Protein AF-A0A2K3PA53-F1 (afdb_monomer_lite)

Structure (mmCIF, N/CA/C/O backbone):
data_AF-A0A2K3PA53-F1
#
_entry.id   AF-A0A2K3PA53-F1
#
loop_
_atom_site.group_PDB
_atom_site.id
_atom_site.type_symbol
_atom_site.label_atom_id
_atom_site.label_alt_id
_atom_site.label_comp_id
_atom_site.label_asym_id
_atom_site.label_entity_id
_atom_site.label_seq_id
_atom_site.pdbx_PDB_ins_code
_atom_site.Cartn_x
_atom_site.Cartn_y
_atom_site.Cartn_z
_atom_site.occupancy
_atom_site.B_iso_or_equiv
_atom_site.auth_seq_id
_atom_site.auth_comp_id
_atom_site.auth_asym_id
_atom_site.auth_atom_id
_atom_site.pdbx_PDB_model_num
ATOM 1 N N . MET A 1 1 ? -5.401 -15.245 34.969 1.00 24.95 1 MET A N 1
ATOM 2 C CA . MET A 1 1 ? -4.476 -15.156 33.813 1.00 24.95 1 MET A CA 1
ATOM 3 C C . MET A 1 1 ? -4.961 -16.130 32.735 1.00 24.95 1 MET A C 1
ATOM 5 O O . MET A 1 1 ? -6.105 -16.554 32.863 1.00 24.95 1 MET A O 1
ATOM 9 N N . SER A 1 2 ? -4.175 -16.410 31.686 1.00 19.95 2 SER A N 1
ATOM 10 C CA . SER A 1 2 ? -4.646 -16.833 30.346 1.00 19.95 2 SER A CA 1
ATOM 11 C C . SER A 1 2 ? -5.456 -15.740 29.620 1.00 19.95 2 SER A C 1
ATOM 13 O O . SER A 1 2 ? -6.386 -15.123 30.161 1.00 19.95 2 SER A O 1
ATOM 15 N N . THR A 1 3 ? -5.035 -15.476 28.383 1.00 26.14 3 THR A N 1
ATOM 16 C CA . THR A 1 3 ? -5.519 -14.422 27.477 1.00 26.14 3 THR A CA 1
ATOM 17 C C . THR A 1 3 ? -5.503 -14.966 26.050 1.00 26.14 3 THR A C 1
ATOM 19 O O . THR A 1 3 ? -4.803 -14.444 25.188 1.00 26.14 3 THR A O 1
ATOM 22 N N . ASP A 1 4 ? -6.248 -16.048 25.832 1.00 21.86 4 ASP A N 1
ATOM 23 C CA . ASP A 1 4 ? -6.250 -16.800 24.576 1.00 21.86 4 ASP A CA 1
ATOM 24 C C . ASP A 1 4 ? -7.536 -16.496 23.778 1.00 21.86 4 ASP A C 1
ATOM 26 O O . ASP A 1 4 ? -8.629 -16.882 24.217 1.00 21.86 4 ASP A O 1
ATOM 30 N N . PRO A 1 5 ? -7.453 -15.778 22.640 1.00 29.81 5 PRO A N 1
ATOM 31 C CA . PRO A 1 5 ? -8.587 -15.514 21.759 1.00 29.81 5 PRO A CA 1
ATOM 32 C C . PRO A 1 5 ? -8.754 -16.662 20.750 1.00 29.81 5 PRO A C 1
ATOM 34 O O . PRO A 1 5 ? -8.406 -16.536 19.580 1.00 29.81 5 PRO A O 1
ATOM 37 N N . LEU A 1 6 ? -9.279 -17.803 21.203 1.00 33.97 6 LEU A N 1
ATOM 38 C CA . LEU A 1 6 ? -9.459 -18.983 20.349 1.00 33.97 6 LEU A CA 1
ATOM 39 C C . LEU A 1 6 ? -10.730 -18.898 19.488 1.00 33.97 6 LEU A C 1
ATOM 41 O O . LEU A 1 6 ? -11.780 -19.438 19.832 1.00 33.97 6 LEU A O 1
ATOM 45 N N . LEU A 1 7 ? -10.589 -18.242 18.337 1.00 32.88 7 LEU A N 1
ATOM 46 C CA . LEU A 1 7 ? -11.322 -18.563 17.112 1.00 32.88 7 LEU A CA 1
ATOM 47 C C . LEU A 1 7 ? -10.303 -19.167 16.134 1.00 32.88 7 LEU A C 1
ATOM 49 O O . LEU A 1 7 ? -9.502 -18.437 15.559 1.00 32.88 7 LEU A O 1
ATOM 53 N N . GLN A 1 8 ? -10.311 -20.492 15.986 1.00 25.23 8 GLN A N 1
ATOM 54 C CA . GLN A 1 8 ? -9.505 -21.225 15.005 1.00 25.23 8 GLN A CA 1
ATOM 55 C C . GLN A 1 8 ? -10.418 -22.203 14.250 1.00 25.23 8 GLN A C 1
ATOM 57 O O . GLN A 1 8 ? -10.942 -23.125 14.880 1.00 25.23 8 GLN A O 1
ATOM 62 N N . PRO A 1 9 ? -10.649 -22.013 12.940 1.00 32.28 9 PRO A N 1
ATOM 63 C CA . PRO A 1 9 ? -11.100 -23.080 12.056 1.00 32.28 9 PRO A CA 1
ATOM 64 C C . PRO A 1 9 ? -9.909 -23.969 11.653 1.00 32.28 9 PRO A C 1
ATOM 66 O O . PRO A 1 9 ? -8.766 -23.522 11.677 1.00 32.28 9 PRO A O 1
ATOM 69 N N . SER A 1 10 ? -10.184 -25.217 11.277 1.00 25.72 10 SER A N 1
ATOM 70 C CA . SER A 1 10 ? -9.215 -26.148 10.680 1.00 25.72 10 SER A CA 1
ATOM 71 C C . SER A 1 10 ? -9.429 -26.263 9.169 1.00 25.72 10 SER A C 1
ATOM 73 O O . SER A 1 10 ? -10.567 -26.175 8.704 1.00 25.72 10 SER A O 1
ATOM 75 N N . ASP A 1 11 ? -8.358 -26.493 8.416 1.00 26.36 11 ASP A N 1
ATOM 76 C CA . ASP A 1 11 ? -8.342 -26.393 6.954 1.00 26.36 11 ASP A CA 1
ATOM 77 C C . ASP A 1 11 ? -9.128 -27.491 6.221 1.00 26.36 11 ASP A C 1
ATOM 79 O O . ASP A 1 11 ? -8.872 -28.680 6.400 1.00 26.36 11 ASP A O 1
ATOM 83 N N . THR A 1 12 ? -10.002 -27.097 5.287 1.00 23.27 12 THR A N 1
ATOM 84 C CA . THR A 1 12 ? -10.135 -27.720 3.951 1.00 23.27 12 THR A CA 1
ATOM 85 C C . THR A 1 12 ? -10.790 -26.710 2.991 1.00 23.27 12 THR A C 1
ATOM 87 O O . THR A 1 12 ? -11.599 -25.884 3.411 1.00 23.27 12 THR A O 1
ATOM 90 N N . VAL A 1 13 ? -10.441 -26.750 1.702 1.00 24.52 13 VAL A N 1
ATOM 91 C CA . VAL A 1 13 ? -10.823 -25.754 0.678 1.00 24.52 13 VAL A CA 1
ATOM 92 C C . VAL A 1 13 ? -11.911 -26.290 -0.264 1.00 24.52 13 VAL A C 1
ATOM 94 O O . VAL A 1 13 ? -11.834 -27.452 -0.658 1.00 24.52 13 VAL A O 1
ATOM 97 N N . SER A 1 14 ? -12.871 -25.450 -0.694 1.00 21.89 14 SER A N 1
ATOM 98 C CA . SER A 1 14 ? -13.223 -25.236 -2.127 1.00 21.89 14 SER A CA 1
ATOM 99 C C . SER A 1 14 ? -14.581 -24.549 -2.389 1.00 21.89 14 SER A C 1
ATOM 101 O O . SER A 1 14 ? -15.483 -24.536 -1.555 1.00 21.89 14 SER A O 1
ATOM 103 N N . SER A 1 15 ? -14.712 -24.085 -3.640 1.00 22.77 15 SER A N 1
ATOM 104 C CA . SER A 1 15 ? -15.937 -23.715 -4.368 1.00 22.77 15 SER A CA 1
ATOM 105 C C . SER A 1 15 ? -16.532 -22.318 -4.137 1.00 22.77 15 SER A C 1
ATOM 107 O O . SER A 1 15 ? -16.415 -21.709 -3.079 1.00 22.77 15 SER A O 1
ATOM 109 N N . SER A 1 16 ? -17.140 -21.796 -5.203 1.00 28.28 16 SER A N 1
ATOM 110 C CA . SER A 1 16 ? -17.508 -20.394 -5.404 1.00 28.28 16 SER A CA 1
ATOM 111 C C . SER A 1 16 ? -19.015 -20.199 -5.581 1.00 28.28 16 SER A C 1
ATOM 113 O O . SER A 1 16 ? -19.745 -21.127 -5.931 1.00 28.28 16 SER A O 1
ATOM 115 N N . ARG A 1 17 ? -19.476 -18.951 -5.427 1.00 25.59 17 ARG A N 1
ATOM 116 C CA . ARG A 1 17 ? -20.614 -18.414 -6.190 1.00 25.59 17 ARG A CA 1
ATOM 117 C C . ARG A 1 17 ? -20.610 -16.887 -6.189 1.00 25.59 17 ARG A C 1
ATOM 119 O O . ARG A 1 17 ? -20.300 -16.267 -5.178 1.00 25.59 17 ARG A O 1
ATOM 126 N N . GLN A 1 18 ? -20.995 -16.298 -7.319 1.00 35.22 18 GLN A N 1
ATOM 127 C CA . GLN A 1 18 ? -21.507 -14.927 -7.351 1.00 35.22 18 GLN A CA 1
ATOM 128 C C . GLN A 1 18 ? -22.885 -14.898 -6.674 1.00 35.22 18 GLN A C 1
ATOM 130 O O . GLN A 1 18 ? -23.621 -15.885 -6.737 1.00 35.22 18 GLN A O 1
ATOM 135 N N . CYS A 1 19 ? -23.264 -13.758 -6.101 1.00 26.52 19 CYS A N 1
ATOM 136 C CA . CYS A 1 19 ? -24.665 -13.431 -5.858 1.00 26.52 19 CYS A CA 1
ATOM 137 C C . CYS A 1 19 ? -24.899 -11.935 -6.106 1.00 26.52 19 CYS A C 1
ATOM 139 O O . CYS A 1 19 ?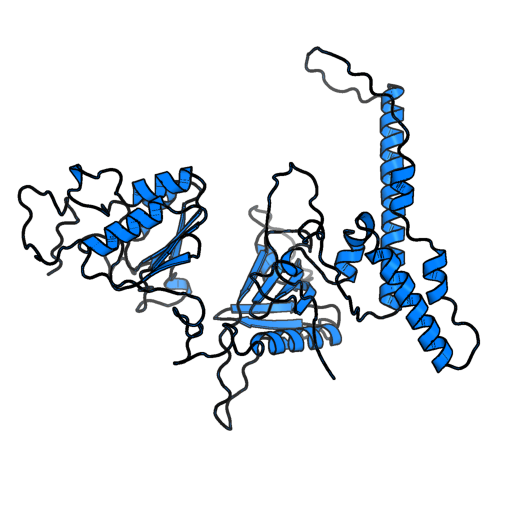 -23.959 -11.142 -6.028 1.00 26.52 19 CYS A O 1
ATOM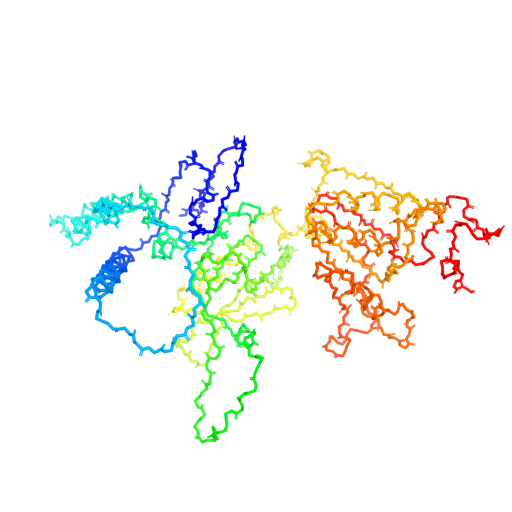 141 N N . GLY A 1 20 ? -26.135 -11.579 -6.458 1.00 25.41 20 GLY A N 1
ATOM 142 C CA . GLY A 1 20 ? -26.543 -10.209 -6.766 1.00 25.41 20 GLY A CA 1
ATOM 143 C C . GLY A 1 20 ? -26.672 -9.308 -5.534 1.00 25.41 20 GLY A C 1
ATOM 144 O O . GLY A 1 20 ? -26.338 -9.690 -4.412 1.00 25.41 20 GLY A O 1
ATOM 145 N N . GLY A 1 21 ? -27.151 -8.084 -5.760 1.00 31.86 21 GLY A N 1
ATOM 146 C CA . GLY A 1 21 ? -27.239 -7.045 -4.737 1.00 31.86 21 GLY A CA 1
ATOM 147 C C . GLY A 1 21 ? -28.329 -7.274 -3.688 1.00 31.86 21 GLY A C 1
ATOM 148 O O . GLY A 1 21 ? -29.416 -6.726 -3.809 1.00 31.86 21 GLY A O 1
ATOM 149 N N . GLU A 1 22 ? -27.986 -7.973 -2.608 1.00 39.06 22 GLU A N 1
ATOM 150 C CA . GLU A 1 22 ? -28.664 -7.875 -1.309 1.00 39.06 22 GLU A CA 1
ATOM 151 C C . GLU A 1 22 ? -27.663 -7.538 -0.187 1.00 39.06 22 GLU A C 1
ATOM 153 O O . GLU A 1 22 ? -26.442 -7.544 -0.374 1.00 39.06 22 GLU A O 1
ATOM 158 N N . LEU A 1 23 ? -28.178 -7.204 1.001 1.00 42.03 23 LEU A N 1
ATOM 159 C CA . LEU A 1 23 ? -27.397 -6.784 2.170 1.00 42.03 23 LEU A CA 1
ATOM 160 C C . LEU A 1 23 ? -26.591 -7.947 2.784 1.00 42.03 23 LEU A C 1
ATOM 162 O O . LEU A 1 23 ? -26.966 -8.485 3.826 1.00 42.03 23 LEU A O 1
ATOM 166 N N . ALA A 1 24 ? -25.461 -8.295 2.157 1.00 52.62 24 ALA A N 1
ATOM 167 C CA . ALA A 1 24 ? -24.546 -9.352 2.601 1.00 52.62 24 ALA A CA 1
ATOM 168 C C . ALA A 1 24 ? -24.244 -9.253 4.108 1.00 52.62 24 ALA A C 1
ATOM 170 O O . ALA A 1 24 ? -23.735 -8.230 4.599 1.00 52.62 24 ALA A O 1
ATOM 171 N N . ARG A 1 25 ? -24.599 -10.303 4.854 1.00 63.34 25 ARG A N 1
ATOM 172 C CA . ARG A 1 25 ? -24.622 -10.276 6.315 1.00 63.34 25 ARG A CA 1
ATOM 173 C C . ARG A 1 25 ? -23.239 -10.660 6.864 1.00 63.34 25 ARG A C 1
ATOM 175 O O . ARG A 1 25 ? -22.494 -11.408 6.240 1.00 63.34 25 ARG A O 1
ATOM 182 N N . ILE A 1 26 ? -22.866 -10.134 8.034 1.00 66.19 26 ILE A N 1
ATOM 183 C CA . ILE A 1 26 ? -21.496 -10.241 8.588 1.00 66.19 26 ILE A CA 1
ATOM 184 C C . ILE A 1 26 ? -21.026 -11.694 8.798 1.00 66.19 26 ILE A C 1
ATOM 186 O O . ILE A 1 26 ? -19.830 -11.958 8.725 1.00 66.19 26 ILE A O 1
ATOM 190 N N . PHE A 1 27 ? -21.942 -12.628 9.055 1.00 66.50 27 PHE A N 1
ATOM 191 C CA . PHE A 1 27 ? -21.635 -14.044 9.271 1.00 66.50 27 PHE A CA 1
ATOM 192 C C . PHE A 1 27 ? -21.793 -14.908 8.001 1.00 66.50 27 PHE A C 1
ATOM 194 O O . PHE A 1 27 ? -21.483 -16.095 8.053 1.00 66.50 27 PHE A O 1
ATOM 201 N N . ASP A 1 28 ? -22.223 -14.344 6.864 1.00 61.56 28 ASP A N 1
ATOM 202 C CA . ASP A 1 28 ? -22.396 -15.093 5.604 1.00 61.56 28 ASP A CA 1
ATOM 203 C C . ASP A 1 28 ? -21.053 -15.371 4.902 1.00 61.56 28 ASP A C 1
ATOM 205 O O . ASP A 1 28 ? -20.926 -16.337 4.152 1.00 61.56 28 ASP A O 1
ATOM 209 N N . GLU A 1 29 ? -20.033 -14.552 5.185 1.00 54.75 29 GLU A N 1
ATOM 210 C CA . GLU A 1 29 ? -18.646 -14.711 4.718 1.00 54.75 29 GLU A CA 1
ATOM 211 C C . GLU A 1 29 ? -17.901 -15.863 5.450 1.00 54.75 29 GLU A C 1
ATOM 213 O O . GLU A 1 29 ? -16.724 -16.114 5.188 1.00 54.75 29 GLU A O 1
ATOM 218 N N . LEU A 1 30 ? -18.558 -16.584 6.374 1.00 55.56 30 LEU A N 1
ATOM 219 C CA . LEU A 1 30 ? -17.951 -17.655 7.175 1.00 55.56 30 LEU A CA 1
ATOM 220 C C . LEU A 1 30 ? -18.137 -19.054 6.550 1.00 55.56 30 LEU A C 1
ATOM 222 O O . LEU A 1 30 ? -19.230 -19.386 6.082 1.00 55.56 30 LEU A O 1
ATOM 226 N N . PRO A 1 31 ? -17.125 -19.946 6.615 1.00 49.12 31 PRO A N 1
ATOM 227 C CA . PRO A 1 31 ? -17.268 -21.324 6.153 1.00 49.12 31 PRO A CA 1
ATOM 228 C C . PRO A 1 31 ? -18.369 -22.070 6.921 1.00 49.12 31 PRO A C 1
ATOM 230 O O . PRO A 1 31 ? -18.290 -22.218 8.144 1.00 49.12 31 PRO A O 1
ATOM 233 N N . LYS A 1 32 ? -19.354 -22.621 6.197 1.00 44.16 32 LYS A N 1
ATOM 234 C CA . LYS A 1 32 ? -20.557 -23.284 6.752 1.00 44.16 32 LYS A CA 1
ATOM 235 C C . LYS A 1 32 ? -20.293 -24.482 7.687 1.00 44.16 32 LYS A C 1
ATOM 237 O O . LYS A 1 32 ? -21.228 -24.970 8.310 1.00 44.16 32 LYS A O 1
ATOM 242 N N . ALA A 1 33 ? -19.050 -24.953 7.793 1.00 35.91 33 ALA A N 1
ATOM 243 C CA . ALA A 1 33 ? -18.633 -26.068 8.650 1.00 35.91 33 ALA A CA 1
ATOM 244 C C . ALA A 1 33 ? -18.021 -25.647 10.010 1.00 35.91 33 ALA A C 1
ATOM 246 O O . ALA A 1 33 ? -17.673 -26.504 10.821 1.00 35.91 33 ALA A O 1
ATOM 247 N N . SER A 1 34 ? -17.842 -24.348 10.277 1.00 44.38 34 SER A N 1
ATOM 248 C CA . SER A 1 34 ? -17.056 -23.871 11.428 1.00 44.38 34 SER A CA 1
ATOM 249 C C . SER A 1 34 ? -17.854 -23.779 12.746 1.00 44.38 34 SER A C 1
ATOM 251 O O . SER A 1 34 ? -18.545 -22.802 13.030 1.00 44.38 34 SER A O 1
ATOM 253 N N . ILE A 1 35 ? -17.722 -24.797 13.608 1.00 44.19 35 ILE A N 1
ATOM 254 C CA . ILE A 1 35 ? -18.321 -24.816 14.958 1.00 44.19 35 ILE A CA 1
ATOM 255 C C . ILE A 1 35 ? -17.500 -23.932 15.918 1.00 44.19 35 ILE A C 1
ATOM 257 O O . ILE A 1 35 ? -16.553 -24.381 16.566 1.00 44.19 35 ILE A O 1
ATOM 261 N N . PHE A 1 36 ? -17.864 -22.654 16.030 1.00 53.78 36 PHE A N 1
ATOM 262 C CA . PHE A 1 36 ? -17.155 -21.690 16.880 1.00 53.78 36 PHE A CA 1
ATOM 263 C C . PHE A 1 36 ? -17.454 -21.852 18.381 1.00 53.78 36 PHE A C 1
ATOM 265 O O . PHE A 1 36 ? -18.579 -21.660 18.843 1.00 53.78 36 PHE A O 1
ATOM 272 N N . LYS A 1 37 ? -16.413 -22.110 19.185 1.00 50.72 37 LYS A N 1
ATOM 273 C CA . LYS A 1 37 ? -16.514 -22.237 20.651 1.00 50.72 37 LYS A CA 1
ATOM 274 C C . LYS A 1 37 ? -16.341 -20.890 21.366 1.00 50.72 37 LYS A C 1
ATOM 276 O O . LYS A 1 37 ? -15.298 -20.600 21.952 1.00 50.72 37 LYS A O 1
ATOM 281 N N . TRP A 1 38 ? -17.377 -20.055 21.318 1.00 58.91 38 TRP A N 1
ATOM 282 C CA . TRP A 1 38 ? -17.364 -18.703 21.888 1.00 58.91 38 TRP A CA 1
ATOM 283 C C . TRP A 1 38 ? -17.085 -18.669 23.405 1.00 58.91 38 TRP A C 1
ATOM 285 O O . TRP A 1 38 ? -17.663 -19.421 24.187 1.00 58.91 38 TRP A O 1
ATOM 295 N N . ARG A 1 39 ? -16.246 -17.720 23.851 1.00 61.22 39 ARG A N 1
ATOM 296 C CA . ARG A 1 39 ? -16.040 -17.383 25.276 1.00 61.22 39 ARG A CA 1
ATOM 297 C C . ARG A 1 39 ? -16.267 -15.888 25.511 1.00 61.22 39 ARG A C 1
ATOM 299 O O . ARG A 1 39 ? -15.330 -15.097 25.633 1.00 61.22 39 ARG A O 1
ATOM 306 N N . LEU A 1 40 ? -17.534 -15.495 25.565 1.00 66.75 40 LEU A N 1
ATOM 307 C CA . LEU A 1 40 ? -17.946 -14.098 25.664 1.00 66.75 40 LEU A CA 1
ATOM 308 C C . LEU A 1 40 ? -17.705 -13.514 27.073 1.00 66.75 40 LEU A C 1
ATOM 310 O O . LEU A 1 40 ? -18.272 -13.979 28.058 1.00 66.75 40 LEU A O 1
ATOM 314 N N . ARG A 1 41 ? -16.899 -12.447 27.185 1.00 72.50 41 ARG A N 1
ATOM 315 C CA . ARG A 1 41 ? -16.702 -11.689 28.440 1.00 72.50 41 ARG A CA 1
ATOM 316 C C . ARG A 1 41 ? -17.501 -10.377 28.418 1.00 72.50 41 ARG A C 1
ATOM 318 O O . ARG A 1 41 ? -16.976 -9.339 28.018 1.00 72.50 41 ARG A O 1
ATOM 325 N N . LYS A 1 42 ? -18.765 -10.411 28.852 1.00 77.75 42 LYS A N 1
ATOM 326 C CA . LYS A 1 42 ? -19.650 -9.231 28.994 1.00 77.75 42 LYS A CA 1
ATOM 327 C C . LYS A 1 42 ? -20.290 -9.212 30.387 1.00 77.75 42 LYS A C 1
ATOM 329 O O . LYS A 1 42 ? -20.409 -10.248 31.033 1.00 77.75 42 LYS A O 1
ATOM 334 N N . LYS A 1 43 ? -20.691 -8.032 30.867 1.00 78.81 43 LYS A N 1
ATOM 335 C CA . LYS A 1 43 ? -21.462 -7.873 32.115 1.00 78.81 43 LYS A CA 1
ATOM 336 C C . LYS A 1 43 ? -22.950 -8.135 31.863 1.00 78.81 43 LYS A C 1
ATOM 338 O O . LYS A 1 43 ? -23.446 -7.778 30.799 1.00 78.81 43 LYS A O 1
ATOM 343 N N . ALA A 1 44 ? -23.680 -8.619 32.872 1.00 71.56 44 ALA A N 1
ATOM 344 C CA . ALA A 1 44 ? -25.135 -8.823 32.807 1.00 71.56 44 ALA A CA 1
ATOM 345 C C . ALA A 1 44 ? -25.900 -7.583 32.294 1.00 71.56 44 ALA A C 1
ATOM 347 O O . ALA A 1 44 ? -26.773 -7.694 31.439 1.00 71.56 44 ALA A O 1
ATOM 348 N N . SER A 1 45 ? -25.508 -6.378 32.722 1.00 77.94 45 SER A N 1
ATOM 349 C CA . SER A 1 45 ? -26.106 -5.119 32.250 1.00 77.94 45 SER A CA 1
ATOM 350 C C . SER A 1 45 ? -25.919 -4.848 30.750 1.00 77.94 45 SER A C 1
ATOM 352 O O . SER A 1 45 ? -26.742 -4.159 30.156 1.00 77.94 45 SER A O 1
ATOM 354 N N . GLN A 1 46 ? -24.885 -5.406 30.110 1.00 81.19 46 GLN A N 1
ATOM 355 C CA . GLN A 1 46 ? -24.699 -5.324 28.655 1.00 81.19 46 GLN A CA 1
ATOM 356 C C . GLN A 1 46 ? -25.616 -6.304 27.912 1.00 81.19 46 GLN A C 1
ATOM 358 O O . GLN A 1 46 ? -26.076 -5.988 26.820 1.00 81.19 46 GLN A O 1
ATOM 363 N N . VAL A 1 47 ? -25.902 -7.466 28.511 1.00 78.69 47 VAL A N 1
ATOM 364 C CA . VAL A 1 47 ? -26.855 -8.461 27.986 1.00 78.69 47 VAL A CA 1
ATOM 365 C C . VAL A 1 47 ? -28.286 -7.916 28.064 1.00 78.69 47 VAL A C 1
ATOM 367 O O . VAL A 1 47 ? -29.039 -8.001 27.099 1.00 78.69 47 VAL A O 1
ATOM 370 N N . LEU A 1 48 ? -28.635 -7.252 29.173 1.00 78.50 48 LEU A N 1
ATOM 371 C CA . LEU A 1 48 ? -29.902 -6.526 29.302 1.00 78.50 48 LEU A CA 1
ATOM 372 C C . LEU A 1 48 ? -29.999 -5.368 28.293 1.00 78.50 48 LEU A C 1
ATOM 374 O O . LEU A 1 48 ? -31.028 -5.218 27.642 1.00 78.50 48 LEU A O 1
ATOM 378 N N . TYR A 1 49 ? -28.927 -4.588 28.100 1.00 82.81 49 TYR A N 1
ATOM 379 C CA . TYR A 1 49 ? -28.900 -3.527 27.083 1.00 82.81 49 TYR A CA 1
ATOM 380 C C . TYR A 1 49 ? -29.119 -4.067 25.660 1.00 82.81 49 TYR A C 1
ATOM 382 O O . TYR A 1 49 ? -29.879 -3.463 24.905 1.00 82.81 49 TYR A O 1
ATOM 390 N N . LEU A 1 50 ? -28.527 -5.218 25.311 1.00 81.75 50 LEU A N 1
ATOM 391 C CA . LEU A 1 50 ? -28.805 -5.896 24.041 1.00 81.75 50 LEU A CA 1
ATOM 392 C C . LEU A 1 50 ? -30.299 -6.228 23.899 1.00 81.75 50 LEU A C 1
ATOM 394 O O . LEU A 1 50 ? -30.872 -5.951 22.851 1.00 81.75 50 LEU A O 1
ATOM 398 N N . GLN A 1 51 ? -30.948 -6.749 24.946 1.00 81.69 51 GLN A N 1
ATOM 399 C CA . GLN A 1 51 ? -32.378 -7.078 24.882 1.00 81.69 51 GLN A CA 1
ATOM 400 C C . GLN A 1 51 ? -33.263 -5.846 24.681 1.00 81.69 51 GLN A C 1
ATOM 402 O O . GLN A 1 51 ? -34.234 -5.894 23.928 1.00 81.69 51 GLN A O 1
ATOM 407 N N . PHE A 1 52 ? -32.930 -4.724 25.325 1.00 82.75 52 PHE A N 1
ATOM 408 C CA . PHE A 1 52 ? -33.635 -3.463 25.093 1.00 82.75 52 PHE A CA 1
ATOM 409 C C . PHE A 1 52 ? -33.391 -2.918 23.678 1.00 82.75 52 PHE A C 1
ATOM 411 O O . PHE A 1 52 ? -34.322 -2.393 23.071 1.00 82.75 52 PHE A O 1
ATOM 418 N N . ALA A 1 53 ? -32.182 -3.077 23.128 1.00 82.81 53 ALA A N 1
ATOM 419 C CA . ALA A 1 53 ? -31.868 -2.683 21.756 1.00 82.81 53 ALA A CA 1
ATOM 420 C C . ALA A 1 53 ? -32.625 -3.533 20.720 1.00 82.81 53 ALA A C 1
ATOM 422 O O . ALA A 1 53 ? -33.255 -2.969 19.829 1.00 82.81 53 ALA A O 1
ATOM 423 N N . LEU A 1 54 ? -32.636 -4.861 20.876 1.00 80.69 54 LEU A N 1
ATOM 424 C CA . LEU A 1 54 ? -33.350 -5.781 19.985 1.00 80.69 54 LEU A CA 1
ATOM 425 C C . LEU A 1 54 ? -34.870 -5.604 20.063 1.00 80.69 54 LEU A C 1
ATOM 427 O O . LEU A 1 54 ? -35.517 -5.519 19.026 1.00 80.69 54 LEU A O 1
ATOM 431 N N . ARG A 1 55 ? -35.447 -5.435 21.263 1.00 81.00 55 ARG A N 1
ATOM 432 C CA . ARG A 1 55 ? -36.869 -5.067 21.395 1.00 81.00 55 ARG A CA 1
ATOM 433 C C . ARG A 1 55 ? -37.188 -3.726 20.735 1.00 81.00 55 ARG A C 1
ATOM 435 O O . ARG A 1 55 ? -38.198 -3.626 20.051 1.00 81.00 55 ARG A O 1
ATOM 442 N N . LYS A 1 56 ? -36.352 -2.696 20.935 1.00 80.12 56 LYS A N 1
ATOM 443 C CA . LYS A 1 56 ? -36.558 -1.389 20.290 1.00 80.12 56 LYS A CA 1
ATOM 444 C C . LYS A 1 56 ? -36.527 -1.524 18.767 1.00 80.12 56 LYS A C 1
ATOM 446 O O . LYS A 1 56 ? -37.346 -0.902 18.104 1.00 80.12 56 LYS A O 1
ATOM 451 N N . ARG A 1 57 ? -35.597 -2.319 18.234 1.00 79.62 57 ARG A N 1
ATOM 452 C CA . ARG A 1 57 ? -35.526 -2.641 16.809 1.00 79.62 57 ARG A CA 1
ATOM 453 C C . ARG A 1 57 ? -36.809 -3.333 16.331 1.00 79.62 57 ARG A C 1
ATOM 455 O O . ARG A 1 57 ? -37.428 -2.804 15.422 1.00 79.62 57 ARG A O 1
ATOM 462 N N . ALA A 1 58 ? -37.246 -4.409 16.985 1.00 76.38 58 ALA A N 1
ATOM 463 C CA . ALA A 1 58 ? -38.447 -5.145 16.583 1.00 76.38 58 ALA A CA 1
ATOM 464 C C . ALA A 1 58 ? -39.708 -4.258 16.558 1.00 76.38 58 ALA A C 1
ATOM 466 O O . ALA A 1 58 ? -40.489 -4.345 15.624 1.00 76.38 58 ALA A O 1
ATOM 467 N N . ILE A 1 59 ? -39.866 -3.345 17.526 1.00 76.94 59 ILE A N 1
ATOM 468 C CA . ILE A 1 59 ? -40.975 -2.368 17.556 1.00 76.94 59 ILE A CA 1
ATOM 469 C C . ILE A 1 59 ? -40.885 -1.356 16.396 1.00 76.94 59 ILE A C 1
ATOM 471 O O . ILE A 1 59 ? -41.905 -0.885 15.902 1.00 76.94 59 ILE A O 1
ATOM 475 N N . ILE A 1 60 ? -39.672 -0.994 15.966 1.00 75.62 60 ILE A N 1
ATOM 476 C CA . ILE A 1 60 ? -39.449 -0.098 14.820 1.00 75.62 60 ILE A CA 1
ATOM 477 C C . ILE A 1 60 ? -39.718 -0.829 13.500 1.00 75.62 60 ILE A C 1
ATOM 479 O O . ILE A 1 60 ? -40.352 -0.252 12.624 1.00 75.62 60 ILE A O 1
ATOM 483 N N . GLU A 1 61 ? -39.285 -2.084 13.371 1.00 78.56 61 GLU A N 1
ATOM 484 C CA . GLU A 1 61 ? -39.584 -2.944 12.217 1.00 78.56 61 GLU A CA 1
ATOM 485 C C . GLU A 1 61 ? -41.100 -3.174 12.107 1.00 78.56 61 GLU A C 1
ATOM 487 O O . GLU A 1 61 ? -41.685 -2.788 11.105 1.00 78.56 61 GLU A O 1
ATOM 492 N N . GLU A 1 62 ? -41.770 -3.597 13.185 1.00 77.19 62 GLU A N 1
ATOM 493 C CA . GLU A 1 62 ? -43.235 -3.749 13.249 1.00 77.19 62 GLU A CA 1
ATOM 494 C C . GLU A 1 62 ? -43.990 -2.456 12.872 1.00 77.19 62 GLU A C 1
ATOM 496 O O . GLU A 1 62 ? -45.043 -2.503 12.234 1.00 77.19 62 GLU A O 1
ATOM 501 N N . PHE A 1 63 ? -43.465 -1.283 13.249 1.00 75.25 63 PHE A N 1
ATOM 502 C CA . PHE A 1 63 ? -44.042 0.003 12.853 1.00 75.25 63 PHE A CA 1
ATOM 503 C C . PHE A 1 63 ? -43.812 0.315 11.366 1.00 75.25 63 PHE A C 1
ATOM 505 O O . PHE A 1 63 ? -44.721 0.825 10.714 1.00 75.25 63 PHE A O 1
ATOM 512 N N . HIS A 1 64 ? -42.636 0.003 10.814 1.00 72.88 64 HIS A N 1
ATOM 513 C CA . HIS A 1 64 ? -42.361 0.162 9.384 1.00 72.88 64 HIS A CA 1
ATOM 514 C C . HIS A 1 64 ? -43.186 -0.802 8.526 1.00 72.88 64 HIS A C 1
ATOM 516 O O . HIS A 1 64 ? -43.759 -0.355 7.537 1.00 72.88 64 HIS A O 1
ATOM 522 N N . ASP A 1 65 ? -43.329 -2.061 8.937 1.00 76.25 65 ASP A N 1
ATOM 523 C CA . ASP A 1 65 ? -44.145 -3.065 8.248 1.00 76.25 65 ASP A CA 1
ATOM 524 C C . ASP A 1 65 ? -45.619 -2.623 8.212 1.00 76.25 65 ASP A C 1
ATOM 526 O O . ASP A 1 65 ? -46.254 -2.626 7.159 1.00 76.25 65 ASP A O 1
ATOM 530 N N . LYS A 1 66 ? -46.146 -2.115 9.337 1.00 76.06 66 LYS A N 1
ATOM 531 C CA . LYS A 1 66 ? -47.501 -1.539 9.410 1.00 76.06 66 LYS A CA 1
ATOM 532 C C . LYS A 1 66 ? -47.653 -0.253 8.592 1.00 76.06 66 LYS A C 1
ATOM 534 O O . LYS A 1 66 ? -48.713 -0.027 8.020 1.00 76.06 66 LYS A O 1
ATOM 539 N N . GLN A 1 67 ? -46.622 0.589 8.504 1.00 70.88 67 GLN A N 1
ATOM 540 C CA . GLN A 1 67 ? -46.619 1.751 7.603 1.00 70.88 67 GLN A CA 1
ATOM 541 C C . GLN A 1 67 ? -46.586 1.330 6.123 1.00 70.88 67 GLN A C 1
ATOM 543 O O . GLN A 1 67 ? -47.218 1.992 5.304 1.00 70.88 67 GLN A O 1
ATOM 548 N N . GLY A 1 68 ? -45.897 0.235 5.785 1.00 68.44 68 GLY A N 1
ATOM 549 C CA . GLY A 1 68 ? -45.913 -0.386 4.458 1.00 68.44 68 GLY A CA 1
ATOM 550 C C . GLY A 1 68 ? -47.307 -0.891 4.096 1.00 68.44 68 GLY A C 1
ATOM 551 O O . GLY A 1 68 ? -47.900 -0.398 3.143 1.00 68.44 68 GLY A O 1
ATOM 552 N N . GLN A 1 69 ? -47.885 -1.748 4.940 1.00 72.25 69 GLN A N 1
ATOM 553 C CA . GLN A 1 69 ? -49.244 -2.278 4.772 1.00 72.25 69 GLN A CA 1
ATOM 554 C C . GLN A 1 69 ? -50.302 -1.168 4.668 1.00 72.25 69 GLN A C 1
ATOM 556 O O . GLN A 1 69 ? -51.198 -1.252 3.836 1.00 72.25 69 GLN A O 1
ATOM 561 N N . VAL A 1 70 ? -50.198 -0.094 5.463 1.00 70.19 70 VAL A N 1
ATOM 562 C CA . VAL A 1 70 ? -51.108 1.063 5.353 1.00 70.19 70 VAL A CA 1
ATOM 563 C C . VAL A 1 70 ? -50.912 1.819 4.034 1.00 70.19 70 VAL A C 1
ATOM 565 O O . VAL A 1 70 ? -51.900 2.270 3.459 1.00 70.19 70 VAL A O 1
ATOM 568 N N . LYS A 1 71 ? -49.682 1.940 3.517 1.00 69.19 71 LYS A N 1
ATOM 569 C CA . LYS A 1 71 ? -49.439 2.529 2.190 1.00 69.19 71 LYS A CA 1
ATOM 570 C C . LYS A 1 71 ? -49.999 1.663 1.066 1.00 69.19 71 LYS A C 1
ATOM 572 O O . LYS A 1 71 ? -50.703 2.194 0.218 1.00 69.19 71 LYS A O 1
ATOM 577 N N . GLU A 1 72 ? -49.734 0.360 1.078 1.00 70.69 72 GLU A N 1
ATOM 578 C CA . GLU A 1 72 ? -50.266 -0.603 0.102 1.00 70.69 72 GLU A CA 1
ATOM 579 C C . GLU A 1 72 ? -51.800 -0.619 0.120 1.00 70.69 72 GLU A C 1
ATOM 581 O O . GLU A 1 72 ? -52.439 -0.565 -0.930 1.00 70.69 72 GLU A O 1
ATOM 586 N N . TRP A 1 73 ? -52.402 -0.579 1.311 1.00 70.81 73 TRP A N 1
ATOM 587 C CA . TRP A 1 73 ? -53.849 -0.490 1.497 1.00 70.81 73 TRP A CA 1
ATOM 588 C C . TRP A 1 73 ? -54.434 0.823 0.952 1.00 70.81 73 TRP A C 1
ATOM 590 O O . TRP A 1 73 ? -55.416 0.783 0.212 1.00 70.81 73 TRP A O 1
ATOM 600 N N . LEU A 1 74 ? -53.806 1.976 1.221 1.00 63.38 74 LEU A N 1
ATOM 601 C CA . LEU A 1 74 ? -54.205 3.264 0.631 1.00 63.38 74 LEU A CA 1
ATOM 602 C C . LEU A 1 74 ? -54.065 3.273 -0.901 1.00 63.38 74 LEU A C 1
ATOM 604 O O . LEU A 1 74 ? -54.932 3.817 -1.586 1.00 63.38 74 LEU A O 1
ATOM 608 N N . HIS A 1 75 ? -53.027 2.621 -1.435 1.00 66.25 75 HIS A N 1
ATOM 609 C CA . HIS A 1 75 ? -52.815 2.444 -2.874 1.00 66.25 75 HIS A CA 1
ATOM 610 C C . HIS A 1 75 ? -53.916 1.571 -3.500 1.00 66.25 75 HIS A C 1
ATOM 612 O O . HIS A 1 75 ? -54.484 1.939 -4.525 1.00 66.25 75 HIS A O 1
ATOM 618 N N . SER A 1 76 ? -54.285 0.461 -2.848 1.00 64.25 76 SER A N 1
ATOM 619 C CA . SER A 1 76 ? -55.366 -0.437 -3.292 1.00 64.25 76 SER A CA 1
ATOM 620 C C . SER A 1 76 ? -56.768 0.180 -3.191 1.00 64.25 76 SER A C 1
ATOM 622 O O . SER A 1 76 ? -57.683 -0.250 -3.888 1.00 64.25 76 SER A O 1
ATOM 624 N N . LEU A 1 77 ? -56.935 1.213 -2.357 1.00 61.03 77 LEU A N 1
ATOM 625 C CA . LEU A 1 77 ? -58.160 2.013 -2.252 1.00 61.03 77 LEU A CA 1
ATOM 626 C C . LEU A 1 77 ? -58.162 3.255 -3.162 1.00 61.03 77 LEU A C 1
ATOM 628 O O . LEU A 1 77 ? -59.139 4.001 -3.160 1.00 61.03 77 LEU A O 1
ATOM 632 N N . GLY A 1 78 ? -57.091 3.497 -3.926 1.00 44.53 78 GLY A N 1
ATOM 633 C CA . GLY A 1 78 ? -57.004 4.605 -4.880 1.00 44.53 78 GLY A CA 1
ATOM 634 C C . GLY A 1 78 ? -56.991 6.004 -4.251 1.00 44.53 78 GLY A C 1
ATOM 635 O O . GLY A 1 78 ? -57.279 6.981 -4.942 1.00 44.53 78 GLY A O 1
ATOM 636 N N . ILE A 1 79 ? -56.671 6.136 -2.956 1.00 49.19 79 ILE A N 1
ATOM 637 C CA . ILE A 1 79 ? -56.719 7.428 -2.248 1.00 49.19 79 ILE A CA 1
ATOM 638 C C . ILE A 1 79 ? -55.407 8.204 -2.447 1.00 49.19 79 ILE A C 1
ATOM 640 O O . ILE A 1 79 ? -54.624 8.386 -1.521 1.00 49.19 79 ILE A O 1
ATOM 644 N N . VAL A 1 80 ? -55.243 8.675 -3.688 1.00 48.41 80 VAL A N 1
ATOM 645 C CA . VAL A 1 80 ? -54.532 9.893 -4.117 1.00 48.41 80 VAL A CA 1
ATOM 646 C C . VAL A 1 80 ? -53.072 10.065 -3.664 1.00 48.41 80 VAL A C 1
ATOM 648 O O . VAL A 1 80 ? -52.787 10.443 -2.532 1.00 48.41 80 VAL A O 1
ATOM 651 N N . ASP A 1 81 ? -52.172 10.072 -4.650 1.00 37.62 81 ASP A N 1
ATOM 652 C CA . ASP A 1 81 ? -51.456 11.324 -4.923 1.00 37.62 81 ASP A CA 1
ATOM 653 C C . ASP A 1 81 ? -51.611 11.682 -6.412 1.00 37.62 81 ASP A C 1
ATOM 655 O O . ASP A 1 81 ? -51.599 10.796 -7.267 1.00 37.62 81 ASP A O 1
ATOM 659 N N . GLN A 1 82 ? -51.857 12.955 -6.731 1.00 36.53 82 GLN A N 1
ATOM 660 C CA . GLN A 1 82 ? -52.280 13.384 -8.073 1.00 36.53 82 GLN A CA 1
ATOM 661 C C . GLN A 1 82 ? -51.531 14.645 -8.515 1.00 36.53 82 GLN A C 1
ATOM 663 O O . GLN A 1 82 ? -52.068 15.751 -8.464 1.00 36.53 82 GLN A O 1
ATOM 668 N N . THR A 1 83 ? -50.302 14.483 -9.022 1.00 26.89 83 THR A N 1
ATOM 669 C CA . THR A 1 83 ? -49.620 15.580 -9.732 1.00 26.89 83 THR A CA 1
ATOM 670 C C . THR A 1 83 ? -48.729 15.109 -10.889 1.00 26.89 83 THR A C 1
ATOM 672 O O . THR A 1 83 ? -47.784 14.364 -10.675 1.00 26.89 83 THR A O 1
ATOM 675 N N . VAL A 1 84 ? -48.992 15.667 -12.080 1.00 26.77 84 VAL A N 1
ATOM 676 C CA . VAL A 1 84 ? -48.200 15.617 -13.334 1.00 26.77 84 VAL A CA 1
ATOM 677 C C . VAL A 1 84 ? -48.091 14.252 -14.043 1.00 26.77 84 VAL A C 1
ATOM 679 O O . VAL A 1 84 ? -47.481 13.308 -13.559 1.00 26.77 84 VAL A O 1
ATOM 682 N N . MET A 1 85 ? -48.634 14.200 -15.265 1.00 28.47 85 MET A N 1
ATOM 683 C CA . MET A 1 85 ? -48.544 13.078 -16.211 1.00 28.47 85 MET A CA 1
ATOM 684 C C . MET A 1 85 ? -47.219 13.078 -16.992 1.00 28.47 85 MET A C 1
ATOM 686 O O . MET A 1 85 ? -46.802 14.139 -17.456 1.00 28.47 85 MET A O 1
ATOM 690 N N . VAL A 1 86 ? -46.678 11.889 -17.281 1.00 28.42 86 VAL A N 1
ATOM 691 C CA . VAL A 1 86 ? -45.997 11.546 -18.550 1.00 28.42 86 VAL A CA 1
ATOM 692 C C . VAL A 1 86 ? -46.387 10.099 -18.912 1.00 28.42 86 VAL A C 1
ATOM 694 O O . VAL A 1 86 ? -46.571 9.289 -18.009 1.00 28.42 86 VAL A O 1
ATOM 697 N N . GLN A 1 87 ? -46.568 9.823 -20.205 1.00 29.41 87 GLN A N 1
ATOM 698 C CA . GLN A 1 87 ? -47.043 8.564 -20.815 1.00 29.41 87 GLN A CA 1
ATOM 699 C C . GLN A 1 87 ? -45.891 7.726 -21.433 1.00 29.41 87 GLN A C 1
ATOM 701 O O . GLN A 1 87 ? -44.825 8.304 -21.662 1.00 29.41 87 GLN A O 1
ATOM 706 N N . ASP A 1 88 ? -46.056 6.427 -21.751 1.00 29.41 88 ASP A N 1
ATOM 707 C CA . ASP A 1 88 ? -47.224 5.538 -21.523 1.00 29.41 88 ASP A CA 1
ATOM 708 C C . ASP A 1 88 ? -46.964 4.515 -20.379 1.00 29.41 88 ASP A C 1
ATOM 710 O O . ASP A 1 88 ? -47.021 4.954 -19.231 1.00 29.41 88 ASP A O 1
ATOM 714 N N . ASP A 1 89 ? -46.712 3.197 -20.491 1.00 29.69 89 ASP A N 1
ATOM 715 C CA . ASP A 1 89 ? -46.556 2.210 -21.586 1.00 29.69 89 ASP A CA 1
ATOM 716 C C . ASP A 1 89 ? -47.069 0.816 -21.091 1.00 29.69 89 ASP A C 1
ATOM 718 O O . ASP A 1 89 ? -47.121 0.567 -19.884 1.00 29.69 89 ASP A O 1
ATOM 722 N N . GLU A 1 90 ? -47.438 -0.103 -21.998 1.00 30.03 90 GLU A N 1
ATOM 723 C CA . GLU A 1 90 ? -48.021 -1.452 -21.733 1.00 30.03 90 GLU A CA 1
ATOM 724 C C . GLU A 1 90 ? -46.979 -2.582 -21.995 1.00 30.03 90 GLU A C 1
ATOM 726 O O . GLU A 1 90 ? -46.024 -2.346 -22.734 1.00 30.03 90 GLU A O 1
ATOM 731 N N . GLU A 1 91 ? -47.014 -3.840 -21.515 1.00 27.86 91 GLU A N 1
ATOM 732 C CA . GLU A 1 91 ? -47.864 -4.710 -20.647 1.00 27.86 91 GLU A CA 1
ATOM 733 C C . GLU A 1 91 ? -46.955 -5.923 -20.194 1.00 27.86 91 GLU A C 1
ATOM 735 O O . GLU A 1 91 ? -45.780 -5.915 -20.592 1.00 27.86 91 GLU A O 1
ATOM 740 N N . PRO A 1 92 ? -47.367 -7.013 -19.477 1.00 36.50 92 PRO A N 1
ATOM 741 C CA . PRO A 1 92 ? -48.624 -7.347 -18.781 1.00 36.50 92 PRO A CA 1
ATOM 742 C C . PRO A 1 92 ? -48.456 -7.891 -17.324 1.00 36.50 92 PRO A C 1
ATOM 744 O O . PRO A 1 92 ? -47.362 -7.962 -16.763 1.00 36.50 92 PRO A O 1
ATOM 747 N N . ASP A 1 93 ? -49.579 -8.327 -16.742 1.00 27.41 93 ASP A N 1
ATOM 748 C CA . ASP A 1 93 ? -49.773 -9.003 -15.441 1.00 27.41 93 ASP A CA 1
ATOM 749 C C . ASP A 1 93 ? -49.062 -10.377 -15.275 1.00 27.41 93 ASP A C 1
ATOM 751 O O . ASP A 1 93 ? -49.150 -11.244 -16.145 1.00 27.41 93 ASP A O 1
ATOM 755 N N . GLU A 1 94 ? -48.461 -10.626 -14.098 1.00 25.19 94 GLU A N 1
ATOM 756 C CA . GLU A 1 94 ? -48.248 -11.985 -13.562 1.00 25.19 94 GLU A CA 1
ATOM 757 C C . GLU A 1 94 ? -48.810 -12.079 -12.125 1.00 25.19 94 GLU A C 1
ATOM 759 O O . GLU A 1 94 ? -48.173 -11.707 -11.132 1.00 25.19 94 GLU A O 1
ATOM 764 N N . GLY A 1 95 ? -50.050 -12.565 -12.016 1.00 33.28 95 GLY A N 1
ATOM 765 C CA . GLY A 1 95 ? -50.823 -12.568 -10.774 1.00 33.28 95 GLY A CA 1
ATOM 766 C C . GLY A 1 95 ? -50.274 -13.495 -9.684 1.00 33.28 95 GLY A C 1
ATOM 767 O O . GLY A 1 95 ? -50.655 -14.664 -9.592 1.00 33.28 95 GLY A O 1
ATOM 768 N N . SER A 1 96 ? -49.453 -12.951 -8.781 1.00 27.34 96 SER A N 1
ATOM 769 C CA . SER A 1 96 ? -49.036 -13.622 -7.543 1.00 27.34 96 SER A CA 1
ATOM 770 C C . SER A 1 96 ? -49.892 -13.184 -6.346 1.00 27.34 96 SER A C 1
ATOM 772 O O . SER A 1 96 ? -49.842 -12.049 -5.877 1.00 27.34 96 SER A O 1
ATOM 774 N N . VAL A 1 97 ? -50.706 -14.110 -5.828 1.00 26.52 97 VAL A N 1
ATOM 775 C CA . VAL A 1 97 ? -51.511 -13.891 -4.613 1.00 26.52 97 VAL A CA 1
ATOM 776 C C . VAL A 1 97 ? -50.577 -13.700 -3.408 1.00 26.52 97 VAL A C 1
ATOM 778 O O . VAL A 1 97 ? -49.698 -14.542 -3.205 1.00 26.52 97 VAL A O 1
ATOM 781 N N . PRO A 1 98 ? -50.763 -12.667 -2.560 1.00 28.62 98 PRO A N 1
ATOM 782 C CA . PRO A 1 98 ? -49.912 -12.445 -1.395 1.00 28.62 98 PRO A CA 1
ATOM 783 C C . PRO A 1 98 ? -50.151 -13.515 -0.319 1.00 28.62 98 PRO A C 1
ATOM 785 O O . PRO A 1 98 ? -51.017 -13.393 0.549 1.00 28.62 98 PRO A O 1
ATOM 788 N N . THR A 1 99 ? -49.351 -14.581 -0.342 1.00 24.73 99 THR A N 1
ATOM 789 C CA . THR A 1 99 ? -49.274 -15.547 0.759 1.00 24.73 99 THR A CA 1
ATOM 790 C C . THR A 1 99 ? -48.668 -14.875 1.991 1.00 24.73 99 THR A C 1
ATOM 792 O O . THR A 1 99 ? -47.466 -14.607 2.025 1.00 24.73 99 THR A O 1
ATOM 795 N N . HIS A 1 100 ? -49.501 -14.615 3.004 1.00 32.06 100 HIS A N 1
ATOM 796 C CA . HIS A 1 100 ? -49.111 -13.998 4.275 1.00 32.06 100 HIS A CA 1
ATOM 797 C C . HIS A 1 100 ? -47.915 -14.719 4.923 1.00 32.06 100 HIS A C 1
ATOM 799 O O . HIS A 1 100 ? -48.039 -15.830 5.434 1.00 32.06 100 HIS A O 1
ATOM 805 N N . GLN A 1 101 ? -46.750 -14.067 4.937 1.00 32.91 101 GLN A N 1
ATOM 806 C CA . GLN A 1 101 ? -45.487 -14.662 5.384 1.00 32.91 101 GLN A CA 1
ATOM 807 C C . GLN A 1 101 ? -45.267 -14.524 6.908 1.00 32.91 101 GLN A C 1
ATOM 809 O O . GLN A 1 101 ? -44.208 -14.077 7.355 1.00 32.91 101 GLN A O 1
ATOM 814 N N . GLU A 1 102 ? -46.262 -14.894 7.725 1.00 32.38 102 GLU A N 1
ATOM 815 C CA . GLU A 1 102 ? -46.220 -14.732 9.194 1.00 32.38 102 GLU A CA 1
ATOM 816 C C . GLU A 1 102 ? -45.035 -15.474 9.856 1.00 32.38 102 GLU A C 1
ATOM 818 O O . GLU A 1 102 ? -44.440 -14.976 10.818 1.00 32.38 102 GLU A O 1
ATOM 823 N N . ASP A 1 103 ? -44.604 -16.603 9.280 1.00 34.09 103 ASP A N 1
ATOM 824 C CA . ASP A 1 103 ? -43.438 -17.386 9.725 1.00 34.09 103 ASP A CA 1
ATOM 825 C C . ASP A 1 103 ? -42.112 -16.594 9.732 1.00 34.09 103 ASP A C 1
ATOM 827 O O . ASP A 1 103 ? -41.180 -16.930 10.476 1.00 34.09 103 ASP A O 1
ATOM 831 N N . SER A 1 104 ? -42.009 -15.524 8.933 1.00 44.28 104 SER A N 1
ATOM 832 C CA . SER A 1 104 ? -40.810 -14.674 8.878 1.00 44.28 104 SER A CA 1
ATOM 833 C C . SER A 1 104 ? -40.603 -13.856 10.161 1.00 44.28 104 SER A C 1
ATOM 835 O O . SER A 1 104 ? -39.465 -13.644 10.585 1.00 44.28 104 SER A O 1
ATOM 837 N N . VAL A 1 105 ? -41.690 -13.438 10.818 1.00 43.69 105 VAL A N 1
ATOM 838 C CA . VAL A 1 105 ? -41.649 -12.601 12.029 1.00 43.69 105 VAL A CA 1
ATOM 839 C C . VAL A 1 105 ? -41.315 -13.450 13.256 1.00 43.69 105 VAL A C 1
ATOM 841 O O . VAL A 1 105 ? -40.490 -13.055 14.084 1.00 43.69 105 VAL A O 1
ATOM 844 N N . SER A 1 106 ? -41.890 -14.655 13.335 1.00 45.38 106 SER A N 1
ATOM 845 C CA . SER A 1 106 ? -41.646 -15.632 14.408 1.00 45.38 106 SER A CA 1
ATOM 846 C C . SER A 1 106 ? -40.147 -15.916 14.598 1.00 45.38 106 SER A C 1
ATOM 848 O O . SER A 1 106 ? -39.609 -15.794 15.702 1.00 45.38 106 SER A O 1
ATOM 850 N N . ASN A 1 107 ? -39.433 -16.170 13.495 1.00 50.47 107 ASN A N 1
ATOM 851 C CA . ASN A 1 107 ? -38.003 -16.490 13.496 1.00 50.47 107 ASN A CA 1
ATOM 852 C C . ASN A 1 107 ? -37.069 -15.327 13.893 1.00 50.47 107 ASN A C 1
ATOM 854 O O . ASN A 1 107 ? -35.868 -15.548 14.054 1.00 50.47 107 ASN A O 1
ATOM 858 N N . ARG A 1 108 ? -37.575 -14.101 14.085 1.00 54.69 108 ARG A N 1
ATOM 859 C CA . ARG A 1 108 ? -36.770 -12.919 14.463 1.00 54.69 108 ARG A CA 1
ATOM 860 C C . ARG A 1 108 ? -36.859 -12.559 15.949 1.00 54.69 108 ARG A C 1
ATOM 862 O O . ARG A 1 108 ? -36.129 -11.681 16.413 1.00 54.69 108 ARG A O 1
ATOM 869 N N . TYR A 1 109 ? -37.714 -13.233 16.720 1.00 57.97 109 TYR A N 1
ATOM 870 C CA . TYR A 1 109 ? -37.976 -12.896 18.119 1.00 57.97 109 TYR A CA 1
ATOM 871 C C . TYR A 1 109 ? -37.238 -13.813 19.106 1.00 57.97 109 TYR A C 1
ATOM 873 O O . TYR A 1 109 ? -37.440 -15.024 19.106 1.00 57.97 109 TYR A O 1
ATOM 881 N N . VAL A 1 110 ? -36.457 -13.245 20.037 1.00 58.06 110 VAL A N 1
ATOM 882 C CA . VAL A 1 110 ? -36.006 -13.993 21.228 1.00 58.06 110 VAL A CA 1
ATOM 883 C C . VAL A 1 110 ? -37.007 -13.822 22.379 1.00 58.06 110 VAL A C 1
ATOM 885 O O . VAL A 1 110 ? -37.193 -12.696 22.863 1.00 58.06 110 VAL A O 1
ATOM 888 N N . PRO A 1 111 ? -37.608 -14.923 22.884 1.00 54.03 111 PRO A N 1
ATOM 889 C CA . PRO A 1 111 ? -38.604 -14.885 23.943 1.00 54.03 111 PRO A CA 1
ATOM 890 C C . PRO A 1 111 ? -38.188 -14.078 25.170 1.00 54.03 111 PRO A C 1
ATOM 892 O O . PRO A 1 111 ? -37.180 -14.342 25.827 1.00 54.03 111 PRO A O 1
ATOM 895 N N . SER A 1 112 ? -39.057 -13.148 25.564 1.00 55.19 112 SER A N 1
ATOM 896 C CA . SER A 1 112 ? -38.897 -12.337 26.776 1.00 55.19 112 SER A CA 1
ATOM 897 C C . SER A 1 112 ? -38.691 -13.169 28.053 1.00 55.19 112 SER A C 1
ATOM 899 O O . SER A 1 112 ? -38.008 -12.719 28.972 1.00 55.19 112 SER A O 1
ATOM 901 N N . VAL A 1 113 ? -39.225 -14.395 28.092 1.00 52.25 113 VAL A N 1
ATOM 902 C CA . VAL A 1 113 ? -39.039 -15.363 29.187 1.00 52.25 113 VAL A CA 1
ATOM 903 C C . VAL A 1 113 ? -37.567 -15.751 29.366 1.00 52.25 113 VAL A C 1
ATOM 905 O O . VAL A 1 113 ? -37.105 -15.861 30.502 1.00 52.25 113 VAL A O 1
ATOM 908 N N . ALA A 1 114 ? -36.798 -15.863 28.278 1.00 50.94 114 ALA A N 1
ATOM 909 C CA . ALA A 1 114 ? -35.373 -16.168 28.348 1.00 50.94 114 ALA A CA 1
ATOM 910 C C . ALA A 1 114 ? -34.607 -15.064 29.105 1.00 50.94 114 ALA A C 1
ATOM 912 O O . ALA A 1 114 ? -33.742 -15.368 29.923 1.00 50.94 114 ALA A O 1
ATOM 913 N N . ALA A 1 115 ? -34.983 -13.789 28.934 1.00 54.59 115 ALA A N 1
ATOM 914 C CA . ALA A 1 115 ? -34.376 -12.668 29.659 1.00 54.59 115 ALA A CA 1
ATOM 915 C C . ALA A 1 115 ? -34.791 -12.602 31.145 1.00 54.59 115 ALA A C 1
ATOM 917 O O . ALA A 1 115 ? -34.009 -12.148 31.981 1.00 54.59 115 ALA A O 1
ATOM 918 N N . LEU A 1 116 ? -35.991 -13.077 31.510 1.00 54.06 116 LEU A N 1
ATOM 919 C CA . LEU A 1 116 ? -36.455 -13.080 32.908 1.00 54.06 116 LEU A CA 1
ATOM 920 C C . LEU A 1 116 ? -35.585 -13.957 33.823 1.00 54.06 116 LEU A C 1
ATOM 922 O O . LEU A 1 116 ? -35.456 -13.652 35.009 1.00 54.06 116 LEU A O 1
ATOM 926 N N . SER A 1 117 ? -34.934 -14.986 33.268 1.00 52.31 117 SER A N 1
ATOM 927 C CA . SER A 1 117 ? -33.968 -15.836 33.980 1.00 52.31 117 SER A CA 1
ATOM 928 C C . SER A 1 117 ? -32.732 -15.073 34.495 1.00 52.31 117 SER A C 1
ATOM 930 O O . SER A 1 117 ? -32.135 -15.466 35.494 1.00 52.31 117 SER A O 1
ATOM 932 N N . ILE A 1 118 ? -32.388 -13.943 33.863 1.00 55.31 118 ILE A N 1
ATOM 933 C CA . ILE A 1 118 ? -31.295 -13.041 34.268 1.00 55.31 118 ILE A CA 1
ATOM 934 C C . ILE A 1 118 ? -31.772 -12.052 35.350 1.00 55.31 118 ILE A C 1
ATOM 936 O O . ILE A 1 118 ? -30.977 -11.576 36.158 1.00 55.31 118 ILE A O 1
ATOM 940 N N . ILE A 1 119 ? -33.072 -11.733 35.367 1.00 55.03 119 ILE A N 1
ATOM 941 C CA . ILE A 1 119 ? -33.668 -10.666 36.190 1.00 55.03 119 ILE A CA 1
ATOM 942 C C . ILE A 1 119 ? -34.159 -11.184 37.554 1.00 55.03 119 ILE A C 1
ATOM 944 O O . ILE A 1 119 ? -34.207 -10.414 38.512 1.00 55.03 119 ILE A O 1
ATOM 948 N N . ARG A 1 120 ? -34.499 -12.476 37.677 1.00 54.06 120 ARG A N 1
ATOM 949 C CA . ARG A 1 120 ? -34.916 -13.106 38.945 1.00 54.06 120 ARG A CA 1
ATOM 950 C C . ARG A 1 120 ? -33.776 -13.907 39.602 1.00 54.06 120 ARG A C 1
ATOM 952 O O . ARG A 1 120 ? -33.667 -15.105 39.342 1.00 54.06 120 ARG A O 1
ATOM 959 N N . PRO A 1 121 ? -32.974 -13.321 40.513 1.00 50.00 121 PRO A N 1
ATOM 960 C CA . PRO A 1 121 ? -32.144 -14.116 41.413 1.00 50.00 121 PRO A CA 1
ATOM 961 C C . PRO A 1 121 ? -33.052 -14.930 42.349 1.00 50.00 121 PRO A C 1
ATOM 963 O O . PRO A 1 121 ? -33.738 -14.373 43.205 1.00 50.00 121 PRO A O 1
ATOM 966 N N . SER A 1 122 ? -33.080 -16.256 42.185 1.00 48.19 122 SER A N 1
ATOM 967 C CA . SER A 1 122 ? -33.801 -17.153 43.099 1.00 48.19 122 SER A CA 1
ATOM 968 C C . SER A 1 122 ? -33.243 -17.011 44.517 1.00 48.19 122 SER A C 1
ATOM 970 O O . SER A 1 122 ? -32.028 -17.137 44.669 1.00 48.19 122 SER A O 1
ATOM 972 N N . LEU A 1 123 ? -34.082 -16.809 45.539 1.00 47.41 123 LEU A N 1
ATOM 973 C CA . LEU A 1 123 ? -33.610 -16.699 46.926 1.00 47.41 123 LEU A CA 1
ATOM 974 C C . LEU A 1 123 ? -32.784 -17.937 47.326 1.00 47.41 123 LEU A C 1
ATOM 976 O O . LEU A 1 123 ? -33.247 -19.072 47.223 1.00 47.41 123 LEU A O 1
ATOM 980 N N . GLY A 1 124 ? -31.539 -17.699 47.737 1.00 50.47 124 GLY A N 1
ATOM 981 C CA . GLY A 1 124 ? -30.529 -18.718 48.015 1.00 50.47 124 GLY A CA 1
ATOM 982 C C . GLY A 1 124 ? -29.162 -18.083 48.296 1.00 50.47 124 GLY A C 1
ATOM 983 O O . GLY A 1 124 ? -28.982 -16.878 48.116 1.00 50.47 124 GLY A O 1
ATOM 984 N N . GLY A 1 125 ? -28.196 -18.881 48.759 1.00 53.78 125 GLY A N 1
ATOM 985 C CA . GLY A 1 125 ? -26.851 -18.399 49.102 1.00 53.78 125 GLY A CA 1
ATOM 986 C C . GLY A 1 125 ? -26.105 -17.786 47.908 1.00 53.78 125 GLY A C 1
ATOM 987 O O . GLY A 1 125 ? -26.185 -18.295 46.792 1.00 53.78 125 GLY A O 1
ATOM 988 N N . GLN A 1 126 ? -25.352 -16.704 48.140 1.00 57.53 126 GLN A N 1
ATOM 989 C CA . GLN A 1 126 ? -24.826 -15.828 47.076 1.00 57.53 126 GLN A CA 1
ATOM 990 C C . GLN A 1 126 ? -24.072 -16.554 45.943 1.00 57.53 126 GLN A C 1
ATOM 992 O O . GLN A 1 126 ? -24.235 -16.190 44.779 1.00 57.53 126 GLN A O 1
ATOM 997 N N . GLN A 1 127 ? -23.288 -17.593 46.253 1.00 56.47 127 GLN A N 1
ATOM 998 C CA . GLN A 1 127 ? -22.558 -18.371 45.242 1.00 56.47 127 GLN A CA 1
ATOM 999 C C . GLN A 1 127 ? -23.496 -19.176 44.325 1.00 56.47 127 GLN A C 1
ATOM 1001 O O . GLN A 1 127 ? -23.381 -19.078 43.105 1.00 56.47 127 GLN A O 1
ATOM 1006 N N . SER A 1 128 ? -24.481 -19.899 44.873 1.00 64.00 128 SER A N 1
ATOM 1007 C CA . SER A 1 128 ? -25.398 -20.707 44.052 1.00 64.00 128 SER A CA 1
ATOM 1008 C C . SER A 1 128 ? -26.329 -19.849 43.190 1.00 64.00 128 SER A C 1
ATOM 1010 O O . SER A 1 128 ? -26.727 -20.271 42.104 1.00 64.00 128 SER A O 1
ATOM 1012 N N . VAL A 1 129 ? -26.623 -18.618 43.619 1.00 64.00 129 VAL A N 1
ATOM 1013 C CA . VAL A 1 129 ? -27.331 -17.620 42.801 1.00 64.00 129 VAL A CA 1
ATOM 1014 C C . VAL A 1 129 ? -26.454 -17.118 41.650 1.00 64.00 129 VAL A C 1
ATOM 1016 O O . VAL A 1 129 ? -26.943 -17.009 40.526 1.00 64.00 129 VAL A O 1
ATOM 1019 N N . ALA A 1 130 ? -25.165 -16.858 41.893 1.00 64.62 130 ALA A N 1
ATOM 1020 C CA . ALA A 1 130 ? -24.236 -16.403 40.858 1.00 64.62 130 ALA A CA 1
ATOM 1021 C C . ALA A 1 130 ? -24.033 -17.452 39.748 1.00 64.62 130 ALA A C 1
ATOM 1023 O O . ALA A 1 130 ? -24.088 -17.104 38.566 1.00 64.62 130 ALA A O 1
ATOM 1024 N N . ASP A 1 131 ? -23.869 -18.731 40.100 1.00 70.19 131 ASP A N 1
ATOM 1025 C CA . ASP A 1 131 ? -23.714 -19.801 39.106 1.00 70.19 131 ASP A CA 1
ATOM 1026 C C . ASP A 1 131 ? -25.012 -20.079 38.331 1.00 70.19 131 ASP A C 1
ATOM 1028 O O . ASP A 1 131 ? -24.971 -20.227 37.108 1.00 70.19 131 ASP A O 1
ATOM 1032 N N . ARG A 1 132 ? -26.185 -20.041 38.985 1.00 68.75 132 ARG A N 1
ATOM 1033 C CA . ARG A 1 132 ? -27.486 -20.107 38.288 1.00 68.75 132 ARG A CA 1
ATOM 1034 C C . ARG A 1 132 ? -27.665 -18.948 37.307 1.00 68.75 132 ARG A C 1
ATOM 1036 O O . ARG A 1 132 ? -28.035 -19.180 36.160 1.00 68.75 132 ARG A O 1
ATOM 1043 N N . ALA A 1 133 ? -27.357 -17.718 37.723 1.00 67.25 133 ALA A N 1
ATOM 1044 C CA . ALA A 1 133 ? -27.440 -16.538 36.861 1.00 67.25 133 ALA A CA 1
ATOM 1045 C C . ALA A 1 133 ? -26.460 -16.614 35.674 1.00 67.25 133 ALA A C 1
ATOM 1047 O O . ALA A 1 133 ? -26.779 -16.164 34.576 1.00 67.25 133 ALA A O 1
ATOM 1048 N N . LYS A 1 134 ? -25.282 -17.216 35.867 1.00 71.69 134 LYS A N 1
ATOM 1049 C CA . LYS A 1 134 ? -24.297 -17.468 34.808 1.00 71.69 134 LYS A CA 1
ATOM 1050 C C . LYS A 1 134 ? -24.789 -18.504 33.790 1.00 71.69 134 LYS A C 1
ATOM 1052 O O . LYS A 1 134 ? -24.649 -18.257 32.597 1.00 71.69 134 LYS A O 1
ATOM 1057 N N . VAL A 1 135 ? -25.398 -19.610 34.229 1.00 76.56 135 VAL A N 1
ATOM 1058 C CA . VAL A 1 135 ? -26.030 -20.597 33.325 1.00 76.56 135 VAL A CA 1
ATOM 1059 C C . VAL A 1 135 ? -27.210 -19.972 32.577 1.00 76.56 135 VAL A C 1
ATOM 1061 O O . VAL A 1 135 ? -27.308 -20.115 31.364 1.00 76.56 135 VAL A O 1
ATOM 1064 N N . ALA A 1 136 ? -28.050 -19.195 33.266 1.00 70.69 136 ALA A N 1
ATOM 1065 C CA . ALA A 1 136 ? -29.135 -18.433 32.652 1.00 70.69 136 ALA A CA 1
ATOM 1066 C C . ALA A 1 136 ? -28.629 -17.476 31.553 1.00 70.69 136 ALA A C 1
ATOM 1068 O O . ALA A 1 136 ? -29.149 -17.488 30.442 1.00 70.69 136 ALA A O 1
ATOM 1069 N N . MET A 1 137 ? -27.570 -16.700 31.823 1.00 73.88 137 MET A N 1
ATOM 1070 C CA . MET A 1 137 ? -26.936 -15.826 30.826 1.00 73.88 137 MET A CA 1
ATOM 1071 C C . MET A 1 137 ? -26.289 -16.593 29.663 1.00 73.88 137 MET A C 1
ATOM 1073 O O . MET A 1 137 ? -26.294 -16.081 28.547 1.00 73.88 137 MET A O 1
ATOM 1077 N N . GLN A 1 138 ? -25.743 -17.789 29.903 1.00 76.62 138 GLN A N 1
ATOM 1078 C CA . GLN A 1 138 ? -25.152 -18.632 28.862 1.00 76.62 138 GLN A CA 1
ATOM 1079 C C . GLN A 1 138 ? -26.239 -19.150 27.912 1.00 76.62 138 GLN A C 1
ATOM 1081 O O . GLN A 1 138 ? -26.240 -18.775 26.744 1.00 76.62 138 GLN A O 1
ATOM 1086 N N . ASN A 1 139 ? -27.238 -19.868 28.442 1.00 75.25 139 ASN A N 1
ATOM 1087 C CA . ASN A 1 139 ? -28.382 -20.379 27.676 1.00 75.25 139 ASN A CA 1
ATOM 1088 C C . ASN A 1 139 ? -29.113 -19.258 26.917 1.00 75.25 139 ASN A C 1
ATOM 1090 O O . ASN A 1 139 ? -29.586 -19.460 25.802 1.00 75.25 139 ASN A O 1
ATOM 1094 N N . TYR A 1 140 ? -29.199 -18.069 27.522 1.00 74.94 140 TYR A N 1
ATOM 1095 C CA . TYR A 1 140 ? -29.734 -16.876 26.878 1.00 74.94 140 TYR A CA 1
ATOM 1096 C C . TYR A 1 140 ? -28.911 -16.480 25.649 1.00 74.94 140 TYR A C 1
ATOM 1098 O O . TYR A 1 140 ? -29.476 -16.378 24.569 1.00 74.94 140 TYR A O 1
ATOM 1106 N N . VAL A 1 141 ? -27.593 -16.281 25.796 1.00 76.88 141 VAL A N 1
ATOM 1107 C CA . VAL A 1 141 ? -26.686 -15.900 24.696 1.00 76.88 141 VAL A CA 1
ATOM 1108 C C . VAL A 1 141 ? -26.675 -16.946 23.582 1.00 76.88 141 VAL A C 1
ATOM 1110 O O . VAL A 1 141 ? -26.738 -16.569 22.412 1.00 76.88 141 VAL A O 1
ATOM 1113 N N . ASP A 1 142 ? -26.657 -18.232 23.927 1.00 76.81 142 ASP A N 1
ATOM 1114 C CA . ASP A 1 142 ? -26.639 -19.326 22.951 1.00 76.81 142 ASP A CA 1
ATOM 1115 C C . ASP A 1 142 ? -27.897 -19.326 22.062 1.00 76.81 142 ASP A C 1
ATOM 1117 O O . ASP A 1 142 ? -27.801 -19.619 20.871 1.00 76.81 142 ASP A O 1
ATOM 1121 N N . LEU A 1 143 ? -29.048 -18.876 22.581 1.00 73.56 143 LEU A N 1
ATOM 1122 C CA . LEU A 1 143 ? -30.275 -18.706 21.794 1.00 73.56 143 LEU A CA 1
ATOM 1123 C C . LEU A 1 143 ? -30.170 -17.595 20.724 1.00 73.56 143 LEU A C 1
ATOM 1125 O O . LEU A 1 143 ? -30.787 -17.714 19.669 1.00 73.56 143 LEU A O 1
ATOM 1129 N N . PHE A 1 144 ? -29.385 -16.530 20.953 1.00 71.56 144 PHE A N 1
ATOM 1130 C CA . PHE A 1 144 ? -29.115 -15.509 19.920 1.00 71.56 144 PHE A CA 1
ATOM 1131 C C . PHE A 1 144 ? -28.095 -16.005 18.898 1.00 71.56 144 PHE A C 1
ATOM 1133 O O . PHE A 1 144 ? -28.229 -15.719 17.713 1.00 71.56 144 PHE A O 1
ATOM 1140 N N . LEU A 1 145 ? -27.061 -16.719 19.356 1.00 72.81 145 LEU A N 1
ATOM 1141 C CA . LEU A 1 145 ? -25.989 -17.215 18.488 1.00 72.81 145 LEU A CA 1
ATOM 1142 C C . LEU A 1 145 ? -26.447 -18.379 17.596 1.00 72.81 145 LEU A C 1
ATOM 1144 O O . LEU A 1 145 ? -25.912 -18.543 16.505 1.00 72.81 145 LEU A O 1
ATOM 1148 N N . GLY A 1 146 ? -27.456 -19.145 18.023 1.00 69.81 146 GLY A N 1
ATOM 1149 C CA . GLY A 1 146 ? -28.095 -20.188 17.217 1.00 69.81 146 GLY A CA 1
ATOM 1150 C C . GLY A 1 146 ? -29.011 -19.677 16.096 1.00 69.81 146 GLY A C 1
ATOM 1151 O O . GLY A 1 146 ? -29.520 -20.491 15.331 1.00 69.81 146 GLY A O 1
ATOM 1152 N N . ASN A 1 147 ? -29.236 -18.363 15.977 1.00 73.94 147 ASN A N 1
ATOM 1153 C CA . ASN A 1 147 ? -30.139 -17.777 14.986 1.00 73.94 147 ASN A CA 1
ATOM 1154 C C . ASN A 1 147 ? -29.390 -16.831 14.027 1.00 73.94 147 ASN A C 1
ATOM 1156 O O . ASN A 1 147 ? -28.918 -15.763 14.421 1.00 73.94 147 ASN A O 1
ATOM 1160 N N . LEU A 1 148 ? -29.319 -17.209 12.745 1.00 69.62 148 LEU A N 1
ATOM 1161 C CA . LEU A 1 148 ? -28.562 -16.477 11.722 1.00 69.62 148 LEU A CA 1
ATOM 1162 C C . LEU A 1 148 ? -29.204 -15.150 11.273 1.00 69.62 148 LEU A C 1
ATOM 1164 O O . LEU A 1 148 ? -28.482 -14.280 10.787 1.00 69.62 148 LEU A O 1
ATOM 1168 N N . GLU A 1 149 ? -30.513 -14.945 11.449 1.00 69.69 149 GLU A N 1
ATOM 1169 C CA . GLU A 1 149 ? -31.150 -13.631 11.238 1.00 69.69 149 GLU A CA 1
ATOM 1170 C C . GLU A 1 149 ? -30.703 -12.661 12.348 1.00 69.69 149 GLU A C 1
ATOM 1172 O O . GLU A 1 149 ? -30.274 -11.533 12.095 1.00 69.69 149 GLU A O 1
ATOM 1177 N N . ILE A 1 150 ? -30.756 -13.130 13.599 1.00 74.31 150 ILE A N 1
ATOM 1178 C CA . ILE A 1 150 ? -30.567 -12.305 14.795 1.00 74.31 150 ILE A CA 1
ATOM 1179 C C . ILE A 1 150 ? -29.081 -12.044 15.083 1.00 74.31 150 ILE A C 1
ATOM 1181 O O . ILE A 1 150 ? -28.728 -10.922 15.456 1.00 74.31 150 ILE A O 1
ATOM 1185 N N . VAL A 1 151 ? -28.179 -13.013 14.874 1.00 75.81 151 VAL A N 1
ATOM 1186 C CA . VAL A 1 151 ? -26.731 -12.819 15.104 1.00 75.81 151 VAL A CA 1
ATOM 1187 C C . VAL A 1 151 ? -26.124 -11.776 14.157 1.00 75.81 151 VAL A C 1
ATOM 1189 O O . VAL A 1 151 ? -25.269 -10.983 14.556 1.00 75.81 151 VAL A O 1
ATOM 1192 N N . ASN A 1 152 ? -26.649 -11.714 12.932 1.00 76.88 152 ASN A N 1
ATOM 1193 C CA . ASN A 1 152 ? -26.300 -10.737 11.905 1.00 76.88 152 ASN A CA 1
ATOM 1194 C C . ASN A 1 152 ? -26.881 -9.335 12.162 1.00 76.88 152 ASN A C 1
ATOM 1196 O O . ASN A 1 152 ? -26.558 -8.390 11.438 1.00 76.88 152 ASN A O 1
ATOM 1200 N N . SER A 1 153 ? -27.717 -9.162 13.192 1.00 82.38 153 SER A N 1
ATOM 1201 C CA . SER A 1 153 ? -28.270 -7.853 13.533 1.00 82.38 153 SER A CA 1
ATOM 1202 C C . SER A 1 153 ? -27.176 -6.836 13.872 1.00 82.38 153 SER A C 1
ATOM 1204 O O . SER A 1 153 ? -26.145 -7.133 14.489 1.00 82.38 153 SER A O 1
ATOM 1206 N N . ARG A 1 154 ? -27.449 -5.579 13.513 1.00 83.44 154 ARG A N 1
ATOM 1207 C CA . ARG A 1 154 ? -26.630 -4.404 13.834 1.00 83.44 154 ARG A CA 1
ATOM 1208 C C . ARG A 1 154 ? -26.385 -4.278 15.341 1.00 83.44 154 ARG A C 1
ATOM 1210 O O . ARG A 1 154 ? -25.327 -3.812 15.760 1.00 83.44 154 ARG A O 1
ATOM 1217 N N . GLU A 1 155 ? -27.326 -4.762 16.137 1.00 85.50 155 GLU A N 1
ATOM 1218 C CA . GLU A 1 155 ? -27.369 -4.745 17.592 1.00 85.50 155 GLU A CA 1
ATOM 1219 C C . GLU A 1 155 ? -26.465 -5.842 18.180 1.00 85.50 155 GLU A C 1
ATOM 1221 O O . GLU A 1 155 ? -25.601 -5.539 19.010 1.00 85.50 155 GLU A O 1
ATOM 1226 N N . VAL A 1 156 ? -26.594 -7.092 17.709 1.00 82.94 156 VAL A N 1
ATOM 1227 C CA . VAL A 1 156 ? -25.754 -8.217 18.159 1.00 82.94 156 VAL A CA 1
ATOM 1228 C C . VAL A 1 156 ? -24.307 -8.042 17.705 1.00 82.94 156 VAL A C 1
ATOM 1230 O O . VAL A 1 156 ? -23.410 -8.178 18.535 1.00 82.94 156 VAL A O 1
ATOM 1233 N N . CYS A 1 157 ? -24.044 -7.634 16.460 1.00 84.06 157 CYS A N 1
ATOM 1234 C CA . CYS A 1 157 ? -22.675 -7.389 15.987 1.00 84.06 157 CYS A CA 1
ATOM 1235 C C . CYS A 1 157 ? -21.958 -6.315 16.832 1.00 84.06 157 CYS A C 1
ATOM 1237 O O . CYS A 1 157 ? -20.814 -6.498 17.261 1.00 84.06 157 CYS A O 1
ATOM 1239 N N . LYS A 1 158 ? -22.660 -5.229 17.192 1.00 87.06 158 LYS A N 1
ATOM 1240 C CA . LYS A 1 158 ? -22.129 -4.180 18.085 1.00 87.06 158 LYS A CA 1
ATOM 1241 C C . LYS A 1 158 ? -21.943 -4.673 19.523 1.00 87.06 158 LYS A C 1
ATOM 1243 O O . LYS A 1 158 ? -20.973 -4.281 20.172 1.00 87.06 158 LYS A O 1
ATOM 1248 N N . PHE A 1 159 ? -22.809 -5.558 20.017 1.00 86.00 159 PHE A N 1
ATOM 1249 C CA . PHE A 1 159 ? -22.670 -6.195 21.331 1.00 86.00 159 PHE A CA 1
ATOM 1250 C C . PHE A 1 159 ? -21.496 -7.186 21.397 1.00 86.00 159 PHE A C 1
ATOM 1252 O O . PHE A 1 159 ? -20.739 -7.157 22.371 1.00 86.00 159 PHE A O 1
ATOM 1259 N N . LEU A 1 160 ? -21.292 -8.006 20.363 1.00 85.06 160 LEU A N 1
ATOM 1260 C CA . LEU A 1 160 ? -20.141 -8.905 20.198 1.00 85.06 160 LEU A CA 1
ATOM 1261 C C . LEU A 1 160 ? -18.828 -8.143 19.916 1.00 85.06 160 LEU A C 1
ATOM 1263 O O . LEU A 1 160 ? -17.745 -8.726 19.997 1.00 85.06 160 LEU A O 1
ATOM 1267 N N . GLU A 1 161 ? -18.915 -6.832 19.663 1.00 89.69 161 GLU A N 1
ATOM 1268 C CA . GLU A 1 161 ? -17.808 -5.965 19.244 1.00 89.69 161 GLU A CA 1
ATOM 1269 C C . GLU A 1 161 ? -17.108 -6.550 17.991 1.00 89.69 161 GLU A C 1
ATOM 1271 O O . GLU A 1 161 ? -15.894 -6.719 18.011 1.00 89.69 161 GLU A O 1
ATOM 1276 N N . VAL A 1 162 ? -17.867 -6.926 16.943 1.00 87.94 162 VAL A N 1
ATOM 1277 C CA . VAL A 1 162 ? -17.378 -7.440 15.632 1.00 87.94 162 VAL A CA 1
ATOM 1278 C C . VAL A 1 162 ? -17.733 -6.521 14.454 1.00 87.94 162 VAL A C 1
ATOM 1280 O O . VAL A 1 162 ? -18.687 -5.747 14.535 1.00 87.94 162 VAL A O 1
ATOM 1283 N N . SER A 1 163 ? -16.996 -6.675 13.353 1.00 89.69 163 SER A N 1
ATOM 1284 C CA . SER A 1 163 ? -17.181 -6.066 12.024 1.00 89.69 163 SER A CA 1
ATOM 1285 C C . SER A 1 163 ? -16.796 -7.077 10.934 1.00 89.69 163 SER A C 1
ATOM 1287 O O . SER A 1 163 ? -16.276 -8.141 11.267 1.00 89.69 163 SER A O 1
ATOM 1289 N N . ARG A 1 164 ? -16.969 -6.769 9.638 1.00 84.25 164 ARG A N 1
ATOM 1290 C CA . ARG A 1 164 ? -16.453 -7.652 8.562 1.00 84.25 164 ARG A CA 1
ATOM 1291 C C . ARG A 1 164 ? -14.941 -7.901 8.687 1.00 84.25 164 ARG A C 1
ATOM 1293 O O . ARG A 1 164 ? -14.484 -9.040 8.634 1.00 84.25 164 ARG A O 1
ATOM 1300 N N . LEU A 1 165 ? -14.172 -6.857 9.024 1.00 85.94 165 LEU A N 1
ATOM 1301 C CA . LEU A 1 165 ? -12.732 -6.973 9.297 1.00 85.94 165 LEU A CA 1
ATOM 1302 C C . LEU A 1 165 ? -12.388 -7.913 10.470 1.00 85.94 165 LEU A C 1
ATOM 1304 O O . LEU A 1 165 ? -11.238 -8.339 10.556 1.00 85.94 165 LEU A O 1
ATOM 1308 N N . SER A 1 166 ? -13.325 -8.276 11.361 1.00 87.44 166 SER A N 1
ATOM 1309 C CA . SER A 1 166 ? -13.069 -9.299 12.390 1.00 87.44 166 SER A CA 1
ATOM 1310 C C . SER A 1 166 ? -12.587 -10.613 11.771 1.00 87.44 166 SER A C 1
ATOM 1312 O O . SER A 1 166 ? -11.664 -11.227 12.309 1.00 87.44 166 SER A O 1
ATOM 1314 N N . PHE A 1 167 ? -13.215 -11.030 10.667 1.00 84.06 167 PHE A N 1
ATOM 1315 C CA . PHE A 1 167 ? -13.176 -12.406 10.166 1.00 84.06 167 PHE A CA 1
ATOM 1316 C C . PHE A 1 167 ? -12.178 -12.631 9.025 1.00 84.06 167 PHE A C 1
ATOM 1318 O O . PHE A 1 167 ? -11.749 -13.766 8.833 1.00 84.06 167 PHE A O 1
ATOM 1325 N N . LEU A 1 168 ? -11.740 -11.564 8.346 1.00 81.88 168 LEU A N 1
ATOM 1326 C CA . LEU A 1 168 ? -10.641 -11.613 7.375 1.00 81.88 168 LEU A CA 1
ATOM 1327 C C . LEU A 1 168 ? -9.355 -12.104 8.053 1.00 81.88 168 LEU A C 1
ATOM 1329 O O . LEU A 1 168 ? -8.836 -11.448 8.969 1.00 81.88 168 LEU A O 1
ATOM 1333 N N . GLN A 1 169 ? -8.884 -13.279 7.632 1.00 78.06 169 GLN A N 1
ATOM 1334 C CA . GLN A 1 169 ? -7.764 -13.991 8.251 1.00 78.06 169 GLN A CA 1
ATOM 1335 C C . GLN A 1 169 ? -6.411 -13.507 7.724 1.00 78.06 169 GLN A C 1
ATOM 1337 O O . GLN A 1 169 ? -5.433 -13.564 8.468 1.00 78.06 169 GLN A O 1
ATOM 1342 N N . GLU A 1 170 ? -6.354 -12.949 6.506 1.00 76.44 170 GLU A N 1
ATOM 1343 C CA . GLU A 1 170 ? -5.122 -12.397 5.924 1.00 76.44 170 GLU A CA 1
ATOM 1344 C C . GLU A 1 170 ? -4.509 -11.275 6.783 1.00 76.44 170 GLU A C 1
ATOM 1346 O O . GLU A 1 170 ? -3.298 -11.065 6.796 1.00 76.44 170 GLU A O 1
ATOM 1351 N N . TYR A 1 171 ? -5.343 -10.596 7.576 1.00 79.69 171 TYR A N 1
ATOM 1352 C CA . TYR A 1 171 ? -4.946 -9.533 8.498 1.00 79.69 171 TYR A CA 1
ATOM 1353 C C . TYR A 1 171 ? -4.707 -10.029 9.937 1.00 79.69 171 TYR A C 1
ATOM 1355 O O . TYR A 1 171 ? -4.592 -9.224 10.863 1.00 79.69 171 TYR A O 1
ATOM 1363 N N . GLY A 1 172 ? -4.640 -11.347 10.146 1.00 80.38 172 GLY A N 1
ATOM 1364 C CA . GLY A 1 172 ? -4.416 -11.982 11.444 1.00 80.38 172 GLY A CA 1
ATOM 1365 C C . GLY A 1 172 ? -5.639 -11.971 12.376 1.00 80.38 172 GLY A C 1
ATOM 1366 O O . GLY A 1 172 ? -6.723 -11.510 12.006 1.00 80.38 172 GLY A O 1
ATOM 1367 N N . PRO A 1 173 ? -5.504 -12.479 13.615 1.00 84.50 173 PRO A N 1
ATOM 1368 C CA . PRO A 1 173 ? -6.617 -12.593 14.554 1.00 84.50 173 PRO A CA 1
ATOM 1369 C C . PRO A 1 173 ? -7.193 -11.233 14.967 1.00 84.50 173 PRO A C 1
ATOM 1371 O O . PRO A 1 173 ? -6.479 -10.253 15.186 1.00 84.50 173 PRO A O 1
ATOM 1374 N N . LYS A 1 174 ? -8.514 -11.193 15.152 1.00 85.81 174 LYS A N 1
ATOM 1375 C CA . LYS A 1 174 ? -9.228 -10.066 15.763 1.00 85.81 174 LYS A CA 1
ATOM 1376 C C . LYS A 1 174 ? -8.761 -9.855 17.209 1.00 85.81 174 LYS A C 1
ATOM 1378 O O . LYS A 1 174 ? -8.992 -10.718 18.055 1.00 85.81 174 LYS A O 1
ATOM 1383 N N . LEU A 1 175 ? -8.197 -8.685 17.525 1.00 89.69 175 LEU A N 1
ATOM 1384 C CA . LEU A 1 175 ? -7.759 -8.369 18.892 1.00 89.69 175 LEU A CA 1
ATOM 1385 C C . LEU A 1 175 ? -8.817 -7.588 19.681 1.00 89.69 175 LEU A C 1
ATOM 1387 O O . LEU A 1 175 ? -9.203 -7.985 20.782 1.00 89.69 175 LEU A O 1
ATOM 1391 N N . ARG A 1 176 ? -9.297 -6.462 19.141 1.00 92.31 176 ARG A N 1
ATOM 1392 C CA . ARG A 1 176 ? -10.237 -5.567 19.837 1.00 92.31 176 ARG A CA 1
ATOM 1393 C C . ARG A 1 176 ? -10.968 -4.663 18.859 1.00 92.31 176 ARG A C 1
ATOM 1395 O O . ARG A 1 176 ? -10.344 -4.102 17.970 1.00 92.31 176 ARG A O 1
ATOM 1402 N N . GLU A 1 177 ? -12.254 -4.427 19.089 1.00 94.19 177 GLU A N 1
ATOM 1403 C CA . GLU A 1 177 ? -13.011 -3.445 18.309 1.00 94.19 177 GLU A CA 1
ATOM 1404 C C . GLU A 1 177 ? -13.930 -2.590 19.185 1.00 94.19 177 GLU A C 1
ATOM 1406 O O . GLU A 1 177 ? -14.144 -2.876 20.370 1.00 94.19 177 GLU A O 1
ATOM 1411 N N . GLY A 1 178 ? -14.475 -1.525 18.601 1.00 93.81 178 GLY A N 1
ATOM 1412 C CA . GLY A 1 178 ? -15.561 -0.752 19.192 1.00 93.81 178 GLY A CA 1
ATOM 1413 C C . GLY A 1 178 ? -15.568 0.717 18.786 1.00 93.81 178 GLY A C 1
ATOM 1414 O O . GLY A 1 178 ? -14.607 1.241 18.225 1.00 93.81 178 GLY A O 1
ATOM 1415 N N . TYR A 1 179 ? -16.653 1.415 19.128 1.00 94.00 179 TYR A N 1
ATOM 1416 C CA . TYR A 1 179 ? -16.758 2.848 18.863 1.00 94.00 179 TYR A CA 1
ATOM 1417 C C . TYR A 1 179 ? -15.739 3.682 19.648 1.00 94.00 179 TYR A C 1
ATOM 1419 O O . TYR A 1 179 ? -15.600 3.566 20.871 1.00 94.00 179 TYR A O 1
ATOM 1427 N N . VAL A 1 180 ? -15.117 4.597 18.915 1.00 94.75 180 VAL A N 1
ATOM 1428 C CA . VAL A 1 180 ? -14.277 5.707 19.375 1.00 94.75 180 VAL A CA 1
ATOM 1429 C C . VAL A 1 180 ? -14.742 6.986 18.664 1.00 94.75 180 VAL A C 1
ATOM 1431 O O . VAL A 1 180 ? -15.623 6.939 17.800 1.00 94.75 180 VAL A O 1
ATOM 1434 N N . THR A 1 181 ? -14.171 8.141 19.000 1.00 93.62 181 THR A N 1
ATOM 1435 C CA . THR A 1 181 ? -14.279 9.336 18.146 1.00 93.62 181 THR A CA 1
ATOM 1436 C C . THR A 1 181 ? -12.894 9.859 17.772 1.00 93.62 181 THR A C 1
ATOM 1438 O O . THR A 1 181 ? -11.961 9.764 18.572 1.00 93.62 181 THR A O 1
ATOM 1441 N N . VAL A 1 182 ? -12.757 10.395 16.557 1.00 91.75 182 VAL A N 1
ATOM 1442 C CA . VAL A 1 182 ? -11.500 10.914 15.985 1.00 91.75 182 VAL A CA 1
ATOM 1443 C C . VAL A 1 182 ? -11.684 12.322 15.435 1.00 91.75 182 VAL A C 1
ATOM 1445 O O . VAL A 1 182 ? -12.774 12.665 14.984 1.00 91.75 182 VAL A O 1
ATOM 1448 N N . LYS A 1 183 ? -10.623 13.139 15.456 1.00 85.44 183 LYS A N 1
ATOM 1449 C CA . LYS A 1 183 ? -10.691 14.532 14.981 1.00 85.44 183 LYS A CA 1
ATOM 1450 C C . LYS A 1 183 ? -10.356 14.707 13.492 1.00 85.44 183 LYS A C 1
ATOM 1452 O O . LYS A 1 183 ? -10.912 15.588 12.849 1.00 85.44 183 LYS A O 1
ATOM 1457 N N . HIS A 1 184 ? -9.431 13.917 12.942 1.00 83.50 184 HIS A N 1
ATOM 1458 C CA 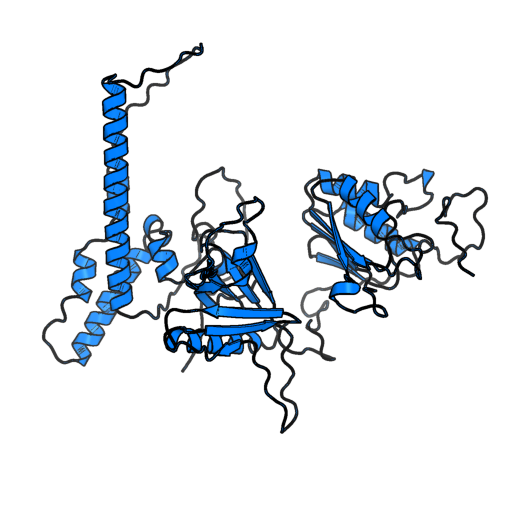. HIS A 1 184 ? -8.842 14.181 11.618 1.00 83.50 184 HIS A CA 1
ATOM 1459 C C . HIS A 1 184 ? -9.773 13.853 10.446 1.00 83.50 184 HIS A C 1
ATOM 1461 O O . HIS A 1 184 ? -9.780 14.581 9.459 1.00 83.50 184 HIS A O 1
ATOM 1467 N N . LEU A 1 185 ? -10.620 12.828 10.580 1.00 80.50 185 LEU A N 1
ATOM 1468 C CA . LEU A 1 185 ? -11.584 12.434 9.540 1.00 80.50 185 LEU A CA 1
ATOM 1469 C C . LEU A 1 185 ? -12.774 13.398 9.387 1.00 80.50 185 LEU A C 1
ATOM 1471 O O . LEU A 1 185 ? -13.599 13.221 8.495 1.00 80.50 185 LEU A O 1
ATOM 1475 N N . SER A 1 186 ? -12.873 14.420 10.239 1.00 60.69 186 SER A N 1
ATOM 1476 C CA . SER A 1 186 ? -13.946 15.421 10.198 1.00 60.69 186 SER A CA 1
ATOM 1477 C C . SER A 1 186 ? -13.823 16.401 9.022 1.00 60.69 186 SER A C 1
ATOM 1479 O 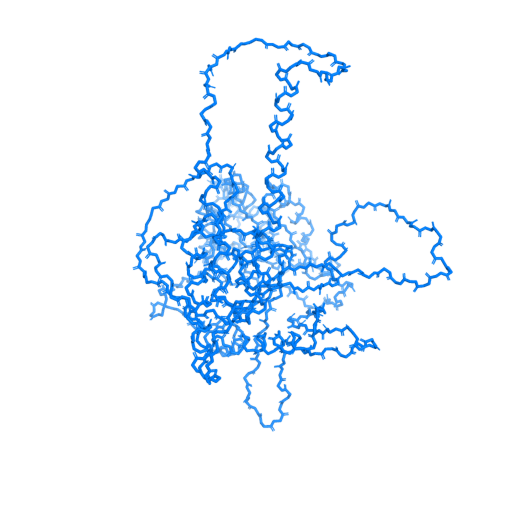O . SER A 1 186 ? -14.800 17.059 8.692 1.00 60.69 186 SER A O 1
ATOM 1481 N N . ASN A 1 187 ? -12.650 16.485 8.383 1.00 52.53 187 ASN A N 1
ATOM 1482 C CA . ASN A 1 187 ? -12.372 17.399 7.267 1.00 52.53 187 ASN A CA 1
ATOM 1483 C C . ASN A 1 187 ? -12.425 16.711 5.883 1.00 52.53 187 ASN A C 1
ATOM 1485 O O . ASN A 1 187 ? -12.091 17.335 4.885 1.00 52.53 187 ASN A O 1
ATOM 1489 N N . VAL A 1 188 ? -12.802 15.429 5.810 1.00 48.34 188 VAL A N 1
ATOM 1490 C CA . VAL A 1 188 ? -12.718 14.603 4.580 1.00 48.34 188 VAL A CA 1
ATOM 1491 C C . VAL A 1 188 ? -14.045 14.588 3.788 1.00 48.34 188 VAL A C 1
ATOM 1493 O O . VAL A 1 188 ? -14.175 13.880 2.799 1.00 48.34 188 VAL A O 1
ATOM 1496 N N . LEU A 1 189 ? -15.050 15.358 4.223 1.00 34.66 189 LEU A N 1
ATOM 1497 C CA . LEU A 1 189 ? -16.400 15.413 3.630 1.00 34.66 189 LEU A CA 1
ATOM 1498 C C . LEU A 1 189 ? -16.949 16.853 3.538 1.00 34.66 189 LEU A C 1
ATOM 1500 O O . LEU A 1 189 ? -18.140 17.076 3.728 1.00 34.66 189 LEU A O 1
ATOM 1504 N N . LEU A 1 190 ? -16.078 17.835 3.286 1.00 34.78 190 LEU A N 1
ATOM 1505 C CA . LEU A 1 190 ? -16.465 19.226 3.024 1.00 34.78 190 LEU A CA 1
ATOM 1506 C C . LEU A 1 190 ? -15.695 19.759 1.811 1.00 34.78 190 LEU A C 1
ATOM 1508 O O . LEU A 1 190 ? -14.636 20.363 1.952 1.00 34.78 190 LEU A O 1
ATOM 1512 N N . ASP A 1 191 ? -16.264 19.511 0.634 1.00 31.83 191 ASP A N 1
ATOM 1513 C CA . ASP A 1 191 ? -15.914 20.162 -0.631 1.00 31.83 191 ASP A CA 1
ATOM 1514 C C . ASP A 1 191 ? -17.142 20.954 -1.118 1.00 31.83 191 ASP A C 1
ATOM 1516 O O . ASP A 1 191 ? -17.861 20.552 -2.031 1.00 31.83 191 ASP A O 1
ATOM 1520 N N . SER A 1 192 ? -17.472 22.017 -0.374 1.00 30.86 192 SER A N 1
ATOM 1521 C CA . SER A 1 192 ? -18.536 22.981 -0.690 1.00 30.86 192 SER A CA 1
ATOM 1522 C C . SER A 1 192 ? -18.437 24.214 0.218 1.00 30.86 192 SER A C 1
ATOM 1524 O O . SER A 1 192 ? -18.362 24.069 1.442 1.00 30.86 192 SER A O 1
ATOM 1526 N N . ASP A 1 193 ? -18.489 25.417 -0.355 1.00 38.00 193 ASP A N 1
ATOM 1527 C CA . ASP A 1 193 ? -18.409 26.687 0.378 1.00 38.00 193 ASP A CA 1
ATOM 1528 C C . ASP A 1 193 ? -19.650 26.978 1.242 1.00 38.00 193 ASP A C 1
ATOM 1530 O O . ASP A 1 193 ? -20.718 27.293 0.720 1.00 38.00 193 ASP A O 1
ATOM 1534 N N . VAL A 1 194 ? -19.486 26.999 2.572 1.00 34.06 194 VAL A N 1
ATOM 1535 C CA . VAL A 1 194 ? -20.371 27.746 3.491 1.00 34.06 194 VAL A CA 1
ATOM 1536 C C . VAL A 1 194 ? -19.543 28.380 4.617 1.00 34.06 194 VAL A C 1
ATOM 1538 O O . VAL A 1 194 ? -19.274 27.765 5.649 1.00 34.06 194 VAL A O 1
ATOM 1541 N N . THR A 1 195 ? -19.147 29.643 4.451 1.00 32.47 195 THR A N 1
ATOM 1542 C CA . THR A 1 195 ? -18.491 30.432 5.506 1.00 32.47 195 THR A CA 1
ATOM 1543 C C . THR A 1 195 ? -19.526 31.049 6.451 1.00 32.47 195 THR A C 1
ATOM 1545 O O . THR A 1 195 ? -20.086 32.113 6.198 1.00 32.47 195 THR A O 1
ATOM 1548 N N . CYS A 1 196 ? -19.786 30.386 7.581 1.00 31.34 196 CYS A N 1
ATOM 1549 C CA . CYS A 1 196 ? -20.745 30.874 8.572 1.00 31.34 196 CYS A CA 1
ATOM 1550 C C . CYS A 1 196 ? -20.213 32.094 9.357 1.00 31.34 196 CYS A C 1
ATOM 1552 O O . CYS A 1 196 ? -19.539 31.958 10.379 1.00 31.34 196 CYS A O 1
ATOM 1554 N N . PHE A 1 197 ? -20.585 33.297 8.918 1.00 27.48 197 PHE A N 1
ATOM 1555 C CA . PHE A 1 197 ? -20.681 34.483 9.776 1.00 27.48 197 PHE A CA 1
ATOM 1556 C C . PHE A 1 197 ? -22.128 34.587 10.305 1.00 27.48 197 PHE A C 1
ATOM 1558 O O . PHE A 1 197 ? -23.045 34.347 9.520 1.00 27.48 197 PHE A O 1
ATOM 1565 N N . PRO A 1 198 ? -22.371 34.936 11.591 1.00 39.78 198 PRO A N 1
ATOM 1566 C CA . PRO A 1 198 ? -21.526 35.791 12.429 1.00 39.78 198 PRO A CA 1
ATOM 1567 C C . PRO A 1 198 ? -21.160 35.169 13.801 1.00 39.78 198 PRO A C 1
ATOM 1569 O O . PRO A 1 198 ? -21.748 35.486 14.834 1.00 39.78 198 PRO A O 1
ATOM 1572 N N . CYS A 1 199 ? -20.129 34.323 13.852 1.00 36.75 199 CYS A N 1
ATOM 1573 C CA . CYS A 1 199 ? -19.766 33.550 15.055 1.00 36.75 199 CYS A CA 1
ATOM 1574 C C . CYS A 1 199 ? -18.885 34.291 16.096 1.00 36.75 199 CYS A C 1
ATOM 1576 O O . CYS A 1 199 ? -18.272 33.654 16.952 1.00 36.75 199 CYS A O 1
ATOM 1578 N N . HIS A 1 200 ? -18.772 35.624 16.040 1.00 35.28 200 HIS A N 1
ATOM 1579 C CA . HIS A 1 200 ? -17.692 36.361 16.723 1.00 35.28 200 HIS A CA 1
ATOM 1580 C C . HIS A 1 200 ? -17.868 36.653 18.229 1.00 35.28 200 HIS A C 1
ATOM 1582 O O . HIS A 1 200 ? -16.896 37.080 18.851 1.00 35.28 200 HIS A O 1
ATOM 1588 N N . TRP A 1 201 ? -19.038 36.407 18.840 1.00 37.62 201 TRP A N 1
ATOM 1589 C CA . TRP A 1 201 ? -19.273 36.722 20.268 1.00 37.62 201 TRP A CA 1
ATOM 1590 C C . TRP A 1 201 ? -19.509 35.536 21.214 1.00 37.62 201 TRP A C 1
ATOM 1592 O O . TRP A 1 201 ? -19.423 35.721 22.426 1.00 37.62 201 TRP A O 1
ATOM 1602 N N . PHE A 1 202 ? -19.716 34.313 20.715 1.00 30.72 202 PHE A N 1
ATOM 1603 C CA . PHE A 1 202 ? -19.821 33.120 21.566 1.00 30.72 202 PHE A CA 1
ATOM 1604 C C . PHE A 1 202 ? -18.849 32.040 21.103 1.00 30.72 202 PHE A C 1
ATOM 1606 O O . PHE A 1 202 ? -19.087 31.338 20.126 1.00 30.72 202 PHE A O 1
ATOM 1613 N N . HIS A 1 203 ? -17.751 31.875 21.844 1.00 33.19 203 HIS A N 1
ATOM 1614 C CA . HIS A 1 203 ? -16.665 30.951 21.505 1.00 33.19 203 HIS A CA 1
ATOM 1615 C C . HIS A 1 203 ? -16.998 29.482 21.862 1.00 33.19 203 HIS A C 1
ATOM 1617 O O . HIS A 1 203 ? -16.209 28.771 22.488 1.00 33.19 203 HIS A O 1
ATOM 1623 N N . PHE A 1 204 ? -18.189 29.014 21.481 1.00 34.69 204 PHE A N 1
ATOM 1624 C CA . PHE A 1 204 ? -18.618 27.631 21.671 1.00 34.69 204 PHE A CA 1
ATOM 1625 C C . PHE A 1 204 ? -18.043 26.766 20.546 1.00 34.69 204 PHE A C 1
ATOM 1627 O O . PHE A 1 204 ? -18.497 26.817 19.408 1.00 34.69 204 PHE A O 1
ATOM 1634 N N . CYS A 1 205 ? -16.975 26.023 20.846 1.00 41.69 205 CYS A N 1
ATOM 1635 C CA . CYS A 1 205 ? -16.184 25.348 19.819 1.00 41.69 205 CYS A CA 1
ATOM 1636 C C . CYS A 1 205 ? -16.991 24.303 19.039 1.00 41.69 205 CYS A C 1
ATOM 1638 O O . CYS A 1 205 ? -17.505 23.352 19.639 1.00 41.69 205 CYS A O 1
ATOM 1640 N N . GLU A 1 206 ? -16.954 24.387 17.707 1.00 47.59 206 GLU A N 1
ATOM 1641 C CA . GLU A 1 206 ? -17.290 23.258 16.844 1.00 47.59 206 GLU A CA 1
ATOM 1642 C C . GLU A 1 206 ? -16.430 22.052 17.247 1.00 47.59 206 GLU A C 1
ATOM 1644 O O . GLU A 1 206 ? -15.193 22.090 17.308 1.00 47.59 206 GLU A O 1
ATOM 1649 N N . ASN A 1 207 ? -17.100 20.979 17.656 1.00 56.69 207 ASN A N 1
ATOM 1650 C CA . ASN A 1 207 ? -16.456 19.850 18.311 1.00 56.69 207 ASN A CA 1
ATOM 1651 C C . ASN A 1 207 ? -16.220 18.739 17.282 1.00 56.69 207 ASN A C 1
ATOM 1653 O O . ASN A 1 207 ? -16.795 17.662 17.411 1.00 56.69 207 ASN A O 1
ATOM 1657 N N . ASN A 1 208 ? -15.381 19.032 16.278 1.00 74.56 208 ASN A N 1
ATOM 1658 C CA . ASN A 1 208 ? -15.142 18.263 15.040 1.00 74.56 208 ASN A CA 1
ATOM 1659 C C . ASN A 1 208 ? -14.566 16.858 15.307 1.00 74.56 208 ASN A C 1
ATOM 1661 O O . ASN A 1 208 ? -13.401 16.586 15.022 1.00 74.56 208 ASN A O 1
ATOM 1665 N N . TRP A 1 209 ? -15.374 15.970 15.883 1.00 85.25 209 TRP A N 1
ATOM 1666 C CA . TRP A 1 209 ? -15.011 14.631 16.337 1.00 85.25 209 TRP A CA 1
ATOM 1667 C C . TRP A 1 209 ? -15.987 13.595 15.771 1.00 85.25 209 TRP A C 1
ATOM 1669 O O . TRP A 1 209 ? -16.981 13.252 16.417 1.00 85.25 209 TRP A O 1
ATOM 1679 N N . LYS A 1 210 ? -15.700 13.071 14.573 1.00 90.12 210 LYS A N 1
ATOM 1680 C CA . LYS A 1 210 ? -16.506 12.012 13.952 1.00 90.12 210 LYS A CA 1
ATOM 1681 C C . LYS A 1 210 ? -16.448 10.733 14.798 1.00 90.12 210 LYS A C 1
ATOM 1683 O O . LYS A 1 210 ? -15.378 10.304 15.237 1.00 90.12 210 LYS A O 1
ATOM 1688 N N . LYS A 1 211 ? -17.609 10.120 15.042 1.00 92.75 211 LYS A N 1
ATOM 1689 C CA . LYS A 1 211 ? -17.723 8.800 15.679 1.00 92.75 211 LYS A CA 1
ATOM 1690 C C . LYS A 1 211 ? -17.455 7.719 14.638 1.00 92.75 211 LYS A C 1
ATOM 1692 O O . LYS A 1 211 ? -18.078 7.733 13.585 1.00 92.75 211 LYS A O 1
ATOM 1697 N N . VAL A 1 212 ? -16.545 6.802 14.952 1.00 94.50 212 VAL A N 1
ATOM 1698 C CA . VAL A 1 212 ? -16.064 5.751 14.042 1.00 94.50 212 VAL A CA 1
ATOM 1699 C C . VAL A 1 212 ? -15.899 4.433 14.794 1.00 94.50 212 VAL A C 1
ATOM 1701 O O . VAL A 1 212 ? -15.731 4.419 16.019 1.00 94.50 212 VAL A O 1
ATOM 1704 N N . TRP A 1 213 ? -15.965 3.318 14.078 1.00 95.19 213 TRP A N 1
ATOM 1705 C CA . TRP A 1 213 ? -15.688 1.991 14.610 1.00 95.19 213 TRP A CA 1
ATOM 1706 C C . TRP A 1 213 ? -14.210 1.649 14.410 1.00 95.19 213 TRP A C 1
ATOM 1708 O O . TRP A 1 213 ? -13.746 1.498 13.284 1.00 95.19 213 TRP A O 1
ATOM 1718 N N . ALA A 1 214 ? -13.461 1.545 15.505 1.00 96.00 214 ALA A N 1
ATOM 1719 C CA . ALA A 1 214 ? -12.059 1.154 15.462 1.00 96.00 214 ALA A CA 1
ATOM 1720 C C . ALA A 1 214 ? -11.918 -0.373 15.484 1.00 96.00 214 ALA A C 1
ATOM 1722 O O . ALA A 1 214 ? -12.560 -1.034 16.304 1.00 96.00 214 ALA A O 1
ATOM 1723 N N . VAL A 1 215 ? -11.036 -0.904 14.636 1.00 94.88 215 VAL A N 1
ATOM 1724 C CA . VAL A 1 215 ? -10.691 -2.328 14.524 1.00 94.88 215 VAL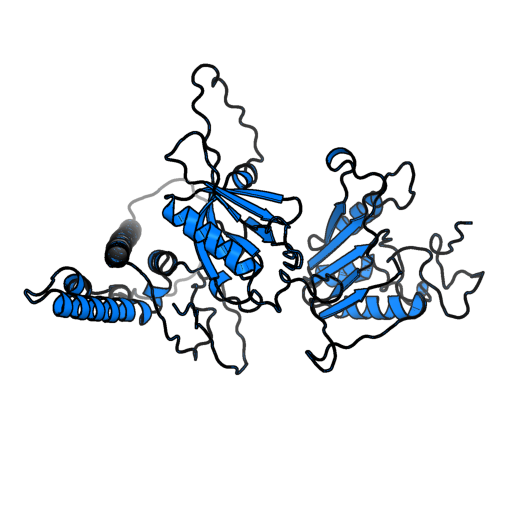 A CA 1
ATOM 1725 C C . VAL A 1 215 ? -9.190 -2.501 14.737 1.00 94.88 215 VAL A C 1
ATOM 1727 O O . VAL A 1 215 ? -8.390 -1.961 13.978 1.00 94.88 215 VAL A O 1
ATOM 1730 N N . LEU A 1 216 ? -8.805 -3.249 15.771 1.00 93.62 216 LEU A N 1
ATOM 1731 C CA . LEU A 1 216 ? -7.416 -3.575 16.091 1.00 93.62 216 LEU A CA 1
ATOM 1732 C C . LEU A 1 216 ? -7.072 -4.995 15.627 1.00 93.62 216 LEU A C 1
ATOM 1734 O O . LEU A 1 216 ? -7.646 -5.979 16.113 1.00 93.62 216 LEU A O 1
ATOM 1738 N N . LYS A 1 217 ? -6.083 -5.071 14.738 1.00 90.06 217 LYS A N 1
ATOM 1739 C CA . LYS A 1 217 ? -5.372 -6.280 14.299 1.00 90.06 217 LYS A CA 1
ATOM 1740 C C . LYS A 1 217 ? -3.909 -6.212 14.797 1.00 90.06 217 LYS A C 1
ATOM 1742 O O . LYS A 1 217 ? -3.507 -5.161 15.300 1.00 90.06 217 LYS A O 1
ATOM 1747 N N . PRO A 1 218 ? -3.095 -7.282 14.689 1.00 85.25 218 PRO A N 1
ATOM 1748 C CA . PRO A 1 218 ? -1.765 -7.337 15.316 1.00 85.25 218 PRO A CA 1
ATOM 1749 C C . PRO A 1 218 ? -0.765 -6.238 14.926 1.00 85.25 218 PRO A C 1
ATOM 1751 O O . PRO A 1 218 ? 0.124 -5.950 15.718 1.00 85.25 218 PRO A O 1
ATOM 1754 N N . GLY A 1 219 ? -0.917 -5.595 13.762 1.00 84.50 219 GLY A N 1
ATOM 1755 C CA . GLY A 1 219 ? -0.039 -4.496 13.337 1.00 84.50 219 GLY A CA 1
ATOM 1756 C C . GLY A 1 219 ? -0.733 -3.196 12.929 1.00 84.50 219 GLY A C 1
ATOM 1757 O O . GLY A 1 219 ? -0.063 -2.275 12.469 1.00 84.50 219 GLY A O 1
ATOM 1758 N N . PHE A 1 220 ? -2.060 -3.091 13.051 1.00 89.88 220 PHE A N 1
ATOM 1759 C CA . PHE A 1 220 ? -2.754 -1.866 12.654 1.00 89.88 220 PHE A CA 1
ATOM 1760 C C . PHE A 1 220 ? -4.060 -1.604 13.404 1.00 89.88 220 PHE A C 1
ATOM 1762 O O . PHE A 1 220 ? -4.747 -2.515 13.877 1.00 89.88 220 PHE A O 1
ATOM 1769 N N . LEU A 1 221 ? -4.422 -0.321 13.444 1.00 93.25 221 LEU A N 1
ATOM 1770 C CA . LEU A 1 221 ? -5.722 0.180 13.870 1.00 93.25 221 LEU A CA 1
ATOM 1771 C C . LEU A 1 221 ? -6.460 0.748 12.649 1.00 93.25 221 LEU A C 1
ATOM 1773 O O . LEU A 1 221 ? -6.156 1.852 12.201 1.00 93.25 221 LEU A O 1
ATOM 1777 N N . ALA A 1 222 ? -7.427 0.006 12.113 1.00 93.94 222 ALA A N 1
ATOM 1778 C CA . ALA A 1 222 ? -8.300 0.487 11.044 1.00 93.94 222 ALA A CA 1
ATOM 1779 C C . ALA A 1 222 ? -9.499 1.247 11.627 1.00 93.94 222 ALA A C 1
ATOM 1781 O O . ALA A 1 222 ? -10.006 0.910 12.702 1.00 93.94 222 ALA A O 1
ATOM 1782 N N . LEU A 1 223 ? -9.969 2.266 10.910 1.00 94.69 223 LEU A N 1
ATOM 1783 C CA . LEU A 1 223 ? -11.133 3.071 11.270 1.00 94.69 223 LEU A CA 1
ATOM 1784 C C . LEU A 1 223 ? -12.222 2.886 10.210 1.00 94.69 223 LEU A C 1
ATOM 1786 O O . LEU A 1 223 ? -12.094 3.378 9.094 1.00 94.69 223 LEU A O 1
ATOM 1790 N N . LEU A 1 224 ? -13.305 2.194 10.559 1.00 93.06 224 LEU A N 1
ATOM 1791 C CA . LEU A 1 224 ? -14.516 2.099 9.741 1.00 93.06 224 LEU A CA 1
ATOM 1792 C C . LEU A 1 224 ? -15.505 3.194 10.157 1.00 93.06 224 LEU A C 1
ATOM 1794 O O . LEU A 1 224 ? -15.545 3.601 11.319 1.00 93.06 224 LEU A O 1
ATOM 1798 N N . GLU A 1 225 ? -16.379 3.623 9.253 1.00 91.19 225 GLU A N 1
ATOM 1799 C CA . GLU A 1 225 ? -17.538 4.437 9.643 1.00 91.19 225 GLU A CA 1
ATOM 1800 C C . GLU A 1 225 ? -18.504 3.638 10.538 1.00 91.19 225 GLU A C 1
ATOM 1802 O O . GLU A 1 225 ? -18.972 4.122 11.572 1.00 91.19 225 GLU A O 1
ATOM 1807 N N . ASP A 1 226 ? -18.737 2.374 10.183 1.00 87.94 226 ASP A N 1
ATOM 1808 C CA . ASP A 1 226 ? -19.649 1.455 10.859 1.00 87.94 226 ASP A CA 1
ATOM 1809 C C . ASP A 1 226 ? -19.196 -0.011 10.637 1.00 87.94 226 ASP A C 1
ATOM 1811 O O . ASP A 1 226 ? -18.545 -0.278 9.627 1.00 87.94 226 ASP A O 1
ATOM 1815 N N . PRO A 1 227 ? -19.514 -0.978 11.529 1.00 86.38 227 PRO A N 1
ATOM 1816 C CA . PRO A 1 227 ? -18.997 -2.355 11.438 1.00 86.38 227 PRO A CA 1
ATOM 1817 C C . PRO A 1 227 ? -19.338 -3.132 10.159 1.00 86.38 227 PRO A C 1
ATOM 1819 O O . PRO A 1 227 ? -18.718 -4.159 9.880 1.00 86.38 227 PRO A O 1
ATOM 1822 N N . PHE A 1 228 ? -20.359 -2.682 9.427 1.00 84.31 228 PHE A N 1
ATOM 1823 C CA . PHE A 1 228 ? -20.870 -3.334 8.222 1.00 84.31 228 PHE A CA 1
ATOM 1824 C C . PHE A 1 228 ? -20.189 -2.826 6.942 1.00 84.31 228 PHE A C 1
ATOM 1826 O O . PHE A 1 228 ? -20.324 -3.463 5.900 1.00 84.31 228 PHE A O 1
ATOM 1833 N N . ASN A 1 229 ? -19.438 -1.720 7.009 1.00 84.19 229 ASN A N 1
ATOM 1834 C CA . ASN A 1 229 ? -18.729 -1.178 5.854 1.00 84.19 229 ASN A CA 1
ATOM 1835 C C . ASN A 1 229 ? -17.465 -2.006 5.578 1.00 84.19 229 ASN A C 1
ATOM 1837 O O . ASN A 1 229 ? -16.670 -2.268 6.478 1.00 84.19 229 ASN A O 1
ATOM 1841 N N . ASN A 1 230 ? -17.266 -2.379 4.314 1.00 76.38 230 ASN A N 1
ATOM 1842 C CA . ASN A 1 230 ? -16.085 -3.108 3.843 1.00 76.38 230 ASN A CA 1
ATOM 1843 C C . ASN A 1 230 ? -14.855 -2.202 3.639 1.00 76.38 230 ASN A C 1
ATOM 1845 O O . ASN A 1 230 ? -13.727 -2.652 3.816 1.00 76.38 230 ASN A O 1
ATOM 1849 N N . LYS A 1 231 ? -15.059 -0.927 3.287 1.00 83.94 231 LYS A N 1
ATOM 1850 C CA . LYS A 1 231 ? -13.983 0.047 3.058 1.00 83.94 231 LYS A CA 1
ATOM 1851 C C . LYS A 1 231 ? -13.627 0.803 4.353 1.00 83.94 231 LYS A C 1
ATOM 1853 O O . LYS A 1 231 ? -14.519 1.422 4.943 1.00 83.94 231 LYS A O 1
ATOM 1858 N N . PRO A 1 232 ? -12.356 0.798 4.799 1.00 90.81 232 PRO A N 1
ATOM 1859 C CA . PRO A 1 232 ? -11.901 1.652 5.890 1.00 90.81 232 PRO A CA 1
ATOM 1860 C C . PRO A 1 232 ? -11.799 3.117 5.449 1.00 90.81 232 PRO A C 1
ATOM 1862 O O . PRO A 1 232 ? -11.484 3.415 4.300 1.00 90.81 232 PRO A O 1
ATOM 1865 N N . LEU A 1 233 ? -12.043 4.031 6.389 1.00 92.19 233 LEU A N 1
ATOM 1866 C CA . LEU A 1 233 ? -11.828 5.470 6.221 1.00 92.19 233 LEU A CA 1
ATOM 1867 C C . LEU A 1 233 ? -10.344 5.847 6.357 1.00 92.19 233 LEU A C 1
ATOM 1869 O O . LEU A 1 233 ? -9.903 6.823 5.761 1.00 92.19 233 LEU A O 1
ATOM 1873 N N . ASP A 1 234 ? -9.604 5.114 7.196 1.00 91.56 234 ASP A N 1
ATOM 1874 C CA . ASP A 1 234 ? -8.181 5.319 7.493 1.00 91.56 234 ASP A CA 1
ATOM 1875 C C . ASP A 1 234 ? -7.593 4.067 8.170 1.00 91.56 234 ASP A C 1
ATOM 1877 O O . ASP A 1 234 ? -8.326 3.278 8.779 1.00 91.56 234 ASP A O 1
ATOM 1881 N N . ILE A 1 235 ? -6.273 3.890 8.080 1.00 91.25 235 ILE A N 1
ATOM 1882 C CA . ILE A 1 235 ? -5.524 2.792 8.705 1.00 91.25 235 ILE A CA 1
ATOM 1883 C C . ILE A 1 235 ? -4.242 3.353 9.324 1.00 91.25 235 ILE A C 1
ATOM 1885 O O . ILE A 1 235 ? -3.383 3.898 8.631 1.00 91.25 235 ILE A O 1
ATOM 1889 N N . ILE A 1 236 ? -4.082 3.164 10.634 1.00 90.12 236 ILE A N 1
ATOM 1890 C CA . ILE A 1 236 ? -2.851 3.486 11.350 1.00 90.12 236 ILE A CA 1
ATOM 1891 C C . ILE A 1 236 ? -2.024 2.208 11.453 1.00 90.12 236 ILE A C 1
ATOM 1893 O O . ILE A 1 236 ? -2.319 1.336 12.271 1.00 90.12 236 ILE A O 1
ATOM 1897 N N . MET A 1 237 ? -1.007 2.118 10.602 1.00 88.06 237 MET A N 1
ATOM 1898 C CA . MET A 1 237 ? 0.036 1.092 10.635 1.00 88.06 237 MET A CA 1
ATOM 1899 C C . MET A 1 237 ? 0.959 1.320 11.843 1.00 88.06 237 MET A C 1
ATOM 1901 O O . MET A 1 237 ? 1.276 2.467 12.164 1.00 88.06 237 MET A O 1
ATOM 1905 N N . PHE A 1 238 ? 1.366 0.251 12.529 1.00 86.50 238 PHE A N 1
ATOM 1906 C CA . PHE A 1 238 ? 2.277 0.307 13.677 1.00 86.50 238 PHE A CA 1
ATOM 1907 C C . PHE A 1 238 ? 3.717 0.004 13.250 1.00 86.50 238 PHE A C 1
ATOM 1909 O O . PHE A 1 238 ? 3.956 -0.971 12.544 1.00 86.50 238 PHE A O 1
ATOM 1916 N N . ASP A 1 239 ? 4.681 0.801 13.709 1.00 75.62 239 ASP A N 1
ATOM 1917 C CA . ASP A 1 239 ? 6.095 0.571 13.392 1.00 75.62 239 ASP A CA 1
ATOM 1918 C C . ASP A 1 239 ? 6.657 -0.692 14.058 1.00 75.62 239 ASP A C 1
ATOM 1920 O O . ASP A 1 239 ? 6.092 -1.234 15.014 1.00 75.62 239 ASP A O 1
ATOM 1924 N N . ILE A 1 240 ? 7.850 -1.088 13.604 1.00 72.19 240 ILE A N 1
ATOM 1925 C CA . ILE A 1 240 ? 8.737 -1.968 14.364 1.00 72.19 240 ILE A CA 1
ATOM 1926 C C . ILE A 1 240 ? 9.001 -1.334 15.738 1.00 72.19 240 ILE A C 1
ATOM 1928 O O . ILE A 1 240 ? 9.564 -0.239 15.823 1.00 72.19 240 ILE A O 1
ATOM 1932 N N . LEU A 1 241 ? 8.655 -2.026 16.822 1.00 70.44 241 LEU A N 1
ATOM 1933 C CA . LEU A 1 241 ? 9.099 -1.624 18.156 1.00 70.44 241 LEU A CA 1
ATOM 1934 C C . LEU A 1 241 ? 10.560 -2.062 18.367 1.00 70.44 241 LEU A C 1
ATOM 1936 O O . LEU A 1 241 ? 10.892 -3.214 18.082 1.00 70.44 241 LEU A O 1
ATOM 1940 N N . PRO A 1 242 ? 11.452 -1.189 18.877 1.00 64.00 242 PRO A N 1
ATOM 1941 C CA . PRO A 1 242 ? 12.847 -1.555 19.094 1.00 64.00 242 PRO A CA 1
ATOM 1942 C C . PRO A 1 242 ? 12.958 -2.696 20.109 1.00 64.00 242 PRO A C 1
ATOM 1944 O O . PRO A 1 242 ? 12.257 -2.720 21.127 1.00 64.00 242 PRO A O 1
ATOM 1947 N N . SER A 1 243 ? 13.871 -3.634 19.852 1.00 58.12 243 SER A N 1
ATOM 1948 C CA . SER A 1 243 ? 14.210 -4.682 20.811 1.00 58.12 243 SER A CA 1
ATOM 1949 C C . SER A 1 243 ? 14.721 -4.043 22.102 1.00 58.12 243 SER A C 1
ATOM 1951 O O . SER A 1 243 ? 15.571 -3.157 22.065 1.00 58.12 243 SER A O 1
ATOM 1953 N N . SER A 1 244 ? 14.231 -4.490 23.260 1.00 56.31 244 SER A N 1
ATOM 1954 C CA . SER A 1 244 ? 14.641 -3.943 24.559 1.00 56.31 244 SER A CA 1
ATOM 1955 C C . SER A 1 244 ? 16.029 -4.461 24.963 1.00 56.31 244 SER A C 1
ATOM 1957 O O . SER A 1 244 ? 16.153 -5.326 25.832 1.00 56.31 244 SER A O 1
ATOM 1959 N N . THR A 1 245 ? 17.064 -3.964 24.286 1.00 48.06 245 THR A N 1
ATOM 1960 C CA . THR A 1 245 ? 18.443 -4.480 24.320 1.00 48.06 245 THR A CA 1
ATOM 1961 C C . THR A 1 245 ? 19.457 -3.527 24.963 1.00 48.06 245 THR A C 1
ATOM 1963 O O . THR A 1 245 ? 20.658 -3.670 24.753 1.00 48.06 245 THR A O 1
ATOM 1966 N N . SER A 1 246 ? 19.006 -2.617 25.834 1.00 44.94 246 SER A N 1
ATOM 1967 C CA . SER A 1 246 ? 19.872 -1.934 26.806 1.00 44.94 246 SER A CA 1
ATOM 1968 C C . SER A 1 246 ? 19.159 -1.681 28.144 1.00 44.94 246 SER A C 1
ATOM 1970 O O . SER A 1 246 ? 17.932 -1.580 28.220 1.00 44.94 246 SER A O 1
ATOM 1972 N N . LYS A 1 247 ? 19.931 -1.577 29.236 1.00 51.75 247 LYS A N 1
ATOM 1973 C CA . LYS A 1 247 ? 19.424 -1.152 30.552 1.00 51.75 247 LYS A CA 1
ATOM 1974 C C . LYS A 1 247 ? 19.386 0.379 30.630 1.00 51.75 247 LYS A C 1
ATOM 1976 O O . LYS A 1 247 ? 20.248 0.980 31.265 1.00 51.75 247 LYS A O 1
ATOM 1981 N N . GLY A 1 248 ? 18.387 1.002 30.009 1.00 52.59 248 GLY A N 1
ATOM 1982 C CA . GLY A 1 248 ? 18.159 2.446 30.156 1.00 52.59 248 GLY A CA 1
ATOM 1983 C C . GLY A 1 248 ? 17.218 3.083 29.137 1.00 52.59 248 GLY A C 1
ATOM 1984 O O . GLY A 1 248 ? 16.691 4.158 29.404 1.00 52.59 248 GLY A O 1
ATOM 1985 N N . GLU A 1 249 ? 16.980 2.442 27.992 1.00 50.72 249 GLU A N 1
ATOM 1986 C CA . GLU A 1 249 ? 16.164 3.032 26.927 1.00 50.72 249 GLU A CA 1
ATOM 1987 C C . GLU A 1 249 ? 14.673 3.160 27.270 1.00 50.72 249 GLU A C 1
ATOM 1989 O O . GLU A 1 249 ? 14.039 2.276 27.856 1.00 50.72 249 GLU A O 1
ATOM 1994 N N . THR A 1 250 ? 14.096 4.286 26.846 1.00 55.75 250 THR A N 1
ATOM 1995 C CA . THR A 1 250 ? 12.668 4.579 26.957 1.00 55.75 250 THR A CA 1
ATOM 1996 C C . THR A 1 250 ? 11.867 3.575 26.138 1.00 55.75 250 THR A C 1
ATOM 1998 O O . THR A 1 250 ? 11.850 3.644 24.910 1.00 55.75 250 THR A O 1
ATOM 2001 N N . LYS A 1 251 ? 11.152 2.669 26.813 1.00 62.38 251 LYS A N 1
ATOM 2002 C CA . LYS A 1 251 ? 10.216 1.748 26.158 1.00 62.38 251 LYS A CA 1
ATOM 2003 C C . LYS A 1 251 ? 9.212 2.539 25.313 1.00 62.38 251 LYS A C 1
ATOM 2005 O O . LYS A 1 251 ? 8.386 3.267 25.861 1.00 62.38 251 LYS A O 1
ATOM 2010 N N . ILE A 1 252 ? 9.288 2.376 23.994 1.00 70.31 252 ILE A N 1
ATOM 2011 C CA . ILE A 1 252 ? 8.358 3.001 23.054 1.00 70.31 252 ILE A CA 1
ATOM 2012 C C . ILE A 1 252 ? 6.982 2.343 23.209 1.00 70.31 252 ILE A C 1
ATOM 2014 O O . ILE A 1 252 ? 6.865 1.122 23.329 1.00 70.31 252 ILE A O 1
ATOM 2018 N N . TYR A 1 253 ? 5.941 3.174 23.225 1.00 82.38 253 TYR A N 1
ATOM 2019 C CA . TYR A 1 253 ? 4.545 2.758 23.278 1.00 82.38 253 TYR A CA 1
ATOM 2020 C C . TYR A 1 253 ? 3.822 3.294 22.041 1.00 82.38 253 TYR A C 1
ATOM 2022 O O . TYR A 1 253 ? 3.831 4.498 21.785 1.00 82.38 253 TYR A O 1
ATOM 2030 N N . LEU A 1 254 ? 3.150 2.406 21.308 1.00 87.62 254 LEU A N 1
ATOM 2031 C CA . LEU A 1 254 ? 2.282 2.760 20.181 1.00 87.62 254 LEU A CA 1
ATOM 2032 C C . LEU A 1 254 ? 1.087 3.612 20.630 1.00 87.62 254 LEU A C 1
ATOM 2034 O O . LEU A 1 254 ? 0.581 4.420 19.855 1.00 87.62 254 LEU A O 1
ATOM 2038 N N . ALA A 1 255 ? 0.633 3.450 21.878 1.00 92.19 255 ALA A N 1
ATOM 2039 C CA . ALA A 1 255 ? -0.476 4.215 22.441 1.00 92.19 255 ALA A CA 1
ATOM 2040 C C . ALA A 1 255 ? -0.193 4.762 23.848 1.00 92.19 255 ALA A C 1
ATOM 2042 O O . ALA A 1 255 ? 0.357 4.064 24.699 1.00 92.19 255 ALA A O 1
ATOM 2043 N N . GLU A 1 256 ? -0.663 5.982 24.125 1.00 93.44 256 GLU A N 1
ATOM 2044 C CA . GLU A 1 256 ? -0.509 6.669 25.417 1.00 93.44 256 GLU A CA 1
ATOM 2045 C C . GLU A 1 256 ? -1.795 7.417 25.842 1.00 93.44 256 GLU A C 1
ATOM 2047 O O . GLU A 1 256 ? -2.529 7.924 24.988 1.00 93.44 256 GLU A O 1
ATOM 2052 N N . PRO A 1 257 ? -2.124 7.505 27.147 1.00 93.81 257 PRO A N 1
ATOM 2053 C CA . PRO A 1 257 ? -3.287 8.253 27.624 1.00 93.81 257 PRO A CA 1
ATOM 2054 C C . PRO A 1 257 ? -3.003 9.764 27.671 1.00 93.81 257 PRO A C 1
ATOM 2056 O O . PRO A 1 257 ? -2.045 10.207 28.301 1.00 93.81 257 PRO A O 1
ATOM 2059 N N . VAL A 1 258 ? -3.879 10.577 27.077 1.00 91.56 258 VAL A N 1
ATOM 2060 C CA . VAL A 1 258 ? -3.710 12.038 26.997 1.00 91.56 258 VAL A CA 1
ATOM 2061 C C . VAL A 1 258 ? -4.524 12.729 28.092 1.00 91.56 258 VAL A C 1
ATOM 2063 O O . VAL A 1 258 ? -5.743 12.571 28.172 1.00 91.56 258 VAL A O 1
ATOM 2066 N N . LYS A 1 259 ? -3.860 13.546 28.919 1.00 84.75 259 LYS A N 1
ATOM 2067 C CA . LYS A 1 259 ? -4.517 14.424 29.901 1.00 84.75 259 LYS A CA 1
ATOM 2068 C C . LYS A 1 259 ? -5.065 15.676 29.202 1.00 84.75 259 LYS A C 1
ATOM 2070 O O . LYS A 1 259 ? -4.324 16.627 28.970 1.00 84.75 259 LYS A O 1
ATOM 2075 N N . GLU A 1 260 ? -6.356 15.699 28.871 1.00 81.19 260 GLU A N 1
ATOM 2076 C CA . GLU A 1 260 ? -7.026 16.935 28.438 1.00 81.19 260 GLU A CA 1
ATOM 2077 C C . GLU A 1 260 ? -7.330 17.877 29.617 1.00 81.19 260 GLU A C 1
ATOM 2079 O O . GLU A 1 260 ? -7.503 17.441 30.753 1.00 81.19 260 GLU A O 1
ATOM 2084 N N . ARG A 1 261 ? -7.467 19.184 29.331 1.00 78.88 261 ARG A N 1
ATOM 2085 C CA . ARG A 1 261 ? -7.860 20.212 30.320 1.00 78.88 261 ARG A CA 1
ATOM 2086 C C . ARG A 1 261 ? -9.247 19.972 30.938 1.00 78.88 261 ARG A C 1
ATOM 2088 O O . ARG A 1 261 ? -9.520 20.475 32.019 1.00 78.88 261 ARG A O 1
ATOM 2095 N N . ASN A 1 262 ? -10.128 19.242 30.250 1.00 80.38 262 ASN A N 1
ATOM 2096 C CA . ASN A 1 262 ? -11.452 18.874 30.749 1.00 80.38 262 ASN A CA 1
ATOM 2097 C C . ASN A 1 262 ? -11.423 17.409 31.241 1.00 80.38 262 ASN A C 1
ATOM 2099 O O . ASN A 1 262 ? -11.238 16.515 30.410 1.00 80.38 262 ASN A O 1
ATOM 2103 N N . PRO A 1 263 ? -11.648 17.134 32.542 1.00 76.94 263 PRO A N 1
ATOM 2104 C CA . PRO A 1 263 ? -11.527 15.790 33.120 1.00 76.94 263 PRO A CA 1
ATOM 2105 C C . PRO A 1 263 ? -12.614 14.798 32.665 1.00 76.94 263 PRO A C 1
ATOM 2107 O O . PRO A 1 263 ? -12.492 13.601 32.923 1.00 76.94 263 PRO A O 1
ATOM 2110 N N . LEU A 1 264 ? -13.662 15.268 31.977 1.00 79.31 264 LEU A N 1
ATOM 2111 C CA . LEU A 1 264 ? -14.709 14.433 31.375 1.00 79.31 264 LEU A CA 1
ATOM 2112 C C . LEU A 1 264 ? -14.349 13.950 29.956 1.00 79.31 264 LEU A C 1
ATOM 2114 O O . LEU A 1 264 ? -15.118 13.212 29.342 1.00 79.31 264 LEU A O 1
ATOM 2118 N N . ARG A 1 265 ? -13.196 14.362 29.406 1.00 83.31 265 ARG A N 1
ATOM 2119 C CA . ARG A 1 265 ? -12.727 13.953 28.073 1.00 83.31 265 ARG A CA 1
ATOM 2120 C C . ARG A 1 265 ? -11.638 12.889 28.187 1.00 83.31 265 ARG A C 1
ATOM 2122 O O . ARG A 1 265 ? -10.500 13.174 28.548 1.00 83.31 265 ARG A O 1
ATOM 2129 N N . TYR A 1 266 ? -11.999 11.649 27.866 1.00 92.00 266 TYR A N 1
ATOM 2130 C CA . TYR A 1 266 ? -11.116 10.492 28.007 1.00 92.00 266 TYR A CA 1
ATOM 2131 C C . TYR A 1 266 ? -10.415 10.179 26.683 1.00 92.00 266 TYR A C 1
ATOM 2133 O O . TYR A 1 266 ? -10.934 9.430 25.848 1.00 92.00 266 TYR A O 1
ATOM 2141 N N . THR A 1 267 ? -9.234 10.769 26.516 1.00 93.25 267 THR A N 1
ATOM 2142 C CA . THR A 1 267 ? -8.463 10.770 25.266 1.00 93.25 267 THR A CA 1
ATOM 2143 C C . THR A 1 267 ? -7.226 9.877 25.372 1.00 93.25 267 THR A C 1
ATOM 2145 O O . THR A 1 267 ? -6.598 9.771 26.426 1.00 93.25 267 THR A O 1
ATOM 2148 N N . PHE A 1 268 ? -6.856 9.239 24.267 1.00 94.56 268 PHE A N 1
ATOM 2149 C CA . PHE A 1 268 ? -5.570 8.576 24.075 1.00 94.56 268 PHE A CA 1
ATOM 2150 C C . PHE A 1 268 ? -4.994 8.943 22.708 1.00 94.56 268 PHE A C 1
ATOM 2152 O O . PHE A 1 268 ? -5.732 9.286 21.785 1.00 94.56 268 PHE A O 1
ATOM 2159 N N . LYS A 1 269 ? -3.672 8.905 22.594 1.00 93.12 269 LYS A N 1
ATOM 2160 C CA . LYS A 1 269 ? -2.934 9.107 21.349 1.00 93.12 269 LYS A CA 1
ATOM 2161 C C . LYS A 1 269 ? -2.451 7.754 20.846 1.00 93.12 269 LYS A C 1
ATOM 2163 O O . LYS A 1 269 ? -2.087 6.902 21.655 1.00 93.12 269 LYS A O 1
ATOM 2168 N N . VAL A 1 270 ? -2.462 7.571 19.530 1.00 92.31 270 VAL A N 1
ATOM 2169 C CA . VAL A 1 270 ? -1.827 6.445 18.833 1.00 92.31 270 VAL A CA 1
ATOM 2170 C C . VAL A 1 270 ? -0.797 7.017 17.866 1.00 92.31 270 VAL A C 1
ATOM 2172 O O . VAL A 1 270 ? -1.077 8.005 17.184 1.00 92.31 270 VAL A O 1
ATOM 2175 N N . THR A 1 271 ? 0.391 6.425 17.853 1.00 87.38 271 THR A N 1
ATOM 2176 C CA . THR A 1 271 ? 1.568 6.865 17.094 1.00 87.38 271 THR A CA 1
ATOM 2177 C C . THR A 1 271 ? 1.993 5.735 16.157 1.00 87.38 271 THR A C 1
ATOM 2179 O O . THR A 1 271 ? 2.001 4.578 16.576 1.00 87.38 271 THR A O 1
ATOM 2182 N N . GLY A 1 272 ? 2.327 6.069 14.913 1.00 81.12 272 GLY A N 1
ATOM 2183 C CA . GLY A 1 272 ? 2.825 5.128 13.909 1.00 81.12 272 GLY A CA 1
ATOM 2184 C C . GLY A 1 272 ? 3.446 5.891 12.742 1.00 81.12 272 GLY A C 1
ATOM 2185 O O . GLY A 1 272 ? 2.839 6.824 12.206 1.00 81.12 272 GLY A O 1
ATOM 2186 N N . GLY A 1 273 ? 4.680 5.554 12.395 1.00 74.69 273 GLY A N 1
ATOM 2187 C CA . GLY A 1 273 ? 5.559 6.313 11.523 1.00 74.69 273 GLY A CA 1
ATOM 2188 C C . GLY A 1 273 ? 5.704 7.763 11.981 1.00 74.69 273 GLY A C 1
ATOM 2189 O O . GLY A 1 273 ? 5.793 8.091 13.164 1.00 74.69 273 GLY A O 1
ATOM 2190 N N . ASN A 1 274 ? 5.639 8.677 11.015 1.00 71.56 274 ASN A N 1
ATOM 2191 C CA . ASN A 1 274 ? 5.573 10.115 11.266 1.00 71.56 274 ASN A CA 1
ATOM 2192 C C . ASN A 1 274 ? 4.166 10.616 11.667 1.00 71.56 274 ASN A C 1
ATOM 2194 O O . ASN A 1 274 ? 3.960 11.828 11.765 1.00 71.56 274 ASN A O 1
ATOM 2198 N N . ARG A 1 275 ? 3.184 9.725 11.885 1.00 81.62 275 ARG A N 1
ATOM 2199 C CA . ARG A 1 275 ? 1.797 10.086 12.214 1.00 81.62 275 ARG A CA 1
ATOM 2200 C C . ARG A 1 275 ? 1.489 9.911 13.700 1.00 81.62 275 ARG A C 1
ATOM 2202 O O . ARG A 1 275 ? 2.029 9.070 14.415 1.00 81.62 275 ARG A O 1
ATOM 2209 N N . SER A 1 276 ? 0.574 10.746 14.176 1.00 86.81 276 SER A N 1
ATOM 2210 C CA . SER A 1 276 ? 0.054 10.734 15.541 1.00 86.81 276 SER A CA 1
ATOM 2211 C C . SER A 1 276 ? -1.396 11.189 15.518 1.00 86.81 276 SER A C 1
ATOM 2213 O O . SER A 1 276 ? -1.670 12.320 15.119 1.00 86.81 276 SER A O 1
ATOM 2215 N N . ILE A 1 277 ? -2.322 10.335 15.955 1.00 90.81 277 ILE A N 1
ATOM 2216 C CA . ILE A 1 277 ? -3.750 10.672 16.024 1.00 90.81 277 ILE A CA 1
ATOM 2217 C C . ILE A 1 277 ? -4.268 10.621 17.458 1.00 90.81 277 ILE A C 1
ATOM 2219 O O . ILE A 1 277 ? -3.822 9.811 18.269 1.00 90.81 277 ILE A O 1
ATOM 2223 N N . CYS A 1 278 ? -5.245 11.475 17.763 1.00 91.62 278 CYS A N 1
ATOM 2224 C CA . CYS A 1 278 ? -5.934 11.488 19.050 1.00 91.62 278 CYS A CA 1
ATOM 2225 C C . CYS A 1 278 ? -7.328 10.866 18.914 1.00 91.62 278 CYS A C 1
ATOM 2227 O O . CYS A 1 278 ? -8.139 11.293 18.091 1.00 91.62 278 CYS A O 1
ATOM 2229 N N . LEU A 1 279 ? -7.598 9.882 19.767 1.00 93.50 279 LEU A N 1
ATOM 2230 C CA . LEU A 1 279 ? -8.825 9.100 19.849 1.00 93.50 279 LEU A CA 1
ATOM 2231 C C . LEU A 1 279 ? -9.498 9.341 21.203 1.00 93.50 279 LEU A C 1
ATOM 2233 O O . LEU A 1 279 ? -8.841 9.365 22.244 1.00 93.50 279 LEU A O 1
ATOM 2237 N N . ARG A 1 280 ? -10.822 9.487 21.215 1.00 93.56 280 ARG A N 1
ATOM 2238 C CA . ARG A 1 280 ? -11.624 9.660 22.436 1.00 93.56 280 ARG A CA 1
ATOM 2239 C C . ARG A 1 280 ? -12.536 8.469 22.696 1.00 93.56 280 ARG A C 1
ATOM 2241 O O . ARG A 1 280 ? -12.992 7.787 21.778 1.00 93.56 280 ARG A O 1
ATOM 2248 N N . THR A 1 281 ? -12.828 8.241 23.975 1.00 93.00 281 THR A N 1
ATOM 2249 C CA . THR A 1 281 ? -13.756 7.203 24.449 1.00 93.00 281 THR A CA 1
ATOM 2250 C C . THR A 1 281 ? -14.669 7.739 25.555 1.00 93.00 281 THR A C 1
ATOM 2252 O O . THR A 1 281 ? -14.450 8.821 26.093 1.00 93.00 281 THR A O 1
ATOM 2255 N N . ILE A 1 282 ? -15.673 6.949 25.937 1.00 89.88 282 ILE A N 1
ATOM 2256 C CA . ILE A 1 282 ? -16.649 7.303 26.979 1.00 89.88 282 ILE A CA 1
ATOM 2257 C C . ILE A 1 282 ? -16.141 7.161 28.428 1.00 89.88 282 ILE A C 1
ATOM 2259 O O . ILE A 1 282 ? -16.870 7.524 29.345 1.00 89.88 282 ILE A O 1
ATOM 2263 N N . SER A 1 283 ? -14.949 6.599 28.683 1.00 91.25 283 SER A N 1
ATOM 2264 C CA . SER A 1 283 ? -14.421 6.489 30.056 1.00 91.25 283 SER A CA 1
ATOM 2265 C C . SER A 1 283 ? -12.909 6.271 30.134 1.00 91.25 283 SER A C 1
ATOM 2267 O O . SER A 1 283 ? -12.311 5.602 29.291 1.00 91.25 283 SER A O 1
ATOM 2269 N N . SER A 1 284 ? -12.292 6.733 31.228 1.00 91.06 284 SER A N 1
ATOM 2270 C CA . SER A 1 284 ? -10.881 6.450 31.556 1.00 91.06 284 SER A CA 1
ATOM 2271 C C . SER A 1 284 ? -10.568 4.940 31.579 1.00 91.06 284 SER A C 1
ATOM 2273 O O . SER A 1 284 ? -9.490 4.510 31.169 1.00 91.06 284 SER A O 1
ATOM 2275 N N . ALA A 1 285 ? -11.535 4.097 31.962 1.00 91.88 285 ALA A N 1
ATOM 2276 C CA . ALA A 1 285 ? -11.392 2.641 31.912 1.00 91.88 285 ALA A CA 1
ATOM 2277 C C . ALA A 1 285 ? -11.318 2.086 30.471 1.00 91.88 285 ALA A C 1
ATOM 2279 O O . ALA A 1 285 ? -10.496 1.205 30.196 1.00 91.88 285 ALA A O 1
ATOM 2280 N N . LYS A 1 286 ? -12.134 2.608 29.537 1.00 92.50 286 LYS A N 1
ATOM 2281 C CA . LYS A 1 286 ? -12.052 2.249 28.107 1.00 92.50 286 LYS A CA 1
ATOM 2282 C C . LYS A 1 286 ? -10.765 2.798 27.470 1.00 92.50 286 LYS A C 1
ATOM 2284 O O . LYS A 1 286 ? -10.173 2.055 26.693 1.00 92.50 286 LYS A O 1
ATOM 2289 N N . VAL A 1 287 ? -10.285 3.993 27.850 1.00 94.38 287 VAL A N 1
ATOM 2290 C CA . VAL A 1 287 ? -8.939 4.496 27.478 1.00 94.38 287 VAL A CA 1
ATOM 2291 C C . VAL A 1 287 ? -7.857 3.501 27.885 1.00 94.38 287 VAL A C 1
ATOM 2293 O O . VAL A 1 287 ? -7.133 3.018 27.020 1.00 94.38 287 VAL A O 1
ATOM 2296 N N . LYS A 1 288 ? -7.783 3.133 29.174 1.00 94.50 288 LYS A N 1
ATOM 2297 C CA . LYS A 1 288 ? -6.762 2.198 29.675 1.00 94.50 288 LYS A CA 1
ATOM 2298 C C . LYS A 1 288 ? -6.769 0.877 28.903 1.00 94.50 288 LYS A C 1
ATOM 2300 O O . LYS A 1 288 ? -5.717 0.443 28.459 1.00 94.50 288 LYS A O 1
ATOM 2305 N N . THR A 1 289 ? -7.937 0.273 28.660 1.00 94.06 289 THR A N 1
ATOM 2306 C CA . THR A 1 289 ? -7.992 -0.988 27.890 1.00 94.06 289 THR A CA 1
ATOM 2307 C C . THR A 1 289 ? -7.714 -0.842 26.392 1.00 94.06 289 THR A C 1
ATOM 2309 O O . THR A 1 289 ? -7.330 -1.832 25.781 1.00 94.06 289 THR A O 1
ATOM 2312 N N . TRP A 1 290 ? -7.908 0.330 25.777 1.00 95.50 290 TRP A N 1
ATOM 2313 C CA . TRP A 1 290 ? -7.457 0.567 24.398 1.00 95.50 290 TRP A CA 1
ATOM 2314 C C . TRP A 1 290 ? -5.936 0.730 24.337 1.00 95.50 290 TRP A C 1
ATOM 2316 O O . TRP A 1 290 ? -5.292 0.055 23.543 1.00 95.50 290 TRP A O 1
ATOM 2326 N N . VAL A 1 291 ? -5.366 1.548 25.227 1.00 94.81 291 VAL A N 1
ATOM 2327 C CA . VAL A 1 291 ? -3.914 1.752 25.354 1.00 94.81 291 VAL A CA 1
ATOM 2328 C C . VAL A 1 291 ? -3.189 0.433 25.638 1.00 94.81 291 VAL A C 1
ATOM 2330 O O . VAL A 1 291 ? -2.199 0.135 24.979 1.00 94.81 291 VAL A O 1
ATOM 2333 N N . THR A 1 292 ? -3.688 -0.388 26.569 1.00 93.75 292 THR A N 1
ATOM 2334 C CA . THR A 1 292 ? -3.128 -1.723 26.830 1.00 93.75 292 THR A CA 1
ATOM 2335 C C . THR A 1 292 ? -3.205 -2.611 25.588 1.00 93.75 292 THR A C 1
ATOM 2337 O O . THR A 1 292 ? -2.172 -3.103 25.159 1.00 93.75 292 THR A O 1
ATOM 2340 N N . ALA A 1 293 ? -4.378 -2.751 24.958 1.00 92.56 293 ALA A N 1
ATOM 2341 C CA . ALA A 1 293 ? -4.542 -3.652 23.815 1.00 92.56 293 ALA A CA 1
ATOM 2342 C C . ALA A 1 293 ? -3.674 -3.269 22.601 1.00 92.56 293 ALA A C 1
ATOM 2344 O O . ALA A 1 293 ? -3.129 -4.151 21.950 1.00 92.56 293 ALA A O 1
ATOM 2345 N N . ILE A 1 294 ? -3.516 -1.974 22.303 1.00 92.25 294 ILE A N 1
ATOM 2346 C CA . ILE A 1 294 ? -2.683 -1.504 21.181 1.00 92.25 294 ILE A CA 1
ATOM 2347 C C . ILE A 1 294 ? -1.193 -1.753 21.462 1.00 92.25 294 ILE A C 1
ATOM 2349 O O . ILE A 1 294 ? -0.470 -2.225 20.590 1.00 92.25 294 ILE A O 1
ATOM 2353 N N . ASN A 1 295 ? -0.741 -1.505 22.694 1.00 89.44 295 ASN A N 1
ATOM 2354 C CA . ASN A 1 295 ? 0.637 -1.800 23.088 1.00 89.44 295 ASN A CA 1
ATOM 2355 C C . ASN A 1 295 ? 0.914 -3.310 23.220 1.00 89.44 295 ASN A C 1
ATOM 2357 O O . ASN A 1 295 ? 2.051 -3.729 23.047 1.00 89.44 295 ASN A O 1
ATOM 2361 N N . GLU A 1 296 ? -0.095 -4.135 23.515 1.00 87.12 296 GLU A N 1
ATOM 2362 C CA . GLU A 1 296 ? 0.014 -5.601 23.485 1.00 87.12 296 GLU A CA 1
ATOM 2363 C C . GLU A 1 296 ? 0.030 -6.150 22.049 1.00 87.12 296 GLU A C 1
ATOM 2365 O O . GLU A 1 296 ? 0.756 -7.108 21.795 1.00 87.12 296 GLU A O 1
ATOM 2370 N N . ALA A 1 297 ? -0.702 -5.527 21.115 1.00 85.00 297 ALA A N 1
ATOM 2371 C CA . ALA A 1 297 ? -0.705 -5.882 19.692 1.00 85.00 297 ALA A CA 1
ATOM 2372 C C . ALA A 1 297 ? 0.686 -5.714 19.063 1.00 85.00 297 ALA A C 1
ATOM 2374 O O . ALA A 1 297 ? 1.251 -6.681 18.567 1.00 85.00 297 ALA A O 1
ATOM 2375 N N . GLY A 1 298 ? 1.305 -4.535 19.201 1.00 74.88 298 GLY A N 1
ATOM 2376 C CA . GLY A 1 298 ? 2.662 -4.297 18.683 1.00 74.88 298 GLY A CA 1
ATOM 2377 C C . GLY A 1 298 ? 3.755 -5.193 19.284 1.00 74.88 298 GLY A C 1
ATOM 2378 O O . GLY A 1 298 ? 4.851 -5.257 18.743 1.00 74.88 298 GLY A O 1
ATOM 2379 N N . LEU A 1 299 ? 3.471 -5.889 20.391 1.00 72.62 299 LEU A N 1
ATOM 2380 C CA . LEU A 1 299 ? 4.388 -6.827 21.044 1.00 72.62 299 LEU A CA 1
ATOM 2381 C C . LEU A 1 299 ? 4.091 -8.306 20.721 1.00 72.62 299 LEU A C 1
ATOM 2383 O O . LEU A 1 299 ? 4.822 -9.170 21.213 1.00 72.62 299 LEU A O 1
ATOM 2387 N N . ARG A 1 300 ? 3.017 -8.635 19.978 1.00 66.94 300 ARG A N 1
ATOM 2388 C CA . ARG A 1 300 ? 2.608 -10.026 19.692 1.00 66.94 300 ARG A CA 1
ATOM 2389 C C . ARG A 1 300 ? 1.856 -10.187 18.355 1.00 66.94 300 ARG A C 1
ATOM 2391 O O . ARG A 1 300 ? 0.828 -9.540 18.170 1.00 66.94 300 ARG A O 1
ATOM 2398 N N . PRO A 1 301 ? 2.225 -11.162 17.500 1.00 62.84 301 PRO A N 1
ATOM 2399 C CA . PRO A 1 301 ? 3.272 -12.172 17.691 1.00 62.84 301 PRO A CA 1
ATOM 2400 C C . PRO A 1 301 ? 4.686 -11.630 17.428 1.00 62.84 301 PRO A C 1
ATOM 2402 O O . PRO A 1 301 ? 4.864 -10.671 16.682 1.00 62.84 301 PRO A O 1
ATOM 2405 N N . THR A 1 302 ? 5.695 -12.295 17.997 1.00 59.56 302 THR A N 1
ATOM 2406 C CA . THR A 1 302 ? 7.130 -12.011 17.775 1.00 59.56 302 THR A CA 1
ATOM 2407 C C . THR A 1 302 ? 7.590 -12.249 16.334 1.00 59.56 302 THR A C 1
ATOM 2409 O O . THR A 1 302 ? 8.617 -11.730 15.916 1.00 59.56 302 THR A O 1
ATOM 2412 N N . GLU A 1 303 ? 6.819 -13.016 15.567 1.00 59.59 303 GLU A N 1
ATOM 2413 C CA . GLU A 1 303 ? 7.019 -13.269 14.133 1.00 59.59 303 GLU A CA 1
ATOM 2414 C C . GLU A 1 303 ? 6.296 -12.234 13.245 1.00 59.59 303 GLU A C 1
ATOM 2416 O O . GLU A 1 303 ? 6.439 -12.241 12.024 1.00 59.59 303 GLU A O 1
ATOM 2421 N N . GLY A 1 304 ? 5.517 -11.326 13.847 1.00 65.00 304 GLY A N 1
ATOM 2422 C CA . GLY A 1 304 ? 4.810 -10.255 13.148 1.00 65.00 304 GLY A CA 1
ATOM 2423 C C . GLY A 1 304 ? 5.732 -9.111 12.715 1.00 65.00 304 GLY A C 1
ATOM 2424 O O . GLY A 1 304 ? 6.810 -8.903 13.268 1.00 65.00 304 GLY A O 1
ATOM 2425 N N . TRP A 1 305 ? 5.279 -8.320 11.744 1.00 72.25 305 TRP A N 1
ATOM 2426 C CA . TRP A 1 305 ? 6.053 -7.228 11.134 1.00 72.25 305 TRP A CA 1
ATOM 2427 C C . TRP A 1 305 ? 6.328 -6.022 12.056 1.00 72.25 305 TRP A C 1
ATOM 2429 O O . TRP A 1 305 ? 7.210 -5.219 11.770 1.00 72.25 305 TRP A O 1
ATOM 2439 N N . CYS A 1 306 ? 5.621 -5.913 13.188 1.00 69.56 306 CYS A N 1
ATOM 2440 C CA . CYS A 1 306 ? 5.904 -4.922 14.237 1.00 69.56 306 CYS A CA 1
ATOM 2441 C C . CYS A 1 306 ? 7.008 -5.370 15.218 1.00 69.56 306 CYS A C 1
ATOM 2443 O O . CYS A 1 306 ? 7.409 -4.598 16.089 1.00 69.56 306 CYS A O 1
ATOM 2445 N N . SER A 1 307 ? 7.503 -6.606 15.090 1.00 72.69 307 SER A N 1
ATOM 2446 C CA . SER A 1 307 ? 8.686 -7.091 15.810 1.00 72.69 307 SER A CA 1
ATOM 2447 C C . SER A 1 307 ? 9.950 -6.905 14.958 1.00 72.69 307 SER A C 1
ATOM 2449 O O . SER A 1 307 ? 9.868 -7.007 13.735 1.00 72.69 307 SER A O 1
ATOM 2451 N N . PRO A 1 308 ? 11.122 -6.636 15.561 1.00 76.00 308 PRO A N 1
ATOM 2452 C CA . PRO A 1 308 ? 12.364 -6.436 14.822 1.00 76.00 308 PRO A CA 1
ATOM 2453 C C . PRO A 1 308 ? 12.954 -7.774 14.370 1.00 76.00 308 PRO A C 1
ATOM 2455 O O . PRO A 1 308 ? 13.287 -8.629 15.193 1.00 76.00 308 PRO A O 1
ATOM 2458 N N . HIS A 1 309 ? 13.128 -7.940 13.059 1.00 82.00 309 HIS A N 1
ATOM 2459 C CA . HIS A 1 309 ? 13.708 -9.146 12.462 1.00 82.00 309 HIS A CA 1
ATOM 2460 C C . HIS A 1 309 ? 15.225 -9.013 12.268 1.00 82.00 309 HIS A C 1
ATOM 2462 O O . HIS A 1 309 ? 15.854 -8.038 12.690 1.00 82.00 309 HIS A O 1
ATOM 2468 N N . ARG A 1 310 ? 15.849 -10.011 11.625 1.00 86.19 310 ARG A N 1
ATOM 2469 C CA . ARG A 1 310 ? 17.290 -10.017 11.315 1.00 86.19 310 ARG A CA 1
ATOM 2470 C C . ARG A 1 310 ? 17.710 -8.690 10.657 1.00 86.19 310 ARG A C 1
ATOM 2472 O O . ARG A 1 310 ? 17.051 -8.220 9.735 1.00 86.19 310 ARG A O 1
ATOM 2479 N N . PHE A 1 311 ? 18.808 -8.107 11.143 1.00 88.19 311 PHE A N 1
ATOM 2480 C CA . PHE A 1 311 ? 19.327 -6.785 10.742 1.00 88.19 311 PHE A CA 1
ATOM 2481 C C . PHE A 1 311 ? 18.402 -5.580 11.035 1.00 88.19 311 PHE A C 1
ATOM 2483 O O . PHE A 1 311 ? 18.625 -4.506 10.489 1.00 88.19 311 PHE A O 1
ATOM 2490 N N . GLY A 1 312 ? 17.380 -5.727 11.888 1.00 81.62 312 GLY A N 1
ATOM 2491 C CA . GLY A 1 312 ? 16.395 -4.668 12.156 1.00 81.62 312 GLY A CA 1
ATOM 2492 C C . GLY A 1 312 ? 15.322 -4.527 11.070 1.00 81.62 312 GLY A C 1
ATOM 2493 O O . GLY A 1 312 ? 14.638 -3.510 11.010 1.00 81.62 312 GLY A O 1
ATOM 2494 N N . SER A 1 313 ? 15.180 -5.535 10.203 1.00 84.56 313 SER A N 1
ATOM 2495 C CA . SER A 1 313 ? 14.161 -5.592 9.150 1.00 84.56 313 SER A CA 1
ATOM 2496 C C . SER A 1 313 ? 12.732 -5.593 9.719 1.00 84.56 313 SER A C 1
ATOM 2498 O O . SER A 1 313 ? 12.480 -6.187 10.769 1.00 84.56 313 SER A O 1
ATOM 2500 N N . PHE A 1 314 ? 11.780 -4.999 8.987 1.00 80.19 314 PHE A N 1
ATOM 2501 C CA . PHE A 1 314 ? 10.336 -5.161 9.239 1.00 80.19 314 PHE A CA 1
ATOM 2502 C C . PHE A 1 314 ? 9.813 -6.530 8.770 1.00 80.19 314 PHE A C 1
ATOM 2504 O O . PHE A 1 314 ? 8.773 -6.999 9.226 1.00 80.19 314 PHE A O 1
ATOM 2511 N N . ALA A 1 315 ? 10.524 -7.165 7.835 1.00 84.38 315 ALA A N 1
ATOM 2512 C CA . ALA A 1 315 ? 10.164 -8.446 7.248 1.00 84.38 315 ALA A CA 1
ATOM 2513 C C . ALA A 1 315 ? 10.993 -9.593 7.866 1.00 84.38 315 ALA A C 1
ATOM 2515 O O . ALA A 1 315 ? 12.226 -9.469 7.932 1.00 84.38 315 ALA A O 1
ATOM 2516 N N . PRO A 1 316 ? 10.361 -10.712 8.275 1.00 85.31 316 PRO A N 1
ATOM 2517 C CA . PRO A 1 316 ? 11.062 -11.931 8.677 1.00 85.31 316 PRO A CA 1
ATOM 2518 C C . PRO A 1 316 ? 11.799 -12.582 7.500 1.00 85.31 316 PRO A C 1
ATOM 2520 O O . PRO A 1 316 ? 11.548 -12.281 6.333 1.00 85.31 316 PRO A O 1
ATOM 2523 N N . VAL A 1 317 ? 12.698 -13.522 7.805 1.00 88.00 317 VAL A N 1
ATOM 2524 C CA . VAL A 1 317 ? 13.375 -14.329 6.780 1.00 88.00 317 VAL A CA 1
ATOM 2525 C C . VAL A 1 317 ? 12.363 -15.275 6.125 1.00 88.00 317 VAL A C 1
ATOM 2527 O O . VAL A 1 317 ? 11.771 -16.108 6.806 1.00 88.00 317 VAL A O 1
ATOM 2530 N N . ARG A 1 318 ? 12.186 -15.136 4.808 1.00 89.25 318 ARG A N 1
ATOM 2531 C CA . ARG A 1 318 ? 11.399 -16.027 3.938 1.00 89.25 318 ARG A CA 1
ATOM 2532 C C . ARG A 1 318 ? 12.328 -16.855 3.044 1.00 89.25 318 ARG A C 1
ATOM 2534 O O . ARG A 1 318 ? 13.519 -16.543 2.955 1.00 89.25 318 ARG A O 1
ATOM 2541 N N . GLY A 1 319 ? 11.811 -17.896 2.395 1.00 89.25 319 GLY A N 1
ATOM 2542 C CA . GLY A 1 319 ? 12.592 -18.752 1.498 1.00 89.25 319 GLY A CA 1
ATOM 2543 C C . GLY A 1 319 ? 12.015 -20.158 1.337 1.00 89.25 319 GLY A C 1
ATOM 2544 O O . GLY A 1 319 ? 11.166 -20.587 2.114 1.00 89.25 319 GLY A O 1
ATOM 2545 N N . LEU A 1 320 ? 12.547 -20.895 0.358 1.00 88.75 320 LEU A N 1
ATOM 2546 C CA . LEU A 1 320 ? 12.077 -22.216 -0.078 1.00 88.75 320 LEU A CA 1
ATOM 2547 C C . LEU A 1 320 ? 11.741 -23.209 1.056 1.00 88.75 320 LEU A C 1
ATOM 2549 O O . LEU A 1 320 ? 10.763 -23.937 0.953 1.00 88.75 320 LEU A O 1
ATOM 2553 N N . THR A 1 321 ? 12.519 -23.235 2.143 1.00 88.12 321 THR A N 1
ATOM 2554 C CA . THR A 1 321 ? 12.331 -24.157 3.283 1.00 88.12 321 THR A CA 1
ATOM 2555 C C . THR A 1 321 ? 11.366 -23.662 4.368 1.00 88.12 321 THR A C 1
ATOM 2557 O O . THR A 1 321 ? 11.162 -24.363 5.357 1.00 88.12 321 THR A O 1
ATOM 2560 N N . VAL A 1 322 ? 10.813 -22.454 4.227 1.00 83.94 322 VAL A N 1
ATOM 2561 C CA . VAL A 1 322 ? 9.942 -21.788 5.216 1.00 83.94 322 VAL A CA 1
ATOM 2562 C C . VAL A 1 322 ? 8.549 -21.536 4.643 1.00 83.94 322 VAL A C 1
ATOM 2564 O O . VAL A 1 322 ? 7.556 -21.745 5.331 1.00 83.94 322 VAL A O 1
ATOM 2567 N N . ASP A 1 323 ? 8.480 -21.061 3.399 1.00 87.56 323 ASP A N 1
ATOM 2568 C CA . ASP A 1 323 ? 7.241 -20.647 2.732 1.00 87.56 323 ASP A CA 1
ATOM 2569 C C . ASP A 1 323 ? 7.309 -20.781 1.202 1.00 87.56 323 ASP A C 1
ATOM 2571 O O . ASP A 1 323 ? 6.646 -20.044 0.479 1.00 87.56 323 ASP A O 1
ATOM 2575 N N . GLU A 1 324 ? 8.150 -21.696 0.713 1.00 91.94 324 GLU A N 1
ATOM 2576 C CA . GLU A 1 324 ? 8.361 -21.995 -0.711 1.00 91.94 324 GLU A CA 1
ATOM 2577 C C . GLU A 1 324 ? 8.857 -20.809 -1.573 1.00 91.94 324 GLU A C 1
ATOM 2579 O O . GLU A 1 324 ? 9.044 -20.967 -2.779 1.00 91.94 324 GLU A O 1
ATOM 2584 N N . SER A 1 325 ? 9.169 -19.648 -0.971 1.00 93.00 325 SER A N 1
ATOM 2585 C CA . SER A 1 325 ? 9.624 -18.450 -1.694 1.00 93.00 325 SER A CA 1
ATOM 2586 C C . SER A 1 325 ? 10.887 -18.711 -2.521 1.00 93.00 325 SER A C 1
ATOM 2588 O O . SER A 1 325 ? 11.947 -19.055 -1.986 1.00 93.00 325 SER A O 1
ATOM 2590 N N . GLN A 1 326 ? 10.782 -18.470 -3.828 1.00 94.38 326 GLN A N 1
ATOM 2591 C CA . GLN A 1 326 ? 11.873 -18.579 -4.798 1.00 94.38 326 GLN A CA 1
ATOM 2592 C C . GLN A 1 326 ? 12.436 -17.195 -5.151 1.00 94.38 326 GLN A C 1
ATOM 2594 O O . GLN A 1 326 ? 11.759 -16.179 -5.001 1.00 94.38 326 GLN A O 1
ATOM 2599 N N . ALA A 1 327 ? 13.675 -17.152 -5.643 1.00 95.31 327 ALA A N 1
ATOM 2600 C CA . ALA A 1 327 ? 14.319 -15.926 -6.102 1.00 95.31 327 ALA A CA 1
ATOM 2601 C C . ALA A 1 327 ? 15.098 -16.185 -7.397 1.00 95.31 327 ALA A C 1
ATOM 2603 O O . ALA A 1 327 ? 15.957 -17.065 -7.439 1.00 95.31 327 ALA A O 1
ATOM 2604 N N . GLN A 1 328 ? 14.820 -15.384 -8.426 1.00 96.06 328 GLN A N 1
ATOM 2605 C CA . GLN A 1 328 ? 15.563 -15.347 -9.684 1.00 96.06 328 GLN A CA 1
ATOM 2606 C C . GLN A 1 328 ? 16.332 -14.025 -9.760 1.00 96.06 328 GLN A C 1
ATOM 2608 O O . GLN A 1 328 ? 15.770 -12.965 -9.483 1.00 96.06 328 GLN A O 1
ATOM 2613 N N . TRP A 1 329 ? 17.608 -14.080 -10.139 1.00 97.31 329 TRP A N 1
ATOM 2614 C CA . TRP A 1 329 ? 18.394 -12.886 -10.453 1.00 97.31 329 TRP A CA 1
ATOM 2615 C C . TRP A 1 329 ? 18.352 -12.595 -11.955 1.00 97.31 329 TRP A C 1
ATOM 2617 O O . TRP A 1 329 ? 18.184 -13.499 -12.772 1.00 97.31 329 TRP A O 1
ATOM 2627 N N . TYR A 1 330 ? 18.546 -11.330 -12.314 1.00 97.75 330 TYR A N 1
ATOM 2628 C CA . TYR A 1 330 ? 18.691 -10.884 -13.695 1.00 97.75 330 TYR A CA 1
ATOM 2629 C C . TYR A 1 330 ? 19.951 -10.029 -13.797 1.00 97.75 330 TYR A C 1
ATOM 2631 O O . TYR A 1 330 ? 20.239 -9.240 -12.894 1.00 97.75 330 TYR A O 1
ATOM 2639 N N . VAL A 1 331 ? 20.699 -10.216 -14.879 1.00 97.69 331 VAL A N 1
ATOM 2640 C CA . VAL A 1 331 ? 21.802 -9.344 -15.289 1.00 97.69 331 VAL A CA 1
ATOM 2641 C C . VAL A 1 331 ? 21.310 -8.557 -16.503 1.00 97.69 331 VAL A C 1
ATOM 2643 O O . VAL A 1 331 ? 20.606 -9.110 -17.350 1.00 97.69 331 VAL A O 1
ATOM 2646 N N . ASP A 1 332 ? 21.640 -7.268 -16.520 1.00 97.50 332 ASP A N 1
ATOM 2647 C CA . ASP A 1 332 ? 21.251 -6.269 -17.519 1.00 97.50 332 ASP A CA 1
ATOM 2648 C C . ASP A 1 332 ? 19.738 -6.084 -17.743 1.00 97.50 332 ASP A C 1
ATOM 2650 O O . ASP A 1 332 ? 18.879 -6.681 -17.085 1.00 97.50 332 ASP A O 1
ATOM 2654 N N . GLY A 1 333 ? 19.399 -5.136 -18.621 1.00 97.75 333 GLY A N 1
ATOM 2655 C CA . GLY A 1 333 ? 18.026 -4.679 -18.819 1.00 97.75 333 GLY A CA 1
ATOM 2656 C C . GLY A 1 333 ? 17.139 -5.669 -19.570 1.00 97.75 333 GLY A C 1
ATOM 2657 O O . GLY A 1 333 ? 15.962 -5.791 -19.239 1.00 97.75 333 GLY A O 1
ATOM 2658 N N . GLN A 1 334 ? 17.688 -6.385 -20.557 1.00 97.75 334 GLN A N 1
ATOM 2659 C CA . GLN A 1 334 ? 16.931 -7.267 -21.452 1.00 97.75 334 GLN A CA 1
ATOM 2660 C C . GLN A 1 334 ? 16.105 -8.316 -20.698 1.00 97.75 334 GLN A C 1
ATOM 2662 O O . GLN A 1 334 ? 14.875 -8.302 -20.765 1.00 97.75 334 GLN A O 1
ATOM 2667 N N . ALA A 1 335 ? 16.769 -9.205 -19.955 1.00 97.56 335 ALA A N 1
ATOM 2668 C CA . ALA A 1 335 ? 16.100 -10.319 -19.288 1.00 97.56 335 ALA A CA 1
ATOM 2669 C C . ALA A 1 335 ? 15.171 -9.839 -18.156 1.00 97.56 335 ALA A C 1
ATOM 2671 O O . ALA A 1 335 ? 14.089 -10.393 -17.960 1.00 97.56 335 ALA A O 1
ATOM 2672 N N . ALA A 1 336 ? 15.561 -8.773 -17.447 1.00 98.31 336 ALA A N 1
ATOM 2673 C CA . ALA A 1 336 ? 14.746 -8.173 -16.397 1.00 98.31 336 ALA A CA 1
ATOM 2674 C C . ALA A 1 336 ? 13.445 -7.562 -16.948 1.00 98.31 336 ALA A C 1
ATOM 2676 O O . ALA A 1 336 ? 12.367 -7.812 -16.409 1.00 98.31 336 ALA A O 1
ATOM 2677 N N . PHE A 1 337 ? 13.519 -6.775 -18.026 1.00 98.62 337 PHE A N 1
ATOM 2678 C CA . PHE A 1 337 ? 12.348 -6.106 -18.593 1.00 98.62 337 PHE A CA 1
ATOM 2679 C C . PHE A 1 337 ? 11.416 -7.064 -19.343 1.00 98.62 337 PHE A C 1
ATOM 2681 O O . PHE A 1 337 ? 10.199 -6.894 -19.254 1.00 98.62 337 PHE A O 1
ATOM 2688 N N . GLU A 1 338 ? 11.935 -8.117 -19.978 1.00 97.75 338 GLU A N 1
ATOM 2689 C CA . GLU A 1 338 ? 11.105 -9.171 -20.574 1.00 97.75 338 GLU A CA 1
ATOM 2690 C C . GLU A 1 338 ? 10.328 -9.970 -19.507 1.00 97.75 338 GLU A C 1
ATOM 2692 O O . GLU A 1 338 ? 9.126 -10.211 -19.663 1.00 97.75 338 GLU A O 1
ATOM 2697 N N . ALA A 1 339 ? 10.962 -10.291 -18.371 1.00 98.31 339 ALA A N 1
ATOM 2698 C CA . ALA A 1 339 ? 10.298 -10.942 -17.239 1.00 98.31 339 ALA A CA 1
ATOM 2699 C C . ALA A 1 339 ? 9.249 -10.038 -16.559 1.00 98.31 339 ALA A C 1
ATOM 2701 O O . ALA A 1 339 ? 8.144 -10.495 -16.242 1.00 98.31 339 ALA A O 1
ATOM 2702 N N . ILE A 1 340 ? 9.553 -8.745 -16.380 1.00 98.62 340 ILE A N 1
ATOM 2703 C CA . ILE A 1 340 ? 8.605 -7.752 -15.847 1.00 98.62 340 ILE A CA 1
ATOM 2704 C C . ILE A 1 340 ? 7.401 -7.594 -16.785 1.00 98.62 340 ILE A C 1
ATOM 2706 O O . ILE A 1 340 ? 6.265 -7.619 -16.317 1.00 98.62 340 ILE A O 1
ATOM 2710 N N . ALA A 1 341 ? 7.619 -7.472 -18.099 1.00 98.44 341 ALA A N 1
ATOM 2711 C CA . ALA A 1 341 ? 6.536 -7.334 -19.073 1.00 98.44 341 ALA A CA 1
ATOM 2712 C C . ALA A 1 341 ? 5.612 -8.554 -19.090 1.00 98.44 341 ALA A C 1
ATOM 2714 O O . ALA A 1 341 ? 4.398 -8.389 -18.998 1.00 98.44 341 ALA A O 1
ATOM 2715 N N . SER A 1 342 ? 6.185 -9.760 -19.125 1.00 98.06 342 SER A N 1
ATOM 2716 C CA . SER A 1 342 ? 5.423 -11.014 -19.068 1.00 98.06 342 SER A CA 1
ATOM 2717 C C . SER A 1 342 ? 4.565 -11.079 -17.797 1.00 98.06 342 SER A C 1
ATOM 2719 O O . SER A 1 342 ? 3.370 -11.357 -17.854 1.00 98.06 342 SER A O 1
ATOM 2721 N N . SER A 1 343 ? 5.137 -10.697 -16.651 1.00 98.38 343 SER A N 1
ATOM 2722 C CA . SER A 1 343 ? 4.418 -10.670 -15.369 1.00 98.38 343 SER A CA 1
ATOM 2723 C C . SER A 1 343 ? 3.309 -9.608 -15.320 1.00 98.38 343 SER A C 1
ATOM 2725 O O . SER A 1 343 ? 2.272 -9.833 -14.701 1.00 98.38 343 SER A O 1
ATOM 2727 N N . ILE A 1 344 ? 3.484 -8.464 -15.993 1.00 98.62 344 ILE A N 1
ATOM 2728 C CA . ILE A 1 344 ? 2.419 -7.465 -16.174 1.00 98.62 344 ILE A CA 1
ATOM 2729 C C . ILE A 1 344 ? 1.296 -8.042 -17.048 1.00 98.62 344 ILE A C 1
ATOM 2731 O O . ILE A 1 344 ? 0.130 -7.928 -16.673 1.00 98.62 344 ILE A O 1
ATOM 2735 N N . GLN A 1 345 ? 1.620 -8.712 -18.162 1.00 98.00 345 GLN A N 1
ATOM 2736 C CA . GLN A 1 345 ? 0.625 -9.382 -19.013 1.00 98.00 345 GLN A CA 1
ATOM 2737 C C . GLN A 1 345 ? -0.181 -10.430 -18.232 1.00 98.00 345 GLN A C 1
ATOM 2739 O O . GLN A 1 345 ? -1.401 -10.524 -18.395 1.00 98.00 345 GLN A O 1
ATOM 2744 N N . ASP A 1 346 ? 0.458 -11.147 -17.307 1.00 98.12 346 ASP A N 1
ATOM 2745 C CA . ASP A 1 346 ? -0.204 -12.141 -16.468 1.00 98.12 346 ASP A CA 1
ATOM 2746 C C . ASP A 1 346 ? -0.996 -11.589 -15.274 1.00 98.12 346 ASP A C 1
ATOM 2748 O O . ASP A 1 346 ? -1.832 -12.321 -14.747 1.00 98.12 346 ASP A O 1
ATOM 2752 N N . ALA A 1 347 ? -0.839 -10.323 -14.880 1.00 98.50 347 ALA A N 1
ATOM 2753 C CA . ALA A 1 347 ? -1.548 -9.746 -13.730 1.00 98.50 347 ALA A CA 1
ATOM 2754 C C . ALA A 1 347 ? -3.083 -9.908 -13.816 1.00 98.50 347 ALA A C 1
ATOM 2756 O O . ALA A 1 347 ? -3.679 -9.751 -14.888 1.00 98.50 347 ALA A O 1
ATOM 2757 N N . LYS A 1 348 ? -3.742 -10.210 -12.692 1.00 98.25 348 LYS A N 1
ATOM 2758 C CA . LYS A 1 348 ? -5.192 -10.476 -12.616 1.00 98.25 348 LYS A CA 1
ATOM 2759 C C . LYS A 1 348 ? -5.948 -9.565 -11.638 1.00 98.25 348 LYS A C 1
ATOM 2761 O O . LYS A 1 348 ? -7.171 -9.508 -11.725 1.00 98.25 348 LYS A O 1
ATOM 2766 N N . SER A 1 349 ? -5.267 -8.864 -10.729 1.00 97.44 349 SER A N 1
ATOM 2767 C CA . SER A 1 349 ? -5.896 -8.015 -9.705 1.00 97.44 349 SER A CA 1
ATOM 2768 C C . SER A 1 349 ? -5.230 -6.651 -9.528 1.00 97.44 349 SER A C 1
ATOM 2770 O O . SER A 1 349 ? -5.879 -5.638 -9.790 1.00 97.44 349 SER A O 1
ATOM 2772 N N . GLU A 1 350 ? -3.957 -6.593 -9.123 1.00 98.38 350 GLU A N 1
ATOM 2773 C CA . GLU A 1 350 ? -3.288 -5.338 -8.759 1.00 98.38 350 GLU A CA 1
ATOM 2774 C C . GLU A 1 350 ? -1.802 -5.323 -9.156 1.00 98.38 350 GLU A C 1
ATOM 2776 O O . GLU A 1 350 ? -1.086 -6.320 -9.031 1.00 98.38 350 GLU A O 1
ATOM 2781 N N . ILE A 1 351 ? -1.337 -4.160 -9.620 1.00 98.81 351 ILE A N 1
ATOM 2782 C CA . ILE A 1 351 ? 0.053 -3.873 -9.989 1.00 98.81 351 ILE A CA 1
ATOM 2783 C C . ILE A 1 351 ? 0.530 -2.670 -9.172 1.00 98.81 351 ILE A C 1
ATOM 2785 O O . ILE A 1 351 ? -0.071 -1.595 -9.232 1.00 98.81 351 ILE A O 1
ATOM 2789 N N . PHE A 1 352 ? 1.648 -2.818 -8.463 1.00 98.81 352 PHE A N 1
ATOM 2790 C CA . PHE A 1 352 ? 2.320 -1.723 -7.760 1.00 98.81 352 PHE A CA 1
ATOM 2791 C C . PHE A 1 352 ? 3.674 -1.447 -8.405 1.00 98.81 352 PHE A C 1
ATOM 2793 O O . PHE A 1 352 ? 4.453 -2.374 -8.617 1.00 98.81 352 PHE A O 1
ATOM 2800 N N . ILE A 1 353 ? 3.970 -0.179 -8.695 1.00 98.81 353 ILE A N 1
ATOM 2801 C CA . ILE A 1 353 ? 5.247 0.250 -9.279 1.00 98.81 353 ILE A CA 1
ATOM 2802 C C . ILE A 1 353 ? 5.850 1.363 -8.422 1.00 98.81 353 ILE A C 1
ATOM 2804 O O . ILE A 1 353 ? 5.186 2.364 -8.146 1.00 98.81 353 ILE A O 1
ATOM 2808 N N . THR A 1 354 ? 7.125 1.232 -8.056 1.00 98.56 354 THR A N 1
ATOM 2809 C CA . THR A 1 354 ? 7.928 2.336 -7.510 1.00 98.56 354 THR A CA 1
ATOM 2810 C C . THR A 1 354 ? 9.115 2.626 -8.420 1.00 98.56 354 THR A C 1
ATOM 2812 O O . THR A 1 354 ? 9.680 1.714 -9.025 1.00 98.56 354 THR A O 1
ATOM 2815 N N . GLY A 1 355 ? 9.518 3.892 -8.515 1.00 96.56 355 GLY A N 1
ATOM 2816 C CA . GLY A 1 355 ? 10.714 4.259 -9.266 1.00 96.56 355 GLY A CA 1
ATOM 2817 C C . GLY A 1 355 ? 11.239 5.650 -8.936 1.00 96.56 355 GLY A C 1
ATOM 2818 O O . GLY A 1 355 ? 10.475 6.579 -8.651 1.00 96.56 355 GLY A O 1
ATOM 2819 N N . TRP A 1 356 ? 12.561 5.800 -9.039 1.00 98.00 356 TRP A N 1
ATOM 2820 C CA . TRP A 1 356 ? 13.211 7.109 -8.990 1.00 98.00 356 TRP A CA 1
ATOM 2821 C C . TRP A 1 356 ? 12.931 7.891 -10.275 1.00 98.00 356 TRP A C 1
ATOM 2823 O O . TRP A 1 356 ? 12.715 9.097 -10.241 1.00 98.00 356 TRP A O 1
ATOM 2833 N N . TRP A 1 357 ? 12.873 7.187 -11.408 1.00 97.88 357 TRP A N 1
ATOM 2834 C CA . TRP A 1 357 ? 12.439 7.714 -12.700 1.00 97.88 357 TRP A CA 1
ATOM 2835 C C . TRP A 1 357 ? 11.624 6.644 -13.442 1.00 97.88 357 TRP A C 1
ATOM 2837 O O . TRP A 1 357 ? 11.908 5.458 -13.329 1.00 97.88 357 TRP A O 1
ATOM 2847 N N . LEU A 1 358 ? 10.600 7.050 -14.196 1.00 98.19 358 LEU A N 1
ATOM 2848 C CA . LEU A 1 358 ? 9.771 6.157 -15.008 1.00 98.19 358 LEU A CA 1
ATOM 2849 C C . LEU A 1 358 ? 9.454 6.842 -16.343 1.00 98.19 358 LEU A C 1
ATOM 2851 O O . LEU A 1 358 ? 9.003 7.991 -16.343 1.00 98.19 358 LEU A O 1
ATOM 2855 N N . CYS A 1 359 ? 9.664 6.148 -17.462 1.00 98.44 359 CYS A N 1
ATOM 2856 C CA . CYS A 1 359 ? 9.275 6.590 -18.805 1.00 98.44 359 CYS A CA 1
ATOM 2857 C C . CYS A 1 359 ? 8.158 5.674 -19.328 1.00 98.44 359 CYS A C 1
ATOM 2859 O O . CYS A 1 359 ? 8.447 4.532 -19.677 1.00 98.44 359 CYS A O 1
ATOM 2861 N N . PRO A 1 360 ? 6.892 6.132 -19.385 1.00 97.94 360 PRO A N 1
ATOM 2862 C CA . PRO A 1 360 ? 5.782 5.291 -19.844 1.00 97.94 360 PRO A CA 1
ATOM 2863 C C . PRO A 1 360 ? 5.966 4.784 -21.281 1.00 97.94 360 PRO A C 1
ATOM 2865 O O . PRO A 1 360 ? 5.485 3.716 -21.628 1.00 97.94 360 PRO A O 1
ATOM 2868 N N . GLU A 1 361 ? 6.708 5.517 -22.108 1.00 97.69 361 GLU A N 1
ATOM 2869 C CA . GLU A 1 361 ? 7.019 5.156 -23.490 1.00 97.69 361 GLU A CA 1
ATOM 2870 C C . GLU A 1 361 ? 8.229 4.197 -23.636 1.00 97.69 361 GLU A C 1
ATOM 2872 O O . GLU A 1 361 ? 8.725 4.006 -24.745 1.00 97.69 361 GLU A O 1
ATOM 2877 N N . LEU A 1 362 ? 8.726 3.587 -22.550 1.00 98.12 362 LEU A N 1
ATOM 2878 C CA . LEU A 1 362 ? 9.777 2.560 -22.602 1.00 98.12 362 LEU A CA 1
ATOM 2879 C C . LEU A 1 362 ? 9.252 1.262 -23.240 1.00 98.12 362 LEU A C 1
ATOM 2881 O O . LEU A 1 362 ? 8.251 0.711 -22.786 1.00 98.12 362 LEU A O 1
ATOM 2885 N N . TYR A 1 363 ? 9.956 0.727 -24.241 1.00 98.19 363 TYR A N 1
ATOM 2886 C CA . TYR A 1 363 ? 9.704 -0.624 -24.758 1.00 98.19 363 TYR A CA 1
ATOM 2887 C C . TYR A 1 363 ? 10.388 -1.671 -23.871 1.00 98.19 363 TYR A C 1
ATOM 2889 O O . TYR A 1 363 ? 11.607 -1.662 -23.704 1.00 98.19 363 TYR A O 1
ATOM 2897 N N . MET A 1 364 ? 9.622 -2.598 -23.309 1.00 98.00 364 MET A N 1
ATOM 2898 C CA . MET A 1 364 ? 10.134 -3.619 -22.391 1.00 98.00 364 MET A CA 1
ATOM 2899 C C . MET A 1 364 ? 10.815 -4.794 -23.113 1.00 98.00 364 MET A C 1
ATOM 2901 O O . MET A 1 364 ? 11.603 -5.514 -22.509 1.00 98.00 364 MET A O 1
ATOM 2905 N N . ARG A 1 365 ? 10.539 -4.968 -24.412 1.00 96.50 365 ARG A N 1
ATOM 2906 C CA . ARG A 1 365 ? 11.111 -6.004 -25.286 1.00 96.50 365 ARG A CA 1
ATOM 2907 C C . ARG A 1 365 ? 11.625 -5.365 -26.576 1.00 96.50 365 ARG A C 1
ATOM 2909 O O . ARG A 1 365 ? 11.017 -4.403 -27.045 1.00 96.50 365 ARG A O 1
ATOM 2916 N N . ARG A 1 366 ? 12.726 -5.877 -27.142 1.00 95.06 366 ARG A N 1
ATOM 2917 C CA . ARG A 1 366 ? 13.350 -5.386 -28.391 1.00 95.06 366 ARG A CA 1
ATOM 2918 C C . ARG A 1 366 ? 13.581 -6.545 -29.380 1.00 95.06 366 ARG A C 1
ATOM 2920 O O . ARG A 1 366 ? 13.667 -7.682 -28.917 1.00 95.06 366 ARG A O 1
ATOM 2927 N N . PRO A 1 367 ? 13.706 -6.306 -30.703 1.00 95.38 367 PRO A N 1
ATOM 2928 C CA . PRO A 1 367 ? 13.570 -5.029 -31.421 1.00 95.38 367 PRO A CA 1
ATOM 2929 C C . PRO A 1 367 ? 12.229 -4.327 -31.202 1.00 95.38 367 PRO A C 1
ATOM 2931 O O . PRO A 1 367 ? 11.197 -4.992 -31.125 1.00 95.38 367 PRO A O 1
ATOM 2934 N N . PHE A 1 368 ? 12.228 -2.998 -31.061 1.00 92.69 368 PHE A N 1
ATOM 2935 C CA . PHE A 1 368 ? 11.010 -2.275 -30.658 1.00 92.69 368 PHE A CA 1
ATOM 2936 C C . PHE A 1 368 ? 9.903 -2.329 -31.726 1.00 92.69 368 PHE A C 1
ATOM 2938 O O . PHE A 1 368 ? 8.740 -2.525 -31.377 1.00 92.69 368 PHE A O 1
ATOM 2945 N N . ASP A 1 369 ? 10.260 -2.263 -33.014 1.00 90.81 369 ASP A N 1
ATOM 2946 C CA . ASP A 1 369 ? 9.308 -2.367 -34.133 1.00 90.81 369 ASP A CA 1
ATOM 2947 C C . ASP A 1 369 ? 8.647 -3.753 -34.240 1.00 90.81 369 ASP A C 1
ATOM 2949 O O . ASP A 1 369 ? 7.516 -3.869 -34.710 1.00 90.81 369 ASP A O 1
ATOM 2953 N N . SER A 1 370 ? 9.315 -4.807 -33.756 1.00 94.00 370 SER A N 1
ATOM 2954 C CA . SER A 1 370 ? 8.760 -6.168 -33.702 1.00 94.00 370 SER A CA 1
ATOM 2955 C C . SER A 1 370 ? 7.812 -6.383 -32.518 1.00 94.00 370 SER A C 1
ATOM 2957 O O . SER A 1 370 ? 7.015 -7.321 -32.531 1.00 94.00 370 SER A O 1
ATOM 2959 N N . PHE A 1 371 ? 7.892 -5.537 -31.485 1.00 92.19 371 PHE A N 1
ATOM 2960 C CA . PHE A 1 371 ? 7.150 -5.686 -30.230 1.00 92.19 371 PHE A CA 1
ATOM 2961 C C . PHE A 1 371 ? 6.462 -4.378 -29.773 1.00 92.19 371 PHE A C 1
ATOM 2963 O O . PHE A 1 371 ? 6.588 -3.994 -28.607 1.00 92.19 371 PHE A O 1
ATOM 2970 N N . PRO A 1 372 ? 5.679 -3.692 -30.633 1.00 88.75 372 PRO A N 1
ATOM 2971 C CA . PRO A 1 372 ? 5.113 -2.376 -30.317 1.00 88.75 372 PRO A CA 1
ATOM 2972 C C . PRO A 1 372 ? 4.119 -2.399 -29.141 1.00 88.75 372 PRO A C 1
ATOM 2974 O O . PRO A 1 372 ? 3.956 -1.400 -28.439 1.00 88.75 372 PRO A O 1
ATOM 2977 N N . THR A 1 373 ? 3.475 -3.543 -28.889 1.00 92.31 373 THR A N 1
ATOM 2978 C CA . THR A 1 373 ? 2.582 -3.770 -27.740 1.00 92.31 373 THR A CA 1
ATOM 2979 C C . THR A 1 373 ? 3.323 -3.902 -26.409 1.00 92.31 373 THR A C 1
ATOM 2981 O O . THR A 1 373 ? 2.731 -3.636 -25.370 1.00 92.31 373 THR A O 1
ATOM 2984 N N . PHE A 1 374 ? 4.622 -4.226 -26.418 1.00 96.06 374 PHE A N 1
ATOM 2985 C CA . PHE A 1 374 ? 5.454 -4.353 -25.214 1.00 96.06 374 PHE A CA 1
ATOM 2986 C C . PHE A 1 374 ? 5.967 -2.998 -24.692 1.00 96.06 374 PHE A C 1
ATOM 2988 O O . PHE A 1 374 ? 6.903 -2.952 -23.893 1.00 96.06 374 PHE A O 1
ATOM 2995 N N . ARG A 1 375 ? 5.376 -1.875 -25.120 1.00 97.62 375 ARG A N 1
ATOM 2996 C CA . ARG A 1 375 ? 5.621 -0.566 -24.502 1.00 97.62 375 ARG A CA 1
ATOM 2997 C C . ARG A 1 375 ? 4.892 -0.472 -23.163 1.00 97.62 375 ARG A C 1
ATOM 2999 O O . ARG A 1 375 ? 3.753 -0.917 -23.052 1.00 97.62 375 ARG A O 1
ATOM 3006 N N . LEU A 1 376 ? 5.549 0.077 -22.144 1.00 98.44 376 LEU A N 1
ATOM 3007 C CA . LEU A 1 376 ? 5.068 0.047 -20.761 1.00 98.44 376 LEU A CA 1
ATOM 3008 C C . LEU A 1 376 ? 3.674 0.678 -20.606 1.00 98.44 376 LEU A C 1
ATOM 3010 O O . LEU A 1 376 ? 2.817 0.098 -19.948 1.00 98.44 376 LEU A O 1
ATOM 3014 N N . ASP A 1 377 ? 3.417 1.825 -21.234 1.00 98.06 377 ASP A N 1
ATOM 3015 C CA . ASP A 1 377 ? 2.095 2.456 -21.248 1.00 98.06 377 ASP A CA 1
ATOM 3016 C C . ASP A 1 377 ? 1.021 1.573 -21.901 1.00 98.06 377 ASP A C 1
ATOM 3018 O O . ASP A 1 377 ? -0.054 1.431 -21.326 1.00 98.06 377 ASP A O 1
ATOM 3022 N N . SER A 1 378 ? 1.321 0.930 -23.033 1.00 98.00 378 SER A N 1
ATOM 3023 C CA . SER A 1 378 ? 0.420 -0.005 -23.724 1.00 98.00 378 SER A CA 1
ATOM 3024 C C . SER A 1 378 ? 0.104 -1.250 -22.886 1.00 98.00 378 SER A C 1
ATOM 3026 O O . SER A 1 378 ? -1.056 -1.649 -22.797 1.00 98.00 378 SER A O 1
ATOM 3028 N N . LEU A 1 379 ? 1.112 -1.836 -22.228 1.00 98.44 379 LEU A N 1
ATOM 3029 C CA . LEU A 1 379 ? 0.933 -2.975 -21.321 1.00 98.44 379 LEU A CA 1
ATOM 3030 C C . LEU A 1 379 ? 0.019 -2.596 -20.146 1.00 98.44 379 LEU A C 1
ATOM 3032 O O . LEU A 1 379 ? -0.960 -3.285 -19.872 1.00 98.44 379 LEU A O 1
ATOM 3036 N N . LEU A 1 380 ? 0.291 -1.471 -19.477 1.00 98.62 380 LEU A N 1
ATOM 3037 C CA . LEU A 1 380 ? -0.540 -0.996 -18.366 1.00 98.62 380 LEU A CA 1
ATOM 3038 C C . LEU A 1 380 ? -1.961 -0.617 -18.832 1.00 98.62 380 LEU A C 1
ATOM 3040 O O . LEU A 1 380 ? -2.915 -0.832 -18.088 1.00 98.62 380 LEU A O 1
ATOM 3044 N N . GLU A 1 381 ? -2.128 -0.115 -20.060 1.00 98.50 381 GLU A N 1
ATOM 3045 C CA . GLU A 1 381 ? -3.438 0.166 -20.664 1.00 98.50 381 GLU A CA 1
ATOM 3046 C C . GLU A 1 381 ? -4.269 -1.104 -20.878 1.00 98.50 381 GLU A C 1
ATOM 3048 O O . GLU A 1 381 ? -5.449 -1.135 -20.520 1.00 98.50 381 GLU A O 1
ATOM 3053 N N . GLU A 1 382 ? -3.660 -2.163 -21.414 1.00 98.31 382 GLU A N 1
ATOM 3054 C CA . GLU A 1 382 ? -4.321 -3.453 -21.627 1.00 98.31 382 GLU A CA 1
ATOM 3055 C C . GLU A 1 382 ? -4.814 -4.049 -20.298 1.00 98.31 382 GLU A C 1
ATOM 3057 O O . GLU A 1 382 ? -5.979 -4.436 -20.170 1.00 98.31 382 GLU A O 1
ATOM 3062 N N . LYS A 1 383 ? -3.957 -4.047 -19.269 1.00 98.62 383 LYS A N 1
ATOM 3063 C CA . LYS A 1 383 ? -4.295 -4.582 -17.942 1.00 98.62 383 LYS A CA 1
ATOM 3064 C C . LYS A 1 383 ? -5.343 -3.749 -17.218 1.00 98.62 383 LYS A C 1
ATOM 3066 O O . LYS A 1 383 ? -6.270 -4.313 -16.638 1.00 98.62 383 LYS A O 1
ATOM 3071 N N . ALA A 1 384 ? -5.251 -2.424 -17.292 1.00 98.56 384 ALA A N 1
ATOM 3072 C CA . ALA A 1 384 ? -6.224 -1.541 -16.664 1.00 98.56 384 ALA A CA 1
ATOM 3073 C C . ALA A 1 384 ? -7.636 -1.704 -17.258 1.00 98.56 384 ALA A C 1
ATOM 3075 O O . ALA A 1 384 ? -8.611 -1.691 -16.502 1.00 98.56 384 ALA A O 1
ATOM 3076 N N . LYS A 1 385 ? -7.743 -1.935 -18.577 1.00 98.50 385 LYS A N 1
ATOM 3077 C CA . LYS A 1 385 ? -9.003 -2.276 -19.269 1.00 98.50 385 LYS A CA 1
ATOM 3078 C C . LYS A 1 385 ? -9.542 -3.660 -18.894 1.00 98.50 385 LYS A C 1
ATOM 3080 O O . LYS A 1 385 ? -10.750 -3.857 -18.887 1.00 98.50 385 LYS A O 1
ATOM 3085 N N . GLN A 1 386 ? -8.669 -4.598 -18.522 1.00 98.38 386 GLN A N 1
ATOM 3086 C CA . GLN A 1 386 ? -9.041 -5.900 -17.943 1.00 98.38 386 GLN A CA 1
ATOM 3087 C C . GLN A 1 386 ? -9.437 -5.809 -16.449 1.00 98.38 386 GLN A C 1
ATOM 3089 O O . GLN A 1 386 ? -9.654 -6.835 -15.810 1.00 98.38 386 GLN A O 1
ATOM 3094 N N . GLY A 1 387 ? -9.542 -4.599 -15.881 1.00 98.38 387 GLY A N 1
ATOM 3095 C CA . GLY A 1 387 ? -9.996 -4.342 -14.506 1.00 98.38 387 GLY A CA 1
ATOM 3096 C C . GLY A 1 387 ? -8.887 -4.256 -13.450 1.00 98.38 387 GLY A C 1
ATOM 3097 O O . GLY A 1 387 ? -9.164 -3.873 -12.310 1.00 98.38 387 GLY A O 1
ATOM 3098 N N . VAL A 1 388 ? -7.636 -4.556 -13.817 1.00 98.69 388 VAL A N 1
ATOM 3099 C CA . VAL A 1 388 ? -6.482 -4.543 -12.904 1.00 98.69 388 VAL A CA 1
ATOM 3100 C C . VAL A 1 388 ? -6.256 -3.130 -12.355 1.00 98.69 388 VAL A C 1
ATOM 3102 O O . VAL A 1 388 ? -6.168 -2.172 -13.125 1.00 98.69 388 VAL A O 1
ATOM 3105 N N . GLN A 1 389 ? -6.146 -2.986 -11.031 1.00 98.56 389 GLN A N 1
ATOM 3106 C CA . GLN A 1 389 ? -5.788 -1.708 -10.403 1.00 98.56 389 GLN A CA 1
ATOM 3107 C C . GLN A 1 389 ? -4.275 -1.486 -10.498 1.00 98.56 389 GLN A C 1
ATOM 3109 O O . GLN A 1 389 ? -3.493 -2.400 -10.250 1.00 98.56 389 GLN A O 1
ATOM 3114 N N . ILE A 1 390 ? -3.842 -0.276 -10.850 1.00 98.81 390 ILE A N 1
ATOM 3115 C CA . ILE A 1 390 ? -2.429 0.029 -11.097 1.00 98.81 390 ILE A CA 1
ATOM 3116 C C . ILE A 1 390 ? -2.029 1.248 -10.269 1.00 98.81 390 ILE A C 1
ATOM 3118 O O . ILE A 1 390 ? -2.499 2.359 -10.512 1.00 98.81 390 ILE A O 1
ATOM 3122 N N . TYR A 1 391 ? -1.141 1.051 -9.298 1.00 98.75 391 TYR A N 1
ATOM 3123 C CA . TYR A 1 391 ? -0.698 2.084 -8.364 1.00 98.75 391 TYR A CA 1
ATOM 3124 C C . TYR A 1 391 ? 0.784 2.390 -8.569 1.00 98.75 391 TYR A C 1
ATOM 3126 O O . TYR A 1 391 ? 1.637 1.514 -8.435 1.00 98.75 391 TYR A O 1
ATOM 3134 N N . VAL A 1 392 ? 1.104 3.648 -8.866 1.00 98.62 392 VAL A N 1
ATOM 3135 C CA . VAL A 1 392 ? 2.476 4.084 -9.154 1.00 98.62 392 VAL A CA 1
ATOM 3136 C C . VAL A 1 392 ? 2.923 5.138 -8.145 1.00 98.62 392 VAL A C 1
ATOM 3138 O O . VAL A 1 392 ? 2.292 6.189 -8.019 1.00 98.62 392 VAL A O 1
ATOM 3141 N N . LEU A 1 393 ? 4.035 4.887 -7.454 1.00 98.31 393 LEU A N 1
ATOM 3142 C CA . LEU A 1 393 ? 4.724 5.859 -6.606 1.00 98.31 393 LEU A CA 1
ATOM 3143 C C . LEU A 1 393 ? 6.003 6.331 -7.304 1.00 98.31 393 LEU A C 1
ATOM 3145 O O . LEU A 1 393 ? 6.949 5.565 -7.478 1.00 98.31 393 LEU A O 1
ATOM 3149 N N . LEU A 1 394 ? 6.038 7.606 -7.686 1.00 97.50 394 LEU A N 1
ATOM 3150 C CA . LEU A 1 394 ? 7.222 8.233 -8.272 1.00 97.50 394 LEU A CA 1
ATOM 3151 C C . LEU A 1 394 ? 7.902 9.160 -7.267 1.00 97.50 394 LEU A C 1
ATOM 3153 O O . LEU A 1 394 ? 7.239 9.895 -6.524 1.00 97.50 394 LEU A O 1
ATOM 3157 N N . TYR A 1 395 ? 9.229 9.217 -7.326 1.00 96.88 395 TYR A N 1
ATOM 3158 C CA . TYR A 1 395 ? 9.961 10.329 -6.735 1.00 96.88 395 TYR A CA 1
ATOM 3159 C C . TYR A 1 395 ? 9.512 11.662 -7.362 1.00 96.88 395 TYR A C 1
ATOM 3161 O O . TYR A 1 395 ? 9.503 11.823 -8.584 1.00 96.88 395 TYR A O 1
ATOM 3169 N N . LYS A 1 396 ? 9.127 12.628 -6.519 1.00 95.56 396 LYS A N 1
ATOM 3170 C CA . LYS A 1 396 ? 8.957 14.030 -6.916 1.00 95.56 396 LYS A CA 1
ATOM 3171 C C . LYS A 1 396 ? 10.320 14.714 -6.844 1.00 95.56 396 LYS A C 1
ATOM 3173 O O . LYS A 1 396 ? 10.903 14.804 -5.769 1.00 95.56 396 LYS A O 1
ATOM 3178 N N . GLU A 1 397 ? 10.810 15.192 -7.979 1.00 94.12 397 GLU A N 1
ATOM 3179 C CA . GLU A 1 397 ? 12.128 15.801 -8.101 1.00 94.12 397 GLU A CA 1
ATOM 3180 C C . GLU A 1 397 ? 12.155 17.308 -7.835 1.00 94.12 397 GLU A C 1
ATOM 3182 O O . GLU A 1 397 ? 11.234 18.057 -8.180 1.00 94.12 397 GLU A O 1
ATOM 3187 N N . VAL A 1 398 ? 13.308 17.769 -7.343 1.00 90.56 398 VAL A N 1
ATOM 3188 C CA . VAL A 1 398 ? 13.692 19.182 -7.366 1.00 90.56 398 VAL A CA 1
ATOM 3189 C C . VAL A 1 398 ? 14.026 19.552 -8.818 1.00 90.56 398 VAL A C 1
ATOM 3191 O O . VAL A 1 398 ? 15.155 19.394 -9.280 1.00 90.56 398 VAL A O 1
ATOM 3194 N N . SER A 1 399 ? 13.022 20.020 -9.562 1.00 85.00 399 SER A N 1
ATOM 3195 C CA . SER A 1 399 ? 13.043 20.133 -11.033 1.00 85.00 399 SER A CA 1
ATOM 3196 C C . SER A 1 399 ? 14.081 21.094 -11.629 1.00 85.00 399 SER A C 1
ATOM 3198 O O . SER A 1 399 ? 14.325 21.047 -12.831 1.00 85.00 399 SER A O 1
ATOM 3200 N N . ILE A 1 400 ? 14.699 21.965 -10.823 1.00 85.81 400 ILE A N 1
ATOM 3201 C CA . ILE A 1 400 ? 15.832 22.802 -11.259 1.00 85.81 400 ILE A CA 1
ATOM 3202 C C . ILE A 1 400 ? 17.167 22.030 -11.266 1.00 85.81 400 ILE A C 1
ATOM 3204 O O . ILE A 1 400 ? 18.091 22.414 -11.975 1.00 85.81 400 ILE A O 1
ATOM 3208 N N . ALA A 1 401 ? 17.261 20.930 -10.510 1.00 84.75 401 ALA A N 1
ATOM 3209 C CA . ALA A 1 401 ? 18.459 20.099 -10.384 1.00 84.75 401 ALA A CA 1
ATOM 3210 C C . ALA A 1 401 ? 18.378 18.785 -11.184 1.00 84.75 401 ALA A C 1
ATOM 3212 O O . ALA A 1 401 ? 19.407 18.265 -11.611 1.00 84.75 401 ALA A O 1
ATOM 3213 N N . LEU A 1 402 ? 17.174 18.239 -11.399 1.00 89.12 402 LEU A N 1
ATOM 3214 C CA . LEU A 1 402 ? 16.967 16.929 -12.027 1.00 89.12 402 LEU A CA 1
ATOM 3215 C C . LEU A 1 402 ? 15.994 17.004 -13.209 1.00 89.12 402 LEU A C 1
ATOM 3217 O O . LEU A 1 402 ? 14.907 17.566 -13.106 1.00 89.12 402 LEU A O 1
ATOM 3221 N N . LYS A 1 403 ? 16.370 16.371 -14.327 1.00 88.88 403 LYS A N 1
ATOM 3222 C CA . LYS A 1 403 ? 15.629 16.398 -15.604 1.00 88.88 403 LYS A CA 1
ATOM 3223 C C . LYS A 1 403 ? 14.674 15.206 -15.806 1.00 88.88 403 LYS A C 1
ATOM 3225 O O . LYS A 1 403 ? 14.214 14.987 -16.923 1.00 88.88 403 LYS A O 1
ATOM 3230 N N . ILE A 1 404 ? 14.366 14.446 -14.749 1.00 93.19 404 ILE A N 1
ATOM 3231 C CA . ILE A 1 404 ? 13.541 13.224 -14.841 1.00 93.19 404 ILE A CA 1
ATOM 3232 C C . ILE A 1 404 ? 12.069 13.496 -15.199 1.00 93.19 404 ILE A C 1
ATOM 3234 O O . ILE A 1 404 ? 11.417 12.639 -15.790 1.00 93.19 404 ILE A O 1
ATOM 3238 N N . ASN A 1 405 ? 11.560 14.695 -14.885 1.00 95.88 405 ASN A N 1
ATOM 3239 C CA . ASN A 1 405 ? 10.217 15.168 -15.231 1.00 95.88 405 ASN A CA 1
ATOM 3240 C C . ASN A 1 405 ? 9.090 14.212 -14.787 1.00 95.88 405 ASN A C 1
ATOM 3242 O O . ASN A 1 405 ? 8.248 13.802 -15.589 1.00 95.88 405 ASN A O 1
ATOM 3246 N N . SER A 1 406 ? 9.030 13.874 -13.493 1.00 96.94 406 SER A N 1
ATOM 3247 C CA . SER A 1 406 ? 8.001 12.952 -12.971 1.00 96.94 406 SER A CA 1
ATOM 3248 C C . SER A 1 406 ? 6.572 13.481 -13.172 1.00 96.94 406 SER A C 1
ATOM 3250 O O . SER A 1 406 ? 5.616 12.705 -13.219 1.00 96.94 406 SER A O 1
ATOM 3252 N N . LEU A 1 407 ? 6.407 14.803 -13.334 1.00 97.12 407 LEU A N 1
ATOM 3253 C CA . LEU A 1 407 ? 5.132 15.437 -13.678 1.00 97.12 407 LEU A CA 1
ATOM 3254 C C . LEU A 1 407 ? 4.645 15.043 -15.082 1.00 97.12 407 LEU A C 1
ATOM 3256 O O . LEU A 1 407 ? 3.439 14.873 -15.264 1.00 97.12 407 LEU A O 1
ATOM 3260 N N . TYR A 1 408 ? 5.543 14.881 -16.059 1.00 97.62 408 TYR A N 1
ATOM 3261 C CA . TYR A 1 408 ? 5.189 14.337 -17.371 1.00 97.62 408 TYR A CA 1
ATOM 3262 C C . TYR A 1 408 ? 4.709 12.891 -17.236 1.00 97.62 408 TYR A C 1
ATOM 3264 O O . TYR A 1 408 ? 3.588 12.590 -17.643 1.00 97.62 408 TYR A O 1
ATOM 3272 N N . SER A 1 409 ? 5.493 12.026 -16.584 1.00 98.12 409 SER A N 1
ATOM 3273 C CA . SER A 1 409 ? 5.157 10.605 -16.426 1.00 98.12 409 SER A CA 1
ATOM 3274 C C . SER A 1 409 ? 3.827 10.414 -15.692 1.00 98.12 409 SER A C 1
ATOM 3276 O O . SER A 1 409 ? 2.968 9.677 -16.166 1.00 98.12 409 SER A O 1
ATOM 3278 N N . MET A 1 410 ? 3.584 11.165 -14.610 1.00 97.88 410 MET A N 1
ATOM 3279 C CA . MET A 1 410 ? 2.288 11.209 -13.919 1.00 97.88 410 MET A CA 1
ATOM 3280 C C . MET A 1 410 ? 1.141 11.622 -14.853 1.00 97.88 410 MET A C 1
ATOM 3282 O O . MET A 1 410 ? 0.115 10.950 -14.893 1.00 97.88 410 MET A O 1
ATOM 3286 N N . ARG A 1 411 ? 1.303 12.700 -15.633 1.00 98.25 411 ARG A N 1
ATOM 3287 C CA . ARG A 1 411 ? 0.278 13.176 -16.582 1.00 98.25 411 ARG A CA 1
ATOM 3288 C C . ARG A 1 411 ? 0.038 12.220 -17.754 1.00 98.25 411 ARG A C 1
ATOM 3290 O O . ARG A 1 411 ? -1.055 12.243 -18.313 1.00 98.25 411 ARG A O 1
ATOM 3297 N N . ARG A 1 412 ? 1.034 11.422 -18.149 1.00 98.06 412 ARG A N 1
ATOM 3298 C CA . ARG A 1 412 ? 0.914 10.401 -19.202 1.00 98.06 412 ARG A CA 1
ATOM 3299 C C . ARG A 1 412 ? 0.208 9.148 -18.684 1.00 98.06 412 ARG A C 1
ATOM 3301 O O . ARG A 1 412 ? -0.697 8.670 -19.361 1.00 98.06 412 ARG A O 1
ATOM 3308 N N . LEU A 1 413 ? 0.582 8.675 -17.492 1.00 98.25 413 LEU A N 1
ATOM 3309 C CA . LEU A 1 413 ? 0.004 7.504 -16.821 1.00 98.25 413 LEU A CA 1
ATOM 3310 C C . LEU A 1 413 ? -1.462 7.725 -16.413 1.00 98.25 413 LEU A C 1
ATOM 3312 O O . LEU A 1 413 ? -2.306 6.894 -16.720 1.00 98.25 413 LEU A O 1
ATOM 3316 N N . LEU A 1 414 ? -1.801 8.870 -15.808 1.00 98.12 414 LEU A N 1
ATOM 3317 C CA . LEU A 1 414 ? -3.188 9.203 -15.427 1.00 98.12 414 LEU A CA 1
ATOM 3318 C C . LEU A 1 414 ? -4.143 9.369 -16.630 1.00 98.12 414 LEU A C 1
ATOM 3320 O O . LEU A 1 414 ? -5.347 9.499 -16.440 1.00 98.12 414 LEU A O 1
ATOM 3324 N N . LYS A 1 415 ? -3.622 9.384 -17.864 1.00 98.06 415 LYS A N 1
ATOM 3325 C CA . LYS A 1 415 ? -4.408 9.391 -19.110 1.00 98.06 415 LYS A CA 1
ATOM 3326 C C . LYS A 1 415 ? -4.618 7.998 -19.714 1.00 98.06 415 LYS A C 1
ATOM 3328 O O . LYS A 1 415 ? -5.203 7.909 -20.786 1.00 98.06 415 LYS A O 1
ATOM 3333 N N . ILE A 1 416 ? -4.112 6.939 -19.078 1.00 97.50 416 ILE A N 1
ATOM 3334 C CA . ILE A 1 416 ? -4.239 5.560 -19.566 1.00 97.50 416 ILE A CA 1
ATOM 3335 C C . ILE A 1 416 ? -5.624 4.988 -19.229 1.00 97.50 416 ILE A C 1
ATOM 3337 O O . ILE A 1 416 ? -6.336 4.525 -20.114 1.00 97.50 416 ILE A O 1
ATOM 3341 N N . HIS A 1 417 ? -6.010 5.016 -17.950 1.00 98.50 417 HIS A N 1
ATOM 3342 C CA . HIS A 1 417 ? -7.287 4.483 -17.464 1.00 98.50 417 HIS A CA 1
ATOM 3343 C C . HIS A 1 417 ? -7.590 5.018 -16.058 1.00 98.50 417 HIS A C 1
ATOM 3345 O O . HIS A 1 417 ? -6.664 5.330 -15.312 1.00 98.50 417 HIS A O 1
ATOM 3351 N N . GLU A 1 418 ? -8.855 5.009 -15.633 1.00 97.94 418 GLU A N 1
ATOM 3352 C CA . GLU A 1 418 ? -9.260 5.357 -14.253 1.00 97.94 418 GLU A CA 1
ATOM 3353 C C . GLU A 1 418 ? -8.682 4.417 -13.172 1.00 97.94 418 GLU A C 1
ATOM 3355 O O . GLU A 1 418 ? -8.532 4.789 -12.004 1.00 97.94 418 GLU A O 1
ATOM 3360 N N . ASN A 1 419 ? -8.298 3.204 -13.582 1.00 98.50 419 ASN A N 1
ATOM 3361 C CA . ASN A 1 419 ? -7.640 2.212 -12.731 1.00 98.50 419 ASN A CA 1
ATOM 3362 C C . ASN A 1 419 ? -6.145 2.515 -12.514 1.00 98.50 419 ASN A C 1
ATOM 3364 O O . ASN A 1 419 ? -5.533 1.900 -11.645 1.00 98.50 419 ASN A O 1
ATOM 3368 N N . VAL A 1 420 ? -5.557 3.460 -13.264 1.00 98.62 420 VAL A N 1
ATOM 3369 C CA . VAL A 1 420 ? -4.163 3.897 -13.095 1.00 98.62 420 VAL A CA 1
ATOM 3370 C C . VAL A 1 420 ? -4.116 5.107 -12.166 1.00 98.62 420 VAL A C 1
ATOM 3372 O O . VAL A 1 420 ? -4.557 6.200 -12.515 1.00 98.62 420 VAL A O 1
ATOM 3375 N N . ARG A 1 421 ? -3.542 4.932 -10.974 1.00 98.44 421 ARG A N 1
ATOM 3376 C CA . ARG A 1 421 ? -3.411 5.972 -9.944 1.00 98.44 421 ARG A CA 1
ATOM 3377 C C . ARG A 1 421 ? -1.940 6.247 -9.666 1.00 98.44 421 ARG A C 1
ATOM 3379 O O . ARG A 1 421 ? -1.161 5.328 -9.432 1.00 98.44 421 ARG A O 1
ATOM 3386 N N . VAL A 1 422 ? -1.556 7.523 -9.669 1.00 98.12 422 VAL A N 1
ATOM 3387 C CA . VAL A 1 422 ? -0.152 7.942 -9.534 1.00 98.12 422 VAL A CA 1
ATOM 3388 C C . VAL A 1 422 ? 0.014 8.942 -8.399 1.00 98.12 422 VAL A C 1
ATOM 3390 O O . VAL A 1 422 ? -0.603 10.007 -8.407 1.00 98.12 422 VAL A O 1
ATOM 3393 N N . LEU A 1 423 ? 0.903 8.625 -7.460 1.00 97.38 423 LEU A N 1
ATOM 3394 C CA . LEU A 1 423 ? 1.364 9.519 -6.404 1.00 97.38 423 LEU A CA 1
ATOM 3395 C C . LEU A 1 423 ? 2.798 9.981 -6.701 1.00 97.38 423 LEU A C 1
ATOM 3397 O O . LEU A 1 423 ? 3.612 9.226 -7.232 1.00 97.38 423 LEU A O 1
ATOM 3401 N N . ARG A 1 424 ? 3.118 11.225 -6.330 1.00 96.19 424 ARG A N 1
ATOM 3402 C CA . ARG A 1 424 ? 4.484 11.762 -6.371 1.00 96.19 424 ARG A CA 1
ATOM 3403 C C . ARG A 1 424 ? 4.868 12.342 -5.017 1.00 96.19 424 ARG A C 1
ATOM 3405 O O . ARG A 1 424 ? 4.117 13.149 -4.473 1.00 96.19 424 ARG A O 1
ATOM 3412 N N . TYR A 1 425 ? 6.025 11.957 -4.490 1.00 93.00 425 TYR A N 1
ATOM 3413 C CA . TYR A 1 425 ? 6.482 12.344 -3.149 1.00 93.00 425 TYR A CA 1
ATOM 3414 C C . TYR A 1 425 ? 8.030 12.410 -3.110 1.00 93.00 425 TYR A C 1
ATOM 3416 O O . TYR A 1 425 ? 8.665 11.664 -3.856 1.00 93.00 425 TYR A O 1
ATOM 3424 N N . PRO A 1 426 ? 8.683 13.281 -2.310 1.00 90.81 426 PRO A N 1
ATOM 3425 C CA . PRO A 1 426 ? 8.152 14.178 -1.279 1.00 90.81 426 PRO A CA 1
ATOM 3426 C C . PRO A 1 426 ? 7.604 15.505 -1.804 1.00 90.81 426 PRO A C 1
ATOM 3428 O O . PRO A 1 426 ? 8.098 16.067 -2.774 1.00 90.81 426 PRO A O 1
ATOM 3431 N N . GLU A 1 427 ? 6.628 16.076 -1.096 1.00 85.31 427 GLU A N 1
ATOM 3432 C CA . GLU A 1 427 ? 6.284 17.488 -1.282 1.00 85.31 427 GLU A CA 1
ATOM 3433 C C . GLU A 1 427 ? 7.335 18.360 -0.579 1.00 85.31 427 GLU A C 1
ATOM 3435 O O . GLU A 1 427 ? 7.272 18.556 0.638 1.00 85.31 427 GLU A O 1
ATOM 3440 N N . HIS A 1 428 ? 8.349 18.822 -1.318 1.00 82.44 428 HIS A N 1
ATOM 3441 C CA . HIS A 1 428 ? 9.571 19.420 -0.758 1.00 82.44 428 HIS A CA 1
ATOM 3442 C C . HIS A 1 428 ? 9.307 20.572 0.223 1.00 82.44 428 HIS A C 1
ATOM 3444 O O . HIS A 1 428 ? 9.896 20.601 1.301 1.00 82.44 428 HIS A O 1
ATOM 3450 N N . PHE A 1 429 ? 8.385 21.488 -0.096 1.00 77.62 429 PHE A N 1
ATOM 3451 C CA . PHE A 1 429 ? 8.089 22.640 0.765 1.00 77.62 429 PHE A CA 1
ATOM 3452 C C . PHE A 1 429 ? 7.445 22.239 2.100 1.00 77.62 429 PHE A C 1
ATOM 3454 O O . PHE A 1 429 ? 7.817 22.768 3.148 1.00 77.62 429 PHE A O 1
ATOM 3461 N N . ALA A 1 430 ? 6.507 21.286 2.074 1.00 74.12 430 ALA A N 1
ATOM 3462 C CA . ALA A 1 430 ? 5.786 20.832 3.263 1.00 74.12 430 ALA A CA 1
ATOM 3463 C C . ALA A 1 430 ? 6.627 19.879 4.131 1.00 74.12 430 ALA A C 1
ATOM 3465 O O . ALA A 1 430 ? 6.614 19.973 5.355 1.00 74.12 430 ALA A O 1
ATOM 3466 N N . SER A 1 431 ? 7.381 18.979 3.493 1.00 71.31 431 SER A N 1
ATOM 3467 C CA . SER A 1 431 ? 8.232 17.981 4.159 1.00 71.31 431 SER A CA 1
ATOM 3468 C C . SER A 1 431 ? 9.605 18.513 4.582 1.00 71.31 431 SER A C 1
ATOM 3470 O O . SER A 1 431 ? 10.245 17.927 5.451 1.00 71.31 431 SER A O 1
ATOM 3472 N N . ARG A 1 432 ? 10.076 19.599 3.951 1.00 80.75 432 ARG A N 1
ATOM 3473 C CA . ARG A 1 432 ? 11.458 20.113 4.004 1.00 80.75 432 ARG A CA 1
ATOM 3474 C C . ARG A 1 432 ? 12.526 19.112 3.530 1.00 80.75 432 ARG A C 1
ATOM 3476 O O . ARG A 1 432 ? 13.710 19.292 3.811 1.00 80.75 432 ARG A O 1
ATOM 3483 N N . VAL A 1 433 ? 12.130 18.077 2.785 1.00 79.12 433 VAL A N 1
ATOM 3484 C CA . VAL A 1 433 ? 13.034 17.071 2.211 1.00 79.12 433 VAL A CA 1
ATOM 3485 C C . VAL A 1 433 ? 13.477 17.512 0.815 1.00 79.12 433 VAL A C 1
ATOM 3487 O O . VAL A 1 433 ? 12.699 17.437 -0.134 1.00 79.12 433 VAL A O 1
ATOM 3490 N N . TYR A 1 434 ? 14.734 17.952 0.691 1.00 82.62 434 TYR A N 1
ATOM 3491 C CA . TYR A 1 434 ? 15.317 18.442 -0.573 1.00 82.62 434 TYR A CA 1
ATOM 3492 C C . TYR A 1 434 ? 16.468 17.582 -1.123 1.00 82.62 434 TYR A C 1
ATOM 3494 O O . TYR A 1 434 ? 16.708 17.606 -2.324 1.00 82.62 434 TYR A O 1
ATOM 3502 N N . LEU A 1 435 ? 17.178 16.839 -0.263 1.00 87.38 435 LEU A N 1
ATOM 3503 C CA . LEU A 1 435 ? 18.389 16.077 -0.625 1.00 87.38 435 LEU A CA 1
ATOM 3504 C C . LEU A 1 435 ? 18.183 14.553 -0.664 1.00 87.38 435 LEU A C 1
ATOM 3506 O O . LEU A 1 435 ? 19.057 13.828 -1.128 1.00 87.38 435 LEU A O 1
ATOM 3510 N N . TRP A 1 436 ? 17.038 14.066 -0.181 1.00 90.75 436 TRP A N 1
ATOM 3511 C CA . TRP A 1 436 ? 16.685 12.645 -0.172 1.00 90.75 436 TRP A CA 1
ATOM 3512 C C . TRP A 1 436 ? 15.635 12.353 -1.249 1.00 90.75 436 TRP A C 1
ATOM 3514 O O . TRP A 1 436 ? 14.839 13.227 -1.606 1.00 90.75 436 TRP A O 1
ATOM 3524 N N . SER A 1 437 ? 15.621 11.121 -1.756 1.00 92.88 437 SER A N 1
ATOM 3525 C CA . SER A 1 437 ? 14.707 10.681 -2.813 1.00 92.88 437 SER A CA 1
ATOM 3526 C C . SER A 1 437 ? 14.152 9.290 -2.532 1.00 92.88 437 SER A C 1
ATOM 3528 O O . SER A 1 437 ? 14.792 8.502 -1.838 1.00 92.88 437 SER A O 1
ATOM 3530 N N . HIS A 1 438 ? 12.978 9.000 -3.094 1.00 94.69 438 HIS A N 1
ATOM 3531 C CA . HIS A 1 438 ? 12.517 7.624 -3.262 1.00 94.69 438 HIS A CA 1
ATOM 3532 C C . HIS A 1 438 ? 13.358 7.003 -4.372 1.00 94.69 438 HIS A C 1
ATOM 3534 O O . HIS A 1 438 ? 13.356 7.495 -5.500 1.00 94.69 438 HIS A O 1
ATOM 3540 N N . HIS A 1 439 ? 14.152 5.995 -4.028 1.00 97.12 439 HIS A N 1
ATOM 3541 C CA . HIS A 1 439 ? 15.144 5.401 -4.925 1.00 97.12 439 HIS A CA 1
ATOM 3542 C C . HIS A 1 439 ? 14.886 3.913 -5.194 1.00 97.12 439 HIS A C 1
ATOM 3544 O O . HIS A 1 439 ? 15.471 3.337 -6.114 1.00 97.12 439 HIS A O 1
ATOM 3550 N N . GLU A 1 440 ? 13.985 3.308 -4.425 1.00 97.31 440 GLU A N 1
ATOM 3551 C CA . GLU A 1 440 ? 13.495 1.951 -4.582 1.00 97.31 440 GLU A CA 1
ATOM 3552 C C . GLU A 1 440 ? 12.822 1.750 -5.948 1.00 97.31 440 GLU A C 1
ATOM 3554 O O . GLU A 1 440 ? 11.880 2.458 -6.317 1.00 97.31 440 GLU A O 1
ATOM 3559 N N . LYS A 1 441 ? 13.314 0.766 -6.707 1.00 98.31 441 LYS A N 1
ATOM 3560 C CA . LYS A 1 441 ? 12.694 0.303 -7.949 1.00 98.31 441 LYS A CA 1
ATOM 3561 C C . LYS A 1 441 ? 12.013 -1.024 -7.660 1.00 98.31 441 LYS A C 1
ATOM 3563 O O . LYS A 1 441 ? 12.705 -1.997 -7.358 1.00 98.31 441 LYS A O 1
ATOM 3568 N N . LEU A 1 442 ? 10.685 -1.032 -7.695 1.00 98.44 442 LEU A N 1
ATOM 3569 C CA . LEU A 1 442 ? 9.856 -2.191 -7.378 1.00 98.44 442 LEU A CA 1
ATOM 3570 C C . LEU A 1 442 ? 8.771 -2.357 -8.439 1.00 98.44 442 LEU A C 1
ATOM 3572 O O . LEU A 1 442 ? 8.146 -1.373 -8.837 1.00 98.44 442 LEU A O 1
ATOM 3576 N N . VAL A 1 443 ? 8.499 -3.599 -8.834 1.00 98.75 443 VAL A N 1
ATOM 3577 C CA . VAL A 1 443 ? 7.265 -3.974 -9.541 1.00 98.75 443 VAL A CA 1
ATOM 3578 C C . VAL A 1 443 ? 6.664 -5.178 -8.829 1.00 98.75 443 VAL A C 1
ATOM 3580 O O . VAL A 1 443 ? 7.285 -6.238 -8.792 1.00 98.75 443 VAL A O 1
ATOM 3583 N N . ILE A 1 444 ? 5.473 -5.017 -8.252 1.00 98.75 444 ILE A N 1
ATOM 3584 C CA . ILE A 1 444 ? 4.763 -6.067 -7.512 1.00 98.75 444 ILE A CA 1
ATOM 3585 C C . ILE A 1 444 ? 3.476 -6.410 -8.258 1.00 98.75 444 ILE A C 1
ATOM 3587 O O . ILE A 1 444 ? 2.683 -5.516 -8.551 1.00 98.75 444 ILE A O 1
ATOM 3591 N N . ILE A 1 445 ? 3.265 -7.697 -8.534 1.00 98.62 445 ILE A N 1
ATOM 3592 C CA . ILE A 1 445 ? 2.100 -8.232 -9.245 1.00 98.62 445 ILE A CA 1
ATOM 3593 C C . ILE A 1 445 ? 1.305 -9.148 -8.310 1.00 98.62 445 ILE A C 1
ATOM 3595 O O . ILE A 1 445 ? 1.860 -10.105 -7.762 1.00 98.62 445 ILE A O 1
ATOM 3599 N N . ASP A 1 446 ? 0.010 -8.860 -8.137 1.00 97.38 446 ASP A N 1
ATOM 3600 C CA . ASP A 1 446 ? -0.981 -9.680 -7.416 1.00 97.38 446 ASP A CA 1
ATOM 3601 C C . ASP A 1 446 ? -0.535 -10.164 -6.019 1.00 97.38 446 ASP A C 1
ATOM 3603 O O . ASP A 1 446 ? -0.920 -11.246 -5.571 1.00 97.38 446 ASP A O 1
ATOM 3607 N N . TYR A 1 447 ? 0.314 -9.374 -5.347 1.00 93.38 447 TYR A N 1
ATOM 3608 C CA . TYR A 1 447 ? 0.995 -9.696 -4.082 1.00 93.38 447 TYR A CA 1
ATOM 3609 C C . TYR A 1 447 ? 1.837 -10.994 -4.089 1.00 93.38 447 TYR A C 1
ATOM 3611 O O . TYR A 1 447 ? 2.195 -11.496 -3.025 1.00 93.38 447 TYR A O 1
ATOM 3619 N N . LYS A 1 448 ? 2.170 -11.536 -5.269 1.00 94.44 448 LYS A N 1
ATOM 3620 C CA . LYS A 1 448 ? 2.842 -12.841 -5.443 1.00 94.44 448 LYS A CA 1
ATOM 3621 C C . LYS A 1 448 ? 4.228 -12.737 -6.065 1.00 94.44 448 LYS A C 1
ATOM 3623 O O . LYS A 1 448 ? 5.139 -13.434 -5.635 1.00 94.44 448 LYS A O 1
ATOM 3628 N N . VAL A 1 449 ? 4.391 -11.877 -7.070 1.00 97.56 449 VAL A N 1
ATOM 3629 C CA . VAL A 1 449 ? 5.672 -11.666 -7.763 1.00 97.56 449 VAL A CA 1
ATOM 3630 C C . VAL A 1 449 ? 6.174 -10.268 -7.432 1.00 97.56 449 VAL A C 1
ATOM 3632 O O . VAL A 1 449 ? 5.406 -9.311 -7.497 1.00 97.56 449 VAL A O 1
ATOM 3635 N N . CYS A 1 450 ? 7.452 -10.145 -7.073 1.00 97.94 450 CYS A N 1
ATOM 3636 C CA . CYS A 1 450 ? 8.099 -8.873 -6.763 1.00 97.94 450 CYS A CA 1
ATOM 3637 C C . CYS A 1 450 ? 9.458 -8.795 -7.465 1.00 97.94 450 CYS A C 1
ATOM 3639 O O . CYS A 1 450 ? 10.362 -9.574 -7.167 1.00 97.94 450 CYS A O 1
ATOM 3641 N N . PHE A 1 451 ? 9.603 -7.836 -8.374 1.00 98.56 451 PHE A N 1
ATOM 3642 C CA . PHE A 1 451 ? 10.883 -7.448 -8.953 1.00 98.56 451 PHE A CA 1
ATOM 3643 C C . PHE A 1 451 ? 11.468 -6.301 -8.135 1.00 98.56 451 PHE A C 1
ATOM 3645 O O . PHE A 1 451 ? 10.775 -5.317 -7.881 1.00 98.56 451 PHE A O 1
ATOM 3652 N N . LEU A 1 452 ? 12.740 -6.414 -7.753 1.00 97.88 452 LEU A N 1
ATOM 3653 C CA . LEU A 1 452 ? 13.481 -5.379 -7.034 1.00 97.88 452 LEU A CA 1
ATOM 3654 C C . LEU A 1 452 ? 14.946 -5.346 -7.489 1.00 97.88 452 LEU A C 1
ATOM 3656 O O . LEU A 1 452 ? 15.532 -6.390 -7.769 1.00 97.88 452 LEU A O 1
ATOM 3660 N N . GLY A 1 453 ? 15.552 -4.160 -7.566 1.00 97.44 453 GLY A N 1
ATOM 3661 C CA . GLY A 1 453 ? 16.944 -4.037 -8.008 1.00 97.44 453 GLY A CA 1
ATOM 3662 C C . GLY A 1 453 ? 17.380 -2.610 -8.335 1.00 97.44 453 GLY A C 1
ATOM 3663 O O . GLY A 1 453 ? 16.845 -1.644 -7.795 1.00 97.44 453 GLY A O 1
ATOM 3664 N N . GLY A 1 454 ? 18.379 -2.486 -9.216 1.00 98.00 454 GLY A N 1
ATOM 3665 C CA . GLY A 1 454 ? 18.938 -1.202 -9.664 1.00 98.00 454 GLY A CA 1
ATOM 3666 C C . GLY A 1 454 ? 18.261 -0.580 -10.895 1.00 98.00 454 GLY A C 1
ATOM 3667 O O . GLY A 1 454 ? 18.472 0.601 -11.163 1.00 98.00 454 GLY A O 1
ATOM 3668 N N . LEU A 1 455 ? 17.441 -1.341 -11.626 1.00 98.19 455 LEU A N 1
ATOM 3669 C CA . LEU A 1 455 ? 16.818 -0.910 -12.880 1.00 98.19 455 LEU A CA 1
ATOM 3670 C C . LEU A 1 455 ? 15.527 -0.116 -12.623 1.00 98.19 455 LEU A C 1
ATOM 3672 O O . LEU A 1 455 ? 14.525 -0.664 -12.175 1.00 98.19 455 LEU A O 1
ATOM 3676 N N . ASP A 1 456 ? 15.550 1.181 -12.934 1.00 98.44 456 ASP A N 1
ATOM 3677 C CA . ASP A 1 456 ? 14.338 1.994 -13.095 1.00 98.44 456 ASP A CA 1
ATOM 3678 C C . ASP A 1 456 ? 13.636 1.644 -14.421 1.00 98.44 456 ASP A C 1
ATOM 3680 O O . ASP A 1 456 ? 14.304 1.392 -15.425 1.00 98.44 456 ASP A O 1
ATOM 3684 N N . LEU A 1 457 ? 12.299 1.717 -14.459 1.00 98.50 457 LEU A N 1
ATOM 3685 C CA . LEU A 1 457 ? 11.495 1.568 -15.684 1.00 98.50 457 LEU A CA 1
ATOM 3686 C C . LEU A 1 457 ? 11.566 2.829 -16.569 1.00 98.50 457 LEU A C 1
ATOM 3688 O O . LEU A 1 457 ? 10.561 3.498 -16.823 1.00 98.50 457 LEU A O 1
ATOM 3692 N N . CYS A 1 458 ? 12.767 3.213 -16.995 1.00 97.94 458 CYS A N 1
ATOM 3693 C CA . CYS A 1 458 ? 13.010 4.419 -17.779 1.00 97.94 458 CYS A CA 1
ATOM 3694 C C . CYS A 1 458 ? 14.164 4.267 -18.779 1.00 97.94 458 CYS A C 1
ATOM 3696 O O . CYS A 1 458 ? 14.829 3.234 -18.845 1.00 97.94 458 CYS A O 1
ATOM 3698 N N . PHE A 1 459 ? 14.372 5.308 -19.587 1.00 97.69 459 PHE A N 1
ATOM 3699 C CA . PHE A 1 459 ? 15.322 5.283 -20.694 1.00 97.69 459 PHE A CA 1
ATOM 3700 C C . PHE A 1 459 ? 16.786 5.068 -20.262 1.00 97.69 459 PHE A C 1
ATOM 3702 O O . PHE A 1 459 ? 17.204 5.469 -19.167 1.00 97.69 459 PHE A O 1
ATOM 3709 N N . GLY A 1 460 ? 17.563 4.430 -21.140 1.00 96.44 460 GLY A N 1
ATOM 3710 C CA . GLY A 1 460 ? 18.975 4.107 -20.933 1.00 96.44 460 GLY A CA 1
ATOM 3711 C C . GLY A 1 460 ? 19.229 2.995 -19.911 1.00 96.44 460 GLY A C 1
ATOM 3712 O O . GLY A 1 460 ? 20.305 2.959 -19.319 1.00 96.44 460 GLY A O 1
ATOM 3713 N N . ARG A 1 461 ? 18.228 2.145 -19.628 1.00 97.81 461 ARG A N 1
ATOM 3714 C CA . ARG A 1 461 ? 18.353 0.950 -18.760 1.00 97.81 461 ARG A CA 1
ATOM 3715 C C . ARG A 1 461 ? 18.178 -0.372 -19.501 1.00 97.81 461 ARG A C 1
ATOM 3717 O O . ARG A 1 461 ? 18.523 -1.404 -18.937 1.00 97.81 461 ARG A O 1
ATOM 3724 N N . TYR A 1 462 ? 17.617 -0.367 -20.712 1.00 97.75 462 TYR A N 1
ATOM 3725 C CA . TYR A 1 462 ? 17.639 -1.564 -21.548 1.00 97.75 462 TYR A CA 1
ATOM 3726 C C . TYR A 1 462 ? 19.077 -1.748 -22.028 1.00 97.75 462 TYR A C 1
ATOM 3728 O O . TYR A 1 462 ? 19.646 -0.806 -22.568 1.00 97.75 462 TYR A O 1
ATOM 3736 N N . ASP A 1 463 ? 19.649 -2.928 -21.831 1.00 97.62 463 ASP A N 1
ATOM 3737 C CA . ASP A 1 463 ? 20.959 -3.305 -22.359 1.00 97.62 463 ASP A CA 1
ATOM 3738 C C . ASP A 1 463 ? 21.040 -4.836 -22.437 1.00 97.62 463 ASP A C 1
ATOM 3740 O O . ASP A 1 463 ? 20.217 -5.530 -21.822 1.00 97.62 463 ASP A O 1
ATOM 3744 N N . THR A 1 464 ? 22.010 -5.344 -23.190 1.00 96.19 464 THR A N 1
ATOM 3745 C CA . THR A 1 464 ? 22.329 -6.771 -23.325 1.00 96.19 464 THR A CA 1
ATOM 3746 C C . THR A 1 464 ? 23.788 -7.017 -22.903 1.00 96.19 464 THR A C 1
ATOM 3748 O O . THR A 1 464 ? 24.564 -6.061 -22.860 1.00 96.19 464 THR A O 1
ATOM 3751 N N . PRO A 1 465 ? 24.214 -8.266 -22.628 1.00 97.00 465 PRO A N 1
ATOM 3752 C CA . PRO A 1 465 ? 25.582 -8.564 -22.174 1.00 97.00 465 PRO A CA 1
ATOM 3753 C C . PRO A 1 465 ? 26.701 -8.180 -23.160 1.00 97.00 465 PRO A C 1
ATOM 3755 O O . PRO A 1 465 ? 27.880 -8.205 -22.809 1.00 97.00 465 PRO A O 1
ATOM 3758 N N . GLU A 1 466 ? 26.356 -7.845 -24.407 1.00 96.88 466 GLU A N 1
ATOM 3759 C CA . GLU A 1 466 ? 27.284 -7.316 -25.409 1.00 96.88 466 GLU A CA 1
ATOM 3760 C C . GLU A 1 466 ? 27.597 -5.817 -25.223 1.00 96.88 466 GLU A C 1
ATOM 3762 O O . GLU A 1 466 ? 28.552 -5.335 -25.835 1.00 96.88 466 GLU A O 1
ATOM 3767 N N . HIS A 1 467 ? 26.814 -5.082 -24.417 1.00 96.44 467 HIS A N 1
ATOM 3768 C CA . HIS A 1 467 ? 26.971 -3.652 -24.099 1.00 96.44 467 HIS A CA 1
ATOM 3769 C C . HIS A 1 467 ? 27.277 -2.770 -25.329 1.00 96.44 467 HIS A C 1
ATOM 3771 O O . HIS A 1 467 ? 28.278 -2.044 -25.380 1.00 96.44 467 HIS A O 1
ATOM 3777 N N . GLN A 1 468 ? 26.448 -2.877 -26.375 1.00 95.56 468 GLN A N 1
ATOM 3778 C CA . GLN A 1 468 ? 26.752 -2.283 -27.681 1.00 95.56 468 GLN A CA 1
ATOM 3779 C C . GLN A 1 468 ? 26.741 -0.746 -27.639 1.00 95.56 468 GLN A C 1
ATOM 3781 O O . GLN A 1 468 ? 25.780 -0.113 -27.217 1.00 95.56 468 GLN A O 1
ATOM 3786 N N . VAL A 1 469 ? 27.810 -0.129 -28.152 1.00 94.69 469 VAL A N 1
ATOM 3787 C CA . VAL A 1 469 ? 28.038 1.332 -28.088 1.00 94.69 469 VAL A CA 1
ATOM 3788 C C . VAL A 1 469 ? 27.360 2.097 -29.245 1.00 94.69 469 VAL A C 1
ATOM 3790 O O . VAL A 1 469 ? 27.572 3.296 -29.413 1.00 94.69 469 VAL A O 1
ATOM 3793 N N . GLY A 1 470 ? 26.565 1.423 -30.082 1.00 94.25 470 GLY A N 1
ATOM 3794 C CA . GLY A 1 470 ? 25.923 2.015 -31.257 1.00 94.25 470 GLY A CA 1
ATOM 3795 C C . GLY A 1 470 ? 24.812 1.137 -31.839 1.00 94.25 470 GLY A C 1
ATOM 3796 O O . GLY A 1 470 ? 24.885 -0.083 -31.772 1.00 94.25 470 GLY A O 1
ATOM 3797 N N . ASP A 1 471 ? 23.798 1.778 -32.423 1.00 94.94 471 ASP A N 1
ATOM 3798 C CA . ASP A 1 471 ? 22.558 1.164 -32.922 1.00 94.94 471 ASP A CA 1
ATOM 3799 C C . ASP A 1 471 ? 22.153 1.886 -34.216 1.00 94.94 471 ASP A C 1
ATOM 3801 O O . ASP A 1 471 ? 21.475 2.914 -34.202 1.00 94.94 471 ASP A O 1
ATOM 3805 N N . CYS A 1 472 ? 22.708 1.422 -35.340 1.00 92.00 472 CYS A N 1
ATOM 3806 C CA . CYS A 1 472 ? 22.580 2.057 -36.652 1.00 92.00 472 CYS A CA 1
ATOM 3807 C C . CYS A 1 472 ? 22.368 0.996 -37.756 1.00 92.00 472 CYS A C 1
ATOM 3809 O O . CYS A 1 472 ? 23.310 0.255 -38.051 1.00 92.00 472 CYS A O 1
ATOM 3811 N N . PRO A 1 473 ? 21.177 0.913 -38.389 1.00 90.19 473 PRO A N 1
ATOM 3812 C CA . PRO A 1 473 ? 19.957 1.670 -38.074 1.00 90.19 473 PRO A CA 1
ATOM 3813 C C . PRO A 1 473 ? 19.478 1.407 -36.640 1.00 90.19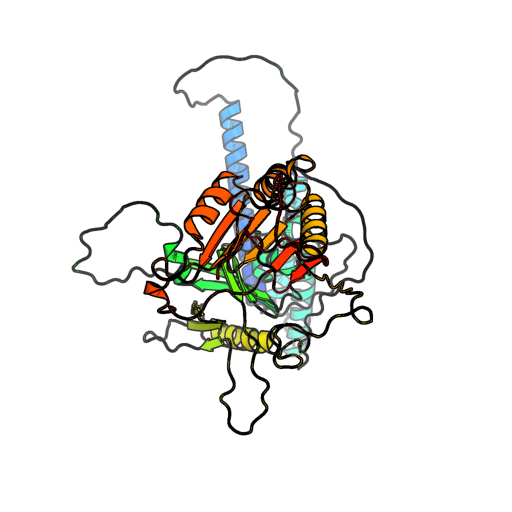 473 PRO A C 1
ATOM 3815 O O . PRO A 1 473 ? 19.835 0.387 -36.058 1.00 90.19 473 PRO A O 1
ATOM 3818 N N . SER A 1 474 ? 18.680 2.316 -36.071 1.00 92.25 474 SER A N 1
ATOM 3819 C CA . SER A 1 474 ? 18.188 2.127 -34.704 1.00 92.25 474 SER A CA 1
ATOM 3820 C C . SER A 1 474 ? 17.112 1.045 -34.660 1.00 92.25 474 SER A C 1
ATOM 3822 O O . SER A 1 474 ? 16.070 1.176 -35.298 1.00 92.25 474 SER A O 1
ATOM 3824 N N . VAL A 1 475 ? 17.401 -0.026 -33.925 1.00 93.62 475 VAL A N 1
ATOM 3825 C CA . VAL A 1 475 ? 16.602 -1.254 -33.799 1.00 93.62 475 VAL A CA 1
ATOM 3826 C C . VAL A 1 475 ? 16.462 -1.651 -32.323 1.00 93.62 475 VAL A C 1
ATOM 3828 O O . VAL A 1 475 ? 15.441 -2.220 -31.919 1.00 93.62 475 VAL A O 1
ATOM 3831 N N . ILE A 1 476 ? 17.463 -1.319 -31.500 1.00 95.25 476 ILE A N 1
ATOM 3832 C CA . ILE A 1 476 ? 17.487 -1.612 -30.066 1.00 95.25 476 ILE A CA 1
ATOM 3833 C C . ILE A 1 476 ? 17.053 -0.410 -29.226 1.00 95.25 476 ILE A C 1
ATOM 3835 O O . ILE A 1 476 ? 16.209 -0.617 -28.362 1.00 95.25 476 ILE A O 1
ATOM 3839 N N . TRP A 1 477 ? 17.522 0.822 -29.467 1.00 96.75 477 TRP A N 1
ATOM 3840 C CA . TRP A 1 477 ? 17.298 1.984 -28.580 1.00 96.75 477 TRP A CA 1
ATOM 3841 C C . TRP A 1 477 ? 16.672 3.201 -29.298 1.00 96.75 477 TRP A C 1
ATOM 3843 O O . TRP A 1 477 ? 17.383 4.106 -29.739 1.00 96.75 477 TRP A O 1
ATOM 3853 N N . PRO A 1 478 ? 15.332 3.309 -29.368 1.00 95.25 478 PRO A N 1
ATOM 3854 C CA . PRO A 1 478 ? 14.674 4.354 -30.141 1.00 95.25 478 PRO A CA 1
ATOM 3855 C C . PRO A 1 478 ? 14.774 5.734 -29.473 1.00 95.25 478 PRO A C 1
ATOM 3857 O O . PRO A 1 478 ? 14.293 5.964 -28.358 1.00 95.25 478 PRO A O 1
ATOM 3860 N N . GLY A 1 479 ? 15.324 6.704 -30.205 1.00 94.44 479 GLY A N 1
ATOM 3861 C CA . GLY A 1 479 ? 15.254 8.129 -29.873 1.00 94.44 479 GLY A CA 1
ATOM 3862 C C . GLY A 1 479 ? 15.906 8.486 -28.534 1.00 94.44 479 GLY A C 1
ATOM 3863 O O . GLY A 1 479 ? 17.123 8.566 -28.438 1.00 94.44 479 GLY A O 1
ATOM 3864 N N . LYS A 1 480 ? 15.094 8.747 -27.499 1.00 94.12 480 LYS A N 1
ATOM 3865 C CA . LYS A 1 480 ? 15.586 9.117 -26.154 1.00 94.12 480 LYS A CA 1
ATOM 3866 C C . LYS A 1 480 ? 16.186 7.951 -25.370 1.00 94.12 480 LYS A C 1
ATOM 3868 O O . LYS A 1 480 ? 16.809 8.194 -24.340 1.00 94.12 480 LYS A O 1
ATOM 3873 N N . ASP A 1 481 ? 15.957 6.720 -25.820 1.00 96.56 481 ASP A N 1
ATOM 3874 C CA . ASP A 1 481 ? 16.510 5.532 -25.175 1.00 96.56 481 ASP A CA 1
ATOM 3875 C C . ASP A 1 481 ? 17.972 5.277 -25.563 1.00 96.56 481 ASP A C 1
ATOM 3877 O O . ASP A 1 481 ? 18.700 4.637 -24.810 1.00 96.56 481 ASP A O 1
ATOM 3881 N N . TYR A 1 482 ? 18.424 5.846 -26.689 1.00 96.50 482 TYR A N 1
ATOM 3882 C CA . TYR A 1 482 ? 19.840 5.927 -27.034 1.00 96.50 482 TYR A CA 1
ATOM 3883 C C . TYR A 1 482 ? 20.504 6.965 -26.122 1.00 96.50 482 TYR A C 1
ATOM 3885 O O . TYR A 1 482 ? 20.394 8.176 -26.334 1.00 96.50 482 TYR A O 1
ATOM 3893 N N . TYR A 1 483 ? 21.125 6.493 -25.041 1.00 93.75 483 TYR A N 1
ATOM 3894 C CA . TYR A 1 483 ? 21.381 7.316 -23.862 1.00 93.75 483 TYR A CA 1
ATOM 3895 C C . TYR A 1 483 ? 22.856 7.326 -23.452 1.00 93.75 483 TYR A C 1
ATOM 3897 O O . TYR A 1 483 ? 23.360 6.376 -22.860 1.00 93.75 483 TYR A O 1
ATOM 3905 N N . ASN A 1 484 ? 23.530 8.456 -23.683 1.00 93.12 484 ASN A N 1
ATOM 3906 C CA . ASN A 1 484 ? 24.827 8.758 -23.080 1.00 93.12 484 ASN A CA 1
ATOM 3907 C C . ASN A 1 484 ? 24.719 10.036 -22.218 1.00 93.12 484 ASN A C 1
ATOM 3909 O O . ASN A 1 484 ? 24.478 11.110 -22.771 1.00 93.12 484 ASN A O 1
ATOM 3913 N N . PRO A 1 485 ? 24.864 9.944 -20.881 1.00 85.56 485 PRO A N 1
ATOM 3914 C CA . PRO A 1 485 ? 24.766 11.085 -19.969 1.00 85.56 485 PRO A CA 1
ATOM 3915 C C . PRO A 1 485 ? 26.121 11.716 -19.586 1.00 85.56 485 PRO A C 1
ATOM 3917 O O . PRO A 1 485 ? 26.145 12.517 -18.650 1.00 85.56 485 PRO A O 1
ATOM 3920 N N . ARG A 1 486 ? 27.233 11.311 -20.218 1.00 82.25 486 ARG A N 1
ATOM 3921 C CA . ARG A 1 486 ? 28.601 11.771 -19.908 1.00 82.25 486 ARG A CA 1
ATOM 3922 C C . ARG A 1 486 ? 29.103 12.838 -20.877 1.00 82.25 486 ARG A C 1
ATOM 3924 O O . ARG A 1 486 ? 28.801 12.712 -22.082 1.00 82.25 486 ARG A O 1
#

pLDDT: mean 76.37, std 22.86, range [19.95, 98.81]

Organism: Trifolium pratense (NCBI:txid57577)

Sequence (486 aa):
MSTDPLLQPSDTVSSSRQCGGELARIFDELPKASIFKWRLRKKASQVLYLQFALRKRAIIEEFHDKQGQVKEWLHSLGIVDQTVMVQDDEEPDEGSVPTHQEDSVSNRYVPSVAALSIIRPSLGGQQSVADRAKVAMQNYVDLFLGNLEIVNSREVCKFLEVSRLSFLQEYGPKLREGYVTVKHLSNVLLDSDVTCFPCHWFHFCENNWKKVWAVLKPGFLALLEDPFNNKPLDIIMFDILPSSTSKGETKIYLAEPVKERNPLRYTFKVTGGNRSICLRTISSAKVKTWVTAINEAGLRPTEGWCSPHRFGSFAPVRGLTVDESQAQWYVDGQAAFEAIASSIQDAKSEIFITGWWLCPELYMRRPFDSFPTFRLDSLLEEKAKQGVQIYVLLYKEVSIALKINSLYSMRRLLKIHENVRVLRYPEHFASRVYLWSHHEKLVIIDYKVCFLGGLDLCFGRYDTPEHQVGDCPSVIWPGKDYYNPR

InterPro domains:
  IPR001736 Phospholipase D/Transphosphatidylase [PF00614] (434-461)
  IPR001736 Phospholipase D/Transphosphatidylase [PS50035] (434-461)
  IPR001736 Phospholipase D/Transphosphatidylase [SM00155] (434-461)
  IPR001849 Pleckstrin homology domain [PF00169] (204-297)
  IPR001849 Pleckstrin homology domain [PS50003] (173-299)
  IPR001849 Pleckstrin homology domain [SM00233] (174-301)
  IPR011993 PH-like domain superfamily [G3DSA:2.30.29.30] (175-300)
  IPR015679 Phospholipase D family [PTHR18896] (131-485)

Secondary structure (DSSP, 8-state):
--------PPP---------SS---TTTTS-TT----------HHHHHHHHHHHHHHHHHHHHHHHHHHHHHHHHHTT-----------------------THHHHTTPPPHHHHHHHH---SS-HHHHHHHHHHHHHHHHHHHHT-HHHHTSHHHHHHHT--HHHH-STT----EEEEEEESGGGGSS--S----TT-SS--------EEEEEEEETTEEEEESSTT-SS-SEEEEPPPPPP--SSS-----SEEEEE-SSTT-EEEEEEETTEEEEEEES-HHHHHHHHHHHHHHTTS-TTSTTS--GGG-SSPP--HHHH--------HHHHHHHHHHHHHHH-SSEEEEEESS--TT-BSSSSTTT-GGGBHHHHHHHHHHTT-EEEEEEEPP-TTT----HHHHHHHHTTT-TTEEEEEE--HHHH---S-----EEEEETTTEEEEES--SSTT----TT--S--SS-SSS-GGGS----

Radius of gyration: 30.22 Å; chains: 1; bounding box: 87×64×87 Å

Foldseek 3Di:
DDDDPDPDDDDDDDDDDDDDDDQDFLCNPDDPPRPGPDDDDDDLVLVVVLVVVLVVVLVVVVVVVVVVVVVVVCVVVVPDDDDDDDDDDDDDDDDDDDDPPPVVSVLSDDDPVLSVQLVDQDPDDPVVSVVSNVVSSVVSVVVQVVRPVRCRDLSNCQSSQAASVCPPPVLPHFQGKHKKWWQPLLPVPDPDDDDDPDPPPDPPDPPSIQIWMWTDGLFWIFTHSGRHDPDTPDIAGAAAFDDPPDDPDDRDFQKDWDDDPDPQWTWMWGDHDPDITIITDRDVVVSVVVSVSRRVSLPPDCQALSHQEVPRHSHHDDDCVHPNDDDDDDDFQQVLLVVLLVLLLVFQAEKEWEAQAADQQDQSHWLCVVCVCSRNLNSVLVVVVSVHAYEYEYEDAPVVVDVRPVVVVQVSQVVSHPSRYYDYDDPCVVVVDHPDIRHWTWIQGPVRDIDTDNDGNDACRHDDPVRDLDAVVNRRAPDRNNDDPD